Protein AF-A0A9E7H771-F1 (afdb_monomer_lite)

InterPro domains:
  IPR032157 Proteasome assembly chaperone 4 [PF16093] (50-123)
  IPR040415 SET domain-containing protein 9 [PTHR33524] (131-526)

pLDDT: mean 75.11, std 24.04, range [22.0, 98.69]

Secondary structure (DSSP, 8-state):
--STTHHHHTTTS----------------------S-EEEEEEEEETTEEEEEEEEE-SSEEEEEEEESB----EEEEEEEETTTTEEEEEEEESS-TTSHHHHHHHHHHHHH-SEEEEEE---TTS-HHHHHHHHHHSGGGS--HHHHHHHHHHHHHHHHHHHHHHGGG--HHHHHHHHHHHHHS-HHHHHHHHHHHHHHHHHHHHHHHHHHH---TT----PPP----------------------PPP-----PPP-----HHHHHHHHHHHHSEEEEEEE--SSSGGG-EEEEEEEEE-TT-EEEE--EEEE-GGGGGGSTTTT-TTTT-S-EEE-TTS-EEE-TTTTT--SSEEEE------------------HHHHHHHHH-S-----S-S---EEEETT-TT--GGGPBPPPTTPPPSEEEEEEEEETT-TTTGGG--EEE-S-S----EEEETTEEEEPP----SS-PPPEEEEEEEEESS-EES-B-BB-------SS--TT---S-HHHHHHHH-

Sequence (526 aa):
MASEELDRNFSELHVTRDSDCNGKSKILENQAVDGDVQITCFTEDLHDVTLHFQIIKLAKQIFVWIGCNTAKFGHLYAAAITRPNDQAAVTPILGGTSDNTGSGIARRLVLKTGLNIIVACNIPKDSPMLEAVKVLAKNPMFARDPRHLQFEADINRLFLYTSYNRLGKNAEENDADEIIEMANKASVKDQQKQVQENIHFQIKSMCKIMDEILRVDNKIIPDPPSSIPCSQNGPRRRSGLSFAIGKGTPSASEPVVPTTQPLTRLELSQCLMDRLGYAPGIKPSQIPHEEAGQGLFLNGEADVGAIIAFYPGMIYSPAYYRCIPGYPRVDASNSYLITRYDGNVINAQPWGPGGETRELWDGFYHPQCNPDTSEETGRGSDRMWRMLSKPLEASNRGAIGEVLERRNPLAFGHVANHPPKGIAPNVMVCPYDFPLTEKDMRVYIPNLIYGDEESMTMRRFGTFWFRLGSSMDPDGDSPVLKTLVLVATRALCNEEVFLNYRLSNQKRRPAWYTPVDEEEDKRRWS

Organism: NCBI:txid320322

Structure (mmCIF, N/CA/C/O backbone):
data_AF-A0A9E7H771-F1
#
_entry.id   AF-A0A9E7H771-F1
#
loop_
_atom_site.group_PDB
_atom_site.id
_atom_site.type_symbol
_atom_site.label_atom_id
_atom_site.label_alt_id
_atom_site.label_comp_id
_atom_site.label_asym_id
_atom_site.label_entity_id
_atom_site.label_seq_id
_atom_site.pdbx_PDB_ins_code
_atom_site.Cartn_x
_atom_site.Cartn_y
_atom_site.Cartn_z
_atom_site.occupancy
_atom_site.B_iso_or_equiv
_atom_site.auth_seq_id
_atom_site.auth_comp_id
_atom_site.auth_asym_id
_atom_site.auth_atom_id
_atom_site.pdbx_PDB_model_num
ATOM 1 N N . MET A 1 1 ? -39.682 43.625 18.720 1.00 40.41 1 MET A N 1
ATOM 2 C CA . MET A 1 1 ? -39.616 42.919 17.422 1.00 40.41 1 MET A CA 1
ATOM 3 C C . MET A 1 1 ? -38.342 42.071 17.313 1.00 40.41 1 MET A C 1
ATOM 5 O O . MET A 1 1 ? -37.594 42.222 16.365 1.00 40.41 1 MET A O 1
ATOM 9 N N . ALA A 1 2 ? -38.073 41.202 18.295 1.00 37.84 2 ALA A N 1
ATOM 10 C CA . ALA A 1 2 ? -36.932 40.271 18.258 1.00 37.84 2 ALA A CA 1
ATOM 11 C C . ALA A 1 2 ? -37.197 38.946 19.010 1.00 37.84 2 ALA A C 1
ATOM 13 O O . ALA A 1 2 ? -36.318 38.097 19.061 1.00 37.84 2 ALA A O 1
ATOM 14 N N . SER A 1 3 ? -38.393 38.749 19.589 1.00 31.50 3 SER A N 1
ATOM 15 C CA . SER A 1 3 ? -38.760 37.486 20.251 1.00 31.50 3 SER A CA 1
ATOM 16 C C . SER A 1 3 ? -39.841 36.690 19.514 1.00 31.50 3 SER A C 1
ATOM 18 O O . SER A 1 3 ? -40.043 35.533 19.845 1.00 31.50 3 SER A O 1
ATOM 20 N N . GLU A 1 4 ? -40.499 37.253 18.492 1.00 30.98 4 GLU A N 1
ATOM 21 C CA . GLU A 1 4 ? -41.550 36.548 17.731 1.00 30.98 4 GLU A CA 1
ATOM 22 C C . GLU A 1 4 ? -41.018 35.771 16.509 1.00 30.98 4 GLU A C 1
ATOM 24 O O . GLU A 1 4 ? -41.719 34.916 15.975 1.00 30.98 4 GLU A O 1
ATOM 29 N N . GLU A 1 5 ? -39.771 36.008 16.078 1.00 32.72 5 GLU A N 1
ATOM 30 C CA . GLU A 1 5 ? -39.123 35.232 15.001 1.00 32.72 5 GLU A CA 1
ATOM 31 C C . GLU A 1 5 ? -38.427 33.954 15.504 1.00 32.72 5 GLU A C 1
ATOM 33 O O . GLU A 1 5 ? -38.232 33.019 14.732 1.00 32.72 5 GLU A O 1
ATOM 38 N N . LEU A 1 6 ? -38.104 33.867 16.800 1.00 34.75 6 LEU A N 1
ATOM 39 C CA . LEU A 1 6 ? -37.468 32.685 17.402 1.00 34.75 6 LEU A CA 1
ATOM 40 C C . LEU A 1 6 ? -38.470 31.556 17.702 1.00 34.75 6 LEU A C 1
ATOM 42 O O . LEU A 1 6 ? -38.130 30.388 17.521 1.00 34.75 6 LEU A O 1
ATOM 46 N N . ASP A 1 7 ? -39.715 31.888 18.052 1.00 31.77 7 ASP A N 1
ATOM 47 C CA . ASP A 1 7 ? -40.770 30.891 18.309 1.00 31.77 7 ASP A CA 1
ATOM 48 C C . ASP A 1 7 ? -41.319 30.246 17.022 1.00 31.77 7 ASP A C 1
ATOM 50 O O . ASP A 1 7 ? -41.824 29.120 17.043 1.00 31.77 7 ASP A O 1
ATOM 54 N N . ARG A 1 8 ? -41.173 30.908 15.864 1.00 29.56 8 ARG A N 1
ATOM 55 C CA . ARG A 1 8 ? -41.612 30.346 14.575 1.00 29.56 8 ARG A CA 1
ATOM 56 C C . ARG A 1 8 ? -40.691 29.236 14.061 1.00 29.56 8 ARG A C 1
ATOM 58 O O . ARG A 1 8 ? -41.194 28.277 13.486 1.00 29.56 8 ARG A O 1
ATOM 65 N N . ASN A 1 9 ? -39.390 29.287 14.355 1.00 33.38 9 ASN A N 1
ATOM 66 C CA . ASN A 1 9 ? -38.430 28.272 13.891 1.00 33.38 9 ASN A CA 1
ATOM 67 C C . ASN A 1 9 ? -38.452 26.959 14.695 1.00 33.38 9 ASN A C 1
ATOM 69 O O . ASN A 1 9 ? -37.967 25.943 14.205 1.00 33.38 9 ASN A O 1
ATOM 73 N N . PHE A 1 10 ? -39.039 26.931 15.897 1.00 31.97 10 PHE A N 1
ATOM 74 C CA . PHE A 1 10 ? -39.233 25.680 16.648 1.00 31.97 10 PHE A CA 1
ATOM 75 C C . PHE A 1 10 ? -40.497 24.912 16.239 1.00 31.97 10 PHE A C 1
ATOM 77 O O . PHE A 1 10 ? -40.632 23.735 16.569 1.00 31.97 10 PHE A O 1
ATOM 84 N N . SER A 1 11 ? -41.403 25.555 15.499 1.00 29.73 11 SER A N 1
ATOM 85 C CA . SER A 1 11 ? -42.700 24.984 15.124 1.00 29.73 11 SER A CA 1
ATOM 86 C C . SER A 1 11 ? -42.656 24.121 13.849 1.00 29.73 11 SER A C 1
ATOM 88 O O . SER A 1 11 ? -43.600 23.380 13.597 1.00 29.73 11 SER A O 1
ATOM 90 N N . GLU A 1 12 ? -41.570 24.169 13.063 1.00 30.19 12 GLU A N 1
ATOM 91 C CA . GLU A 1 12 ? -41.384 23.348 11.845 1.00 30.19 12 GLU A CA 1
ATOM 92 C C . GLU A 1 12 ? -40.657 22.011 12.085 1.00 30.19 12 GLU A C 1
ATOM 94 O O . GLU A 1 12 ? -40.587 21.165 11.192 1.00 30.19 12 GLU A O 1
ATOM 99 N N . LEU A 1 13 ? -40.184 21.752 13.307 1.00 31.61 13 LEU A N 1
ATOM 100 C CA . LEU A 1 13 ? -39.775 20.411 13.723 1.00 31.61 13 LEU A CA 1
ATOM 101 C C . LEU A 1 13 ? -41.035 19.597 14.031 1.00 31.61 13 LEU A C 1
ATOM 103 O O . LEU A 1 13 ? -41.515 19.561 15.163 1.00 31.61 13 LEU A O 1
ATOM 107 N N . HIS A 1 14 ? -41.585 18.959 12.998 1.00 26.62 14 HIS A N 1
ATOM 108 C CA . HIS A 1 14 ? -42.680 18.000 13.110 1.00 26.62 14 HIS A CA 1
ATOM 109 C C . HIS A 1 14 ? -42.288 16.850 14.059 1.00 26.62 14 HIS A C 1
ATOM 111 O O . HIS A 1 14 ? -41.747 15.824 13.654 1.00 26.62 14 HIS A O 1
ATOM 117 N N . VAL A 1 15 ? -42.585 17.014 15.348 1.00 27.81 15 VAL A N 1
ATOM 118 C CA . VAL A 1 15 ? -42.672 15.917 16.309 1.00 27.81 15 VAL A CA 1
ATOM 119 C C . VAL A 1 15 ? -44.030 15.267 16.083 1.00 27.81 15 VAL A C 1
ATOM 121 O O . VAL A 1 15 ? -45.059 15.769 16.541 1.00 27.81 15 VAL A O 1
ATOM 124 N N . THR A 1 16 ? -44.060 14.162 15.343 1.00 25.92 16 THR A N 1
ATOM 125 C CA . THR A 1 16 ? -45.224 13.276 15.320 1.00 25.92 16 THR A CA 1
ATOM 126 C C . THR A 1 16 ? -45.425 12.715 16.729 1.00 25.92 16 THR A C 1
ATOM 128 O O . THR A 1 16 ? -44.678 11.863 17.204 1.00 25.92 16 THR A O 1
ATOM 131 N N . ARG A 1 17 ? -46.423 13.251 17.442 1.00 29.28 17 ARG A N 1
ATOM 132 C CA . ARG A 1 17 ? -46.949 12.660 18.675 1.00 29.28 17 ARG A CA 1
ATOM 133 C C . ARG A 1 17 ? -47.890 11.530 18.282 1.00 29.28 17 ARG A C 1
ATOM 135 O O . ARG A 1 17 ? -49.065 11.793 18.064 1.00 29.28 17 ARG A O 1
ATOM 142 N N . ASP A 1 18 ? -47.386 10.303 18.262 1.00 26.48 18 ASP A N 1
ATOM 143 C CA . ASP A 1 18 ? -48.251 9.129 18.356 1.00 26.48 18 ASP A CA 1
ATOM 144 C C . ASP A 1 18 ? -48.272 8.653 19.809 1.00 26.48 18 ASP A C 1
ATOM 146 O O . ASP A 1 18 ? -47.334 8.056 20.340 1.00 26.48 18 ASP A O 1
ATOM 150 N N . SER A 1 19 ? -49.369 8.996 20.475 1.00 30.81 19 SER A N 1
ATOM 151 C CA . SER A 1 19 ? -49.873 8.293 21.644 1.00 30.81 19 SER A CA 1
ATOM 152 C C . SER A 1 19 ? -50.437 6.951 21.183 1.00 30.81 19 SER A C 1
ATOM 154 O O . SER A 1 19 ? -51.452 6.939 20.498 1.00 30.81 19 SER A O 1
ATOM 156 N N . ASP A 1 20 ? -49.764 5.849 21.506 1.00 26.11 20 ASP A N 1
ATOM 157 C CA . ASP A 1 20 ? -50.384 4.692 22.164 1.00 26.11 20 ASP A CA 1
ATOM 158 C C . ASP A 1 20 ? -49.398 3.525 22.262 1.00 26.11 20 ASP A C 1
ATOM 160 O O . ASP A 1 20 ? -48.844 3.010 21.291 1.00 26.11 20 ASP A O 1
ATOM 164 N N . CYS A 1 21 ? -49.184 3.098 23.499 1.00 27.56 21 CYS A N 1
ATOM 165 C CA . CYS A 1 21 ? -48.438 1.916 23.867 1.00 27.56 21 CYS A CA 1
ATOM 166 C C . CYS A 1 21 ? -49.342 0.680 23.764 1.00 27.56 21 CYS A C 1
ATOM 168 O O . CYS A 1 21 ? -50.243 0.502 24.579 1.00 27.56 21 CYS A O 1
ATOM 170 N N . ASN A 1 22 ? -49.051 -0.234 22.831 1.00 24.78 22 ASN A N 1
ATOM 171 C CA . ASN A 1 22 ? -49.289 -1.654 23.083 1.00 24.78 22 ASN A CA 1
ATOM 172 C C . ASN A 1 22 ? -48.366 -2.572 22.264 1.00 24.78 22 ASN A C 1
ATOM 174 O O . ASN A 1 22 ? -48.049 -2.309 21.107 1.00 24.78 22 ASN A O 1
ATOM 178 N N . GLY A 1 23 ? -47.894 -3.635 22.914 1.00 34.38 23 GLY A N 1
ATOM 179 C CA . GLY A 1 23 ? -46.720 -4.415 22.530 1.00 34.38 23 GLY A CA 1
ATOM 180 C C . GLY A 1 23 ? -46.760 -5.115 21.167 1.00 34.38 23 GLY A C 1
ATOM 181 O O . GLY A 1 23 ? -47.722 -5.797 20.819 1.00 34.38 23 GLY A O 1
ATOM 182 N N . LYS A 1 24 ? -45.634 -5.010 20.450 1.00 24.59 24 LYS A N 1
ATOM 183 C CA . LYS A 1 24 ? -44.910 -6.071 19.719 1.00 24.59 24 LYS A CA 1
ATOM 184 C C . LYS A 1 24 ? -43.694 -5.434 19.043 1.00 24.59 24 LYS A C 1
ATOM 186 O O . LYS A 1 24 ? -43.829 -4.436 18.344 1.00 24.59 24 LYS A O 1
ATOM 191 N N . SER A 1 25 ? -42.515 -6.012 19.273 1.00 32.91 25 SER A N 1
ATOM 192 C CA . SER A 1 25 ? -41.239 -5.565 18.705 1.00 32.91 25 SER A CA 1
ATOM 193 C C . SER A 1 25 ? -41.337 -5.434 17.179 1.00 32.91 25 SER A C 1
ATOM 195 O O . SER A 1 25 ? -41.511 -6.426 16.471 1.00 32.91 25 SER A O 1
ATOM 197 N N . LYS A 1 26 ? -41.256 -4.197 16.681 1.00 22.00 26 LYS A N 1
ATOM 198 C CA . LYS A 1 26 ? -41.015 -3.870 15.276 1.00 22.00 26 LYS A CA 1
ATOM 199 C C . LYS A 1 26 ? -39.753 -3.021 15.233 1.00 22.00 26 LYS A C 1
ATOM 201 O O . LYS A 1 26 ? -39.764 -1.870 15.658 1.00 22.00 26 LYS A O 1
ATOM 206 N N . ILE A 1 27 ? -38.674 -3.604 14.718 1.00 28.58 27 ILE A N 1
ATOM 207 C CA . ILE A 1 27 ? -37.516 -2.850 14.240 1.00 28.58 27 ILE A CA 1
ATOM 208 C C . ILE A 1 27 ? -38.023 -2.035 13.048 1.00 28.58 27 ILE A C 1
ATOM 210 O O . ILE A 1 27 ? -38.301 -2.584 11.983 1.00 28.58 27 ILE A O 1
ATOM 214 N N . LEU A 1 28 ? -38.247 -0.742 13.265 1.00 25.84 28 LEU A N 1
ATOM 215 C CA . LEU A 1 28 ? -38.558 0.210 12.208 1.00 25.84 28 LEU A CA 1
ATOM 216 C C . LEU A 1 28 ? -37.228 0.683 11.614 1.00 25.84 28 LEU A C 1
ATOM 218 O O . LEU A 1 28 ? -36.616 1.633 12.097 1.00 25.84 28 LEU A O 1
ATOM 222 N N . GLU A 1 29 ? -36.773 -0.004 10.567 1.00 33.34 29 GLU A N 1
ATOM 223 C CA . GLU A 1 29 ? -35.849 0.585 9.598 1.00 33.34 29 GLU A CA 1
ATOM 224 C C . GLU A 1 29 ? -36.604 1.685 8.844 1.00 33.34 29 GLU A C 1
ATOM 226 O O . GLU A 1 29 ? -37.265 1.435 7.837 1.00 33.34 29 GLU A O 1
ATOM 231 N N . ASN A 1 30 ? -36.536 2.914 9.353 1.00 27.41 30 ASN A N 1
ATOM 232 C CA . ASN A 1 30 ? -36.961 4.087 8.605 1.00 27.41 30 ASN A CA 1
ATOM 233 C C . ASN A 1 30 ? -35.743 4.782 7.999 1.00 27.41 30 ASN A C 1
ATOM 235 O O . ASN A 1 30 ? -34.908 5.338 8.703 1.00 27.41 30 ASN A O 1
ATOM 239 N N . GLN A 1 31 ? -35.694 4.687 6.668 1.00 25.28 31 GLN A N 1
ATOM 240 C CA . GLN A 1 31 ? -35.335 5.721 5.695 1.00 25.28 31 GLN A CA 1
ATOM 241 C C . GLN A 1 31 ? -34.197 6.670 6.089 1.00 25.28 31 GLN A C 1
ATOM 243 O O . GLN A 1 31 ? -34.358 7.571 6.906 1.00 25.28 31 GLN A O 1
ATOM 248 N N . ALA A 1 32 ? -33.067 6.500 5.396 1.00 30.91 32 ALA A N 1
ATOM 249 C CA . ALA A 1 32 ? -31.957 7.438 5.371 1.00 30.91 32 ALA A CA 1
ATOM 250 C C . ALA A 1 32 ? -32.444 8.832 4.944 1.00 30.91 32 ALA A C 1
ATOM 252 O O . ALA A 1 32 ? -32.624 9.110 3.758 1.00 30.91 32 ALA A O 1
ATOM 253 N N . VAL A 1 33 ? -32.651 9.691 5.938 1.00 27.69 33 VAL A N 1
ATOM 254 C CA . VAL A 1 33 ? -32.721 11.137 5.777 1.00 27.69 33 VAL A CA 1
ATOM 255 C C . VAL A 1 33 ? -31.371 11.691 6.216 1.00 27.69 33 VAL A C 1
ATOM 257 O O . VAL A 1 33 ? -30.852 11.350 7.276 1.00 27.69 33 VAL A O 1
ATOM 260 N N . ASP A 1 34 ? -30.808 12.487 5.320 1.00 36.06 34 ASP A N 1
ATOM 261 C CA . ASP A 1 34 ? -29.625 13.326 5.453 1.00 36.06 34 ASP A CA 1
ATOM 262 C C . ASP A 1 34 ? -29.473 13.944 6.861 1.00 36.06 34 ASP A C 1
ATOM 264 O O . ASP A 1 34 ? -30.398 14.572 7.377 1.00 36.06 34 ASP A O 1
ATOM 268 N N . GLY A 1 35 ? -28.308 13.749 7.488 1.00 37.97 35 GLY A N 1
ATOM 269 C CA . GLY A 1 35 ? -27.995 14.292 8.811 1.00 37.97 35 GLY A CA 1
ATOM 270 C C . GLY A 1 35 ? -26.792 13.618 9.477 1.00 37.97 35 GLY A C 1
ATOM 271 O O . GLY A 1 35 ? -26.837 12.443 9.822 1.00 37.97 35 GLY A O 1
ATOM 272 N N . ASP A 1 36 ? -25.730 14.396 9.694 1.00 62.72 36 ASP A N 1
ATOM 273 C CA . ASP A 1 36 ? -24.417 14.116 10.321 1.00 62.72 36 ASP A CA 1
ATOM 274 C C . ASP A 1 36 ? -24.472 13.637 11.801 1.00 62.72 36 ASP A C 1
ATOM 276 O O . ASP A 1 36 ? -23.543 13.816 12.590 1.00 62.72 36 ASP A O 1
ATOM 280 N N . VAL A 1 37 ? -25.601 13.058 12.219 1.00 75.88 37 VAL A N 1
ATOM 281 C CA . VAL A 1 37 ? -25.937 12.731 13.605 1.00 75.88 37 VAL A CA 1
ATOM 282 C C . VAL A 1 37 ? -26.702 11.409 13.636 1.00 75.88 37 VAL A C 1
ATOM 284 O O . VAL A 1 37 ? -27.840 11.330 13.183 1.00 75.88 37 VAL A O 1
ATOM 287 N N . GLN A 1 38 ? -26.103 10.364 14.212 1.00 83.50 38 GLN A N 1
ATOM 288 C CA . GLN A 1 38 ? -26.808 9.100 14.453 1.00 83.50 38 GLN A CA 1
ATOM 289 C C . GLN A 1 38 ? -27.382 9.099 15.866 1.00 83.50 38 GLN A C 1
ATOM 291 O O . GLN A 1 38 ? -26.644 9.273 16.836 1.00 83.50 38 GLN A O 1
ATOM 296 N N . ILE A 1 39 ? -28.692 8.893 15.988 1.00 87.62 39 ILE A N 1
ATOM 297 C CA . ILE A 1 39 ? -29.387 8.842 17.276 1.00 87.62 39 ILE A CA 1
ATOM 298 C C . ILE A 1 39 ? -29.967 7.445 17.463 1.00 87.62 39 ILE A C 1
ATOM 300 O O . ILE A 1 39 ? -30.601 6.898 16.564 1.00 87.62 39 ILE A O 1
ATOM 304 N N . THR A 1 40 ? -29.768 6.850 18.634 1.00 89.75 40 THR A N 1
ATOM 305 C CA . THR A 1 40 ? -30.424 5.592 19.001 1.00 89.75 40 THR A CA 1
ATOM 306 C C . THR A 1 40 ? -30.913 5.668 20.433 1.00 89.75 40 THR A C 1
ATOM 308 O O . THR A 1 40 ? -30.144 5.985 21.341 1.00 89.75 40 THR A O 1
ATOM 311 N N . CYS A 1 41 ? -32.185 5.335 20.629 1.00 90.00 41 CYS A N 1
ATOM 312 C CA . CYS A 1 41 ? -32.806 5.217 21.939 1.0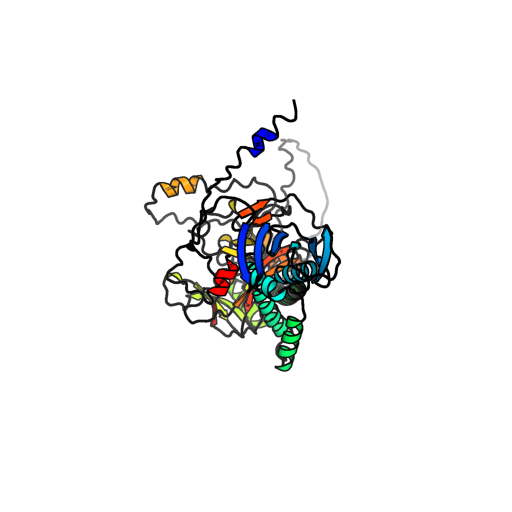0 90.00 41 CYS A CA 1
ATOM 313 C C . CYS A 1 41 ? -33.282 3.781 22.130 1.00 90.00 41 CYS A C 1
ATOM 315 O O . CYS A 1 41 ? -33.904 3.217 21.232 1.00 90.00 41 CYS A O 1
ATOM 317 N N . PHE A 1 42 ? -32.997 3.187 23.280 1.00 89.75 42 PHE A N 1
ATOM 318 C CA . PHE A 1 42 ? -33.478 1.850 23.615 1.00 89.75 42 PHE A CA 1
ATOM 319 C C . PHE A 1 42 ? -33.537 1.671 25.131 1.00 89.75 42 PHE A C 1
ATOM 321 O O . PHE A 1 42 ? -32.986 2.467 25.889 1.00 89.75 42 PHE A O 1
ATOM 328 N N . THR A 1 43 ? -34.256 0.647 25.574 1.00 87.31 43 THR A N 1
ATOM 329 C CA . THR A 1 43 ? -34.444 0.324 26.990 1.00 87.31 43 THR A CA 1
ATOM 330 C C . THR A 1 43 ? -34.095 -1.139 27.202 1.00 87.31 43 THR A C 1
ATOM 332 O O . THR A 1 43 ? -34.440 -1.961 26.357 1.00 87.31 43 THR A O 1
ATOM 335 N N . GLU A 1 44 ? -33.415 -1.444 28.302 1.00 85.31 44 GLU A N 1
ATOM 336 C CA . GLU A 1 44 ? -33.037 -2.801 28.690 1.00 85.31 44 GLU A CA 1
ATOM 337 C C . GLU A 1 44 ? -33.518 -3.067 30.121 1.00 85.31 44 GLU A C 1
ATOM 339 O O . GLU A 1 44 ? -33.202 -2.299 31.036 1.00 85.31 44 GLU A O 1
ATOM 344 N N . ASP A 1 45 ? -34.251 -4.160 30.315 1.00 83.31 45 ASP A N 1
ATOM 345 C CA . ASP A 1 45 ? -34.692 -4.608 31.634 1.00 83.31 45 ASP A CA 1
ATOM 346 C C . ASP A 1 45 ? -33.670 -5.590 32.224 1.00 83.31 45 ASP A C 1
ATOM 348 O O . ASP A 1 45 ? -33.396 -6.653 31.665 1.00 83.31 45 ASP A O 1
ATOM 352 N N . LEU A 1 46 ? -33.086 -5.226 33.366 1.00 74.88 46 LEU A N 1
ATOM 353 C CA . LEU A 1 46 ? -32.077 -5.997 34.090 1.00 74.88 46 LEU A CA 1
ATOM 354 C C . LEU A 1 46 ? -32.612 -6.351 35.478 1.00 74.88 46 LEU A C 1
ATOM 356 O O . LEU A 1 46 ? -32.423 -5.602 36.436 1.00 74.88 46 LEU A O 1
ATOM 360 N N . HIS A 1 47 ? -33.245 -7.520 35.591 1.00 72.00 47 HIS A N 1
ATOM 361 C CA . HIS A 1 47 ? -33.903 -7.983 36.820 1.00 72.00 47 HIS A CA 1
ATOM 362 C C . HIS A 1 47 ? -34.874 -6.921 37.376 1.00 72.00 47 HIS A C 1
ATOM 364 O O . HIS A 1 47 ? -35.910 -6.679 36.764 1.00 72.00 47 HIS A O 1
ATOM 370 N N . ASP A 1 48 ? -34.517 -6.268 38.488 1.00 75.25 48 ASP A N 1
ATOM 371 C CA . ASP A 1 48 ? -35.328 -5.260 39.191 1.00 75.25 48 ASP A CA 1
ATOM 372 C C . ASP A 1 48 ? -34.999 -3.807 38.784 1.00 75.25 48 ASP A C 1
ATOM 374 O O . ASP A 1 48 ? -35.451 -2.852 39.422 1.00 75.25 48 ASP A O 1
ATOM 378 N N . VAL A 1 49 ? -34.165 -3.615 37.755 1.00 79.88 49 VAL A N 1
ATOM 379 C CA . VAL A 1 49 ? -33.740 -2.297 37.272 1.00 79.88 49 VAL A CA 1
ATOM 380 C C . VAL A 1 49 ? -33.983 -2.171 35.773 1.00 79.88 49 VAL A C 1
ATOM 382 O O . VAL A 1 49 ? -33.436 -2.934 34.981 1.00 79.88 49 VAL A O 1
ATOM 385 N N . THR A 1 50 ? -34.723 -1.143 35.368 1.00 85.62 50 THR A N 1
ATOM 386 C CA . THR A 1 50 ? -34.898 -0.773 33.959 1.00 85.62 50 THR A CA 1
ATOM 387 C C . THR A 1 50 ? -33.929 0.349 33.602 1.00 85.62 50 THR A C 1
ATOM 389 O O . THR A 1 50 ? -33.936 1.421 34.219 1.00 85.62 50 THR A O 1
ATOM 392 N N . LEU A 1 51 ? -33.083 0.118 32.596 1.00 87.31 51 LEU A N 1
ATOM 393 C CA . LEU A 1 51 ? -32.141 1.110 32.086 1.00 87.31 51 LEU A CA 1
ATOM 394 C C . LEU A 1 51 ? -32.635 1.694 30.770 1.00 87.31 51 LEU A C 1
ATOM 396 O O . LEU A 1 51 ? -32.900 0.970 29.813 1.00 87.31 51 LEU A O 1
ATOM 400 N N . HIS A 1 52 ? -32.688 3.018 30.702 1.00 88.50 52 HIS A N 1
ATOM 401 C CA . HIS A 1 52 ? -33.014 3.746 29.483 1.00 88.50 52 HIS A CA 1
ATOM 402 C C . HIS A 1 52 ? -31.750 4.368 28.903 1.00 88.50 52 HIS A C 1
ATOM 404 O O . HIS A 1 52 ? -31.000 5.042 29.611 1.00 88.50 52 HIS A O 1
ATOM 410 N N . PHE A 1 53 ? -31.541 4.177 27.606 1.00 90.06 53 PHE A N 1
ATOM 411 C CA . PHE A 1 53 ? -30.384 4.676 26.884 1.00 90.06 53 PHE A CA 1
ATOM 412 C C . PHE A 1 53 ? -30.817 5.614 25.768 1.00 90.06 53 PHE A C 1
ATOM 414 O O . PHE A 1 53 ? -31.725 5.307 24.996 1.00 90.06 53 PHE A O 1
ATOM 421 N N . GLN A 1 54 ? -30.099 6.723 25.641 1.00 91.56 54 GLN A N 1
ATOM 422 C CA . GLN A 1 54 ? -30.115 7.564 24.454 1.00 91.56 54 GLN A CA 1
ATOM 423 C C . GLN A 1 54 ? -28.674 7.861 24.070 1.00 91.56 54 GLN A C 1
ATOM 425 O O . GLN A 1 54 ? -27.892 8.352 24.881 1.00 91.56 54 GLN A O 1
ATOM 430 N N . ILE A 1 55 ? -28.311 7.541 22.837 1.00 92.62 55 ILE A N 1
ATOM 431 C CA . ILE A 1 55 ? -26.968 7.752 22.319 1.00 92.62 55 ILE A CA 1
ATOM 432 C C . ILE A 1 55 ? -27.076 8.643 21.093 1.00 92.62 55 ILE A C 1
ATOM 434 O O . ILE A 1 55 ? -27.916 8.408 20.227 1.00 92.62 55 ILE A O 1
ATOM 438 N N . ILE A 1 56 ? -26.211 9.647 21.023 1.00 91.31 56 ILE A N 1
ATOM 439 C CA . ILE A 1 56 ? -26.068 10.547 19.885 1.00 91.31 56 ILE A CA 1
ATOM 440 C C . ILE A 1 56 ? -24.605 10.492 19.458 1.00 91.31 56 ILE A C 1
ATOM 442 O O . ILE A 1 56 ? -23.719 10.916 20.201 1.00 91.31 56 ILE A O 1
ATOM 446 N N . LYS A 1 57 ? -24.337 9.952 18.275 1.00 86.19 57 LYS A N 1
ATOM 447 C CA . LYS A 1 57 ? -22.998 9.877 17.693 1.00 86.19 57 LYS A CA 1
ATOM 448 C C . LYS A 1 57 ? -22.821 10.982 16.659 1.00 86.19 57 LYS A C 1
ATOM 450 O O . LYS A 1 57 ? -23.542 11.029 15.666 1.00 86.19 57 LYS A O 1
ATOM 455 N N . LEU A 1 58 ? -21.830 11.832 16.910 1.00 84.56 58 LEU A N 1
ATOM 456 C CA . LEU A 1 58 ? -21.291 12.839 15.997 1.00 84.56 58 LEU A CA 1
ATOM 457 C C . LEU A 1 58 ? -19.926 12.374 15.464 1.00 84.56 58 LEU A C 1
ATOM 459 O O . LEU A 1 58 ? -19.333 11.421 15.972 1.00 84.56 58 LEU A O 1
ATOM 463 N N . ALA A 1 59 ? -19.365 13.106 14.499 1.00 72.12 59 ALA A N 1
ATOM 464 C CA . ALA A 1 59 ? -18.098 12.750 13.852 1.00 72.12 59 ALA A CA 1
ATOM 465 C C . ALA A 1 59 ? -16.884 12.609 14.798 1.00 72.12 59 ALA A C 1
ATOM 467 O O . ALA A 1 59 ? -15.987 11.811 14.537 1.00 72.12 59 ALA A O 1
ATOM 468 N N . LYS A 1 60 ? -16.820 13.390 15.886 1.00 80.00 60 LYS A N 1
ATOM 469 C CA . LYS A 1 60 ? -15.690 13.385 16.845 1.00 80.00 60 LYS A CA 1
ATOM 470 C C . LYS A 1 60 ? -16.101 13.171 18.298 1.00 80.00 60 LYS A C 1
ATOM 472 O O . LYS A 1 60 ? -15.252 13.207 19.190 1.00 80.00 60 LYS A O 1
ATOM 477 N N . GLN A 1 61 ? -17.396 13.011 18.540 1.00 88.38 61 GLN A N 1
ATOM 478 C CA . GLN A 1 61 ? -17.945 12.997 19.883 1.00 88.38 61 GLN A CA 1
ATOM 479 C C . GLN A 1 61 ? -19.164 12.089 19.958 1.00 88.38 61 GLN A C 1
ATOM 481 O O . GLN A 1 61 ? -19.967 12.053 19.031 1.00 88.38 61 GLN A O 1
ATOM 486 N N . ILE A 1 62 ? -19.319 11.377 21.069 1.00 91.62 62 ILE A N 1
ATOM 487 C CA . ILE A 1 62 ? -20.527 10.606 21.359 1.00 91.62 62 ILE A CA 1
ATOM 488 C C . ILE A 1 62 ? -21.124 11.124 22.661 1.00 91.62 62 ILE A C 1
ATOM 490 O O . ILE A 1 62 ? -20.439 11.191 23.682 1.00 91.62 62 ILE A O 1
ATOM 494 N N . PHE A 1 63 ? -22.407 11.461 22.624 1.00 92.88 63 PHE A N 1
ATOM 495 C CA . PHE A 1 63 ? -23.206 11.737 23.806 1.00 92.88 63 PHE A CA 1
ATOM 496 C C . PHE A 1 63 ? -23.974 10.484 24.194 1.00 92.88 63 PHE A C 1
ATOM 498 O O . PHE A 1 63 ? -24.579 9.824 23.352 1.00 92.88 63 PHE A O 1
ATOM 505 N N . VAL A 1 64 ? -23.955 10.167 25.479 1.00 93.06 64 VAL A N 1
ATOM 506 C CA . VAL A 1 64 ? -24.650 9.024 26.056 1.00 93.06 64 VAL A CA 1
ATOM 507 C C . VAL A 1 64 ? -25.452 9.526 27.239 1.00 93.06 64 VAL A C 1
ATOM 509 O O . VAL A 1 64 ? -24.902 10.125 28.156 1.00 93.06 64 VAL A O 1
ATOM 512 N N . TRP A 1 65 ? -26.745 9.263 27.244 1.00 92.44 65 TRP A N 1
ATOM 513 C CA . TRP A 1 65 ? -27.597 9.439 28.405 1.00 92.44 65 TRP A CA 1
ATOM 514 C C . TRP A 1 65 ? -28.051 8.072 28.902 1.00 92.44 65 TRP A C 1
ATOM 516 O O . TRP A 1 65 ? -28.453 7.217 28.109 1.00 92.44 65 TRP A O 1
ATOM 526 N N . ILE A 1 66 ? -27.944 7.875 30.215 1.00 89.56 66 ILE A N 1
ATOM 527 C CA . ILE A 1 66 ? -28.310 6.644 30.903 1.00 89.56 66 ILE A CA 1
ATOM 528 C C . ILE A 1 66 ? -29.221 6.984 32.082 1.00 89.56 66 ILE A C 1
ATOM 530 O O . ILE A 1 66 ? -28.772 7.508 33.110 1.00 89.56 66 ILE A O 1
ATOM 534 N N . GLY A 1 67 ? -30.502 6.669 31.922 1.00 86.69 67 GLY A N 1
ATOM 535 C CA . GLY A 1 67 ? -31.510 6.716 32.974 1.00 86.69 67 GLY A CA 1
ATOM 536 C C . GLY A 1 67 ? -31.654 5.360 33.662 1.00 86.69 67 GLY A C 1
ATOM 537 O O . GLY A 1 67 ? -31.512 4.318 33.029 1.00 86.69 67 GLY A O 1
ATOM 538 N N . CYS A 1 68 ? -31.958 5.373 34.958 1.00 85.50 68 CYS A N 1
ATOM 539 C CA . CYS A 1 68 ? -32.216 4.178 35.762 1.00 85.50 68 CYS A CA 1
ATOM 540 C C . CYS A 1 68 ? -33.573 4.337 36.452 1.00 85.50 68 CYS A C 1
ATOM 542 O O . CYS A 1 68 ? -33.753 5.290 37.219 1.00 85.50 68 CYS A O 1
ATOM 544 N N . ASN A 1 69 ? -34.523 3.449 36.139 1.00 82.00 69 ASN A N 1
ATOM 545 C CA . ASN A 1 69 ? -35.921 3.379 36.603 1.00 82.00 69 ASN A CA 1
ATOM 546 C C . ASN A 1 69 ? -36.802 4.618 36.336 1.00 82.00 69 ASN A C 1
ATOM 548 O O . ASN A 1 69 ? -38.023 4.523 36.282 1.00 82.00 69 ASN A O 1
ATOM 552 N N . THR A 1 70 ? -36.207 5.800 36.191 1.00 73.62 70 THR A N 1
ATOM 553 C CA . THR A 1 70 ? -36.869 7.081 35.946 1.00 73.62 70 THR A CA 1
ATOM 554 C C . THR A 1 70 ? -36.017 7.922 34.997 1.00 73.62 70 THR A C 1
ATOM 556 O O . THR A 1 70 ? -34.785 7.852 35.023 1.00 73.62 70 THR A O 1
ATOM 559 N N . ALA A 1 71 ? -36.664 8.761 34.184 1.00 71.75 71 ALA A N 1
ATOM 560 C CA . ALA A 1 71 ? -36.009 9.676 33.246 1.00 71.75 71 ALA A CA 1
ATOM 561 C C . ALA A 1 71 ? -35.426 10.918 33.953 1.00 71.75 71 ALA A C 1
ATOM 563 O O . ALA A 1 71 ? -35.749 12.058 33.627 1.00 71.75 71 ALA A O 1
ATOM 564 N N . LYS A 1 72 ? -34.588 10.704 34.972 1.00 79.38 72 LYS A N 1
ATOM 565 C CA . LYS A 1 72 ? -33.885 11.784 35.670 1.00 79.38 72 LYS A CA 1
ATOM 566 C C . LYS A 1 72 ? -32.557 12.074 34.989 1.00 79.38 72 LYS A C 1
ATOM 568 O O . LYS A 1 72 ? -31.809 11.161 34.635 1.00 79.38 72 LYS A O 1
ATOM 573 N N . PHE A 1 73 ? -32.253 13.359 34.839 1.00 77.19 73 PHE A N 1
ATOM 574 C CA . PHE A 1 73 ? -30.935 13.788 34.401 1.00 77.19 73 PHE A CA 1
ATOM 575 C C . PHE A 1 73 ? -29.924 13.506 35.518 1.00 77.19 73 PHE A C 1
ATOM 577 O O . PHE A 1 73 ? -30.094 13.967 36.647 1.00 77.19 73 PHE A O 1
ATOM 584 N N . GLY A 1 74 ? -28.928 12.677 35.212 1.00 81.56 74 GLY A N 1
ATOM 585 C CA . GLY A 1 74 ? -27.896 12.271 36.159 1.00 81.56 74 GLY A CA 1
ATOM 586 C C . GLY A 1 74 ? -26.700 13.215 36.179 1.00 81.56 74 GLY A C 1
ATOM 587 O O . GLY A 1 74 ? -26.740 14.326 35.651 1.00 81.56 74 GLY A O 1
ATOM 588 N N . HIS A 1 75 ? -25.604 12.742 36.764 1.00 88.25 75 HIS A N 1
ATOM 589 C CA . HIS A 1 75 ? -24.337 13.460 36.709 1.00 88.25 75 HIS A CA 1
ATOM 590 C C . HIS A 1 75 ? -23.720 13.373 35.311 1.00 88.25 75 HIS A C 1
ATOM 592 O O . HIS A 1 75 ? -23.824 12.337 34.650 1.00 88.25 75 HIS A O 1
ATOM 598 N N . LEU A 1 76 ? -23.066 14.448 34.875 1.00 90.50 76 LEU A N 1
ATOM 599 C CA . LEU A 1 76 ? -22.480 14.567 33.542 1.00 90.50 76 LEU A CA 1
ATOM 600 C C . LEU A 1 76 ? -20.958 14.435 33.601 1.00 90.50 76 LEU A C 1
ATOM 602 O O . LEU A 1 76 ? -20.309 15.142 34.368 1.00 90.50 76 LEU A O 1
ATOM 606 N N . TYR A 1 77 ? -20.390 13.596 32.741 1.00 91.62 77 TYR A N 1
ATOM 607 C CA . TYR A 1 77 ? -18.955 13.344 32.618 1.00 91.62 77 TYR A CA 1
ATOM 608 C C . TYR A 1 77 ? -18.495 13.614 31.196 1.00 91.62 77 TYR A C 1
ATOM 610 O O . TYR A 1 77 ? -19.161 13.194 30.254 1.00 91.62 77 TYR A O 1
ATOM 618 N N . ALA A 1 78 ? -17.333 14.238 31.040 1.00 92.56 78 ALA A N 1
ATOM 619 C CA . ALA A 1 78 ? -16.588 14.241 29.788 1.00 92.56 78 ALA A CA 1
ATOM 620 C C . ALA A 1 78 ? -15.376 13.325 29.905 1.00 92.56 78 ALA A C 1
ATOM 622 O O . ALA A 1 78 ? -14.690 13.332 30.925 1.00 92.56 78 ALA A O 1
ATOM 623 N N . ALA A 1 79 ? -15.101 12.565 28.851 1.00 92.50 79 ALA A N 1
ATOM 624 C CA . ALA A 1 79 ? -13.930 11.720 28.739 1.00 92.50 79 ALA A CA 1
ATOM 625 C C . ALA A 1 79 ? -13.241 11.909 27.385 1.00 92.50 79 ALA A C 1
ATOM 627 O O . ALA A 1 79 ? -13.902 12.023 26.352 1.00 92.50 79 ALA A O 1
ATOM 628 N N . ALA A 1 80 ? -11.912 11.922 27.399 1.00 91.38 80 ALA A N 1
ATOM 629 C CA . ALA A 1 80 ? -11.070 12.062 26.216 1.00 91.38 80 ALA A CA 1
ATOM 630 C C . ALA A 1 80 ? -9.781 11.246 26.380 1.00 91.38 80 ALA A C 1
ATOM 632 O O . ALA A 1 80 ? -9.342 10.987 27.502 1.00 91.38 80 ALA A O 1
ATOM 633 N N . ILE A 1 81 ? -9.174 10.849 25.262 1.00 85.88 81 ILE A N 1
ATOM 634 C CA . ILE A 1 81 ? -7.846 10.228 25.252 1.00 85.88 81 ILE A CA 1
ATOM 635 C C . ILE A 1 81 ? -6.788 11.332 25.348 1.00 85.88 81 ILE A C 1
ATOM 637 O O . ILE A 1 81 ? -6.815 12.295 24.580 1.00 85.88 81 ILE A O 1
ATOM 641 N N . THR A 1 82 ? -5.861 11.206 26.293 1.00 81.38 82 THR A N 1
ATOM 642 C CA . THR A 1 82 ? -4.726 12.109 26.463 1.00 81.38 82 THR A CA 1
ATOM 643 C C . THR A 1 82 ? -3.518 11.582 25.710 1.00 81.38 82 THR A C 1
ATOM 645 O O . THR A 1 82 ? -3.160 10.411 25.803 1.00 81.38 82 THR A O 1
ATOM 648 N N . ARG A 1 83 ? -2.856 12.476 24.977 1.00 70.06 83 ARG A N 1
ATOM 649 C CA . ARG A 1 83 ? -1.563 12.206 24.342 1.00 70.06 83 ARG A CA 1
ATOM 650 C C . ARG A 1 83 ? -0.433 12.646 25.280 1.00 70.06 83 ARG A C 1
ATOM 652 O O . ARG A 1 83 ? -0.631 13.615 26.015 1.00 70.06 83 ARG A O 1
ATOM 659 N N . PRO A 1 84 ? 0.737 11.982 25.268 1.00 56.66 84 PRO A N 1
ATOM 660 C CA . PRO A 1 84 ? 1.157 10.920 24.342 1.00 56.66 84 PRO A CA 1
ATOM 661 C C . PRO A 1 84 ? 0.827 9.482 24.787 1.00 56.66 84 PRO A C 1
ATOM 663 O O . PRO A 1 84 ? 0.931 8.578 23.974 1.00 56.66 84 PRO A O 1
ATOM 666 N N . ASN A 1 85 ? 0.427 9.256 26.042 1.00 59.34 85 ASN A N 1
ATOM 667 C CA . ASN A 1 85 ? 0.288 7.905 26.615 1.00 59.34 85 ASN A CA 1
ATOM 668 C C . ASN A 1 85 ? -1.036 7.180 26.294 1.00 59.34 85 ASN A C 1
ATOM 670 O O . ASN A 1 85 ? -1.309 6.139 26.890 1.00 59.34 85 ASN A O 1
ATOM 674 N N . ASP A 1 86 ? -1.883 7.751 25.436 1.00 71.69 86 ASP A N 1
ATOM 675 C CA . ASP A 1 86 ? -3.225 7.264 25.087 1.00 71.69 86 ASP A CA 1
ATOM 676 C C . ASP A 1 86 ? -4.077 6.820 26.296 1.00 71.69 86 ASP A C 1
ATOM 678 O O . ASP A 1 86 ? -4.885 5.890 26.239 1.00 71.69 86 ASP A O 1
ATOM 682 N N . GLN A 1 87 ? -3.926 7.520 27.424 1.00 81.56 87 GLN A N 1
ATOM 683 C CA . GLN A 1 87 ? -4.708 7.260 28.629 1.00 81.56 87 GLN A CA 1
ATOM 684 C C . GLN A 1 87 ? -6.034 8.014 28.588 1.00 81.56 87 GLN A C 1
ATOM 686 O O . GLN A 1 87 ? -6.143 9.110 28.055 1.00 81.56 87 GLN A O 1
ATOM 691 N N . ALA A 1 88 ? -7.071 7.461 29.206 1.00 87.12 88 ALA A N 1
ATOM 692 C CA . ALA A 1 88 ? -8.334 8.174 29.339 1.00 87.12 88 ALA A CA 1
ATOM 693 C C . ALA A 1 88 ? -8.280 9.198 30.486 1.00 87.12 88 ALA A C 1
ATOM 695 O O . ALA A 1 88 ? -8.078 8.828 31.647 1.00 87.12 88 ALA A O 1
ATOM 696 N N . ALA A 1 89 ? -8.536 10.468 30.184 1.00 89.19 89 ALA A N 1
ATOM 697 C CA . ALA A 1 89 ? -8.886 11.484 31.171 1.00 89.19 89 ALA A CA 1
ATOM 698 C C . ALA A 1 89 ? -10.407 11.606 31.259 1.00 89.19 89 ALA A C 1
ATOM 700 O O . ALA A 1 89 ? -11.090 11.587 30.236 1.00 89.19 89 ALA A O 1
ATOM 701 N N . VAL A 1 90 ? -10.936 11.721 32.479 1.00 90.06 90 VAL A N 1
ATOM 702 C CA . VAL A 1 90 ? -12.373 11.866 32.733 1.00 90.06 90 VAL A CA 1
ATOM 703 C C . VAL A 1 90 ? -12.593 12.967 33.758 1.00 90.06 90 VAL A C 1
ATOM 705 O O . VAL A 1 90 ? -11.963 12.947 34.813 1.00 90.06 90 VAL A O 1
ATOM 708 N N . THR A 1 91 ? -13.518 13.878 33.468 1.00 90.50 91 THR A N 1
ATOM 709 C CA . THR A 1 91 ? -13.843 15.022 34.324 1.00 90.50 91 THR A CA 1
ATOM 710 C C . THR A 1 91 ? -15.361 15.132 34.497 1.00 90.50 91 THR A C 1
ATOM 712 O O . THR A 1 91 ? -16.084 15.088 33.496 1.00 90.50 91 THR A O 1
ATOM 715 N N . PRO A 1 92 ? -15.880 15.282 35.731 1.00 89.50 92 PRO A N 1
ATOM 716 C CA . PRO A 1 92 ? -17.282 15.626 35.948 1.00 89.50 92 PRO A CA 1
ATOM 717 C C . PRO A 1 92 ? -17.550 17.063 35.476 1.00 89.50 92 PRO A C 1
ATOM 719 O O . PRO A 1 92 ? -16.871 17.996 35.897 1.00 89.50 92 PRO A O 1
ATOM 722 N N . ILE A 1 93 ? -18.539 17.244 34.603 1.00 88.69 93 ILE A N 1
ATOM 723 C CA . ILE A 1 93 ? -19.008 18.559 34.142 1.00 88.69 93 ILE A CA 1
ATOM 724 C C . ILE A 1 93 ? -20.121 19.072 35.056 1.00 88.69 93 ILE A C 1
ATOM 726 O O . ILE A 1 93 ? -20.140 20.245 35.419 1.00 88.69 93 ILE A O 1
ATOM 730 N N . LEU A 1 94 ? -21.064 18.196 35.415 1.00 85.00 94 LEU A N 1
ATOM 731 C CA . LEU A 1 94 ? -22.236 18.569 36.200 1.00 85.00 94 LEU A CA 1
ATOM 732 C C . LEU A 1 94 ? -22.511 17.520 37.274 1.00 85.00 94 LEU A C 1
ATOM 734 O O . LEU A 1 94 ? -23.072 16.460 36.999 1.00 85.00 94 LEU A O 1
ATOM 738 N N . GLY A 1 95 ? -22.142 17.858 38.508 1.00 74.81 95 GLY A N 1
ATOM 739 C CA . GLY A 1 95 ? -22.341 17.009 39.678 1.00 74.81 95 GLY A CA 1
ATOM 740 C C . GLY A 1 95 ? -21.478 15.740 39.699 1.00 74.81 95 GLY A C 1
ATOM 741 O O . GLY A 1 95 ? -20.850 15.346 38.718 1.00 74.81 95 GLY A O 1
ATOM 742 N N . GLY A 1 96 ? -21.461 15.087 40.860 1.00 69.81 96 GLY A N 1
ATOM 743 C CA . GLY A 1 96 ? -20.713 13.855 41.098 1.00 69.81 96 GLY A CA 1
ATOM 744 C C . GLY A 1 96 ? -19.218 14.062 41.373 1.00 69.81 96 GLY A C 1
ATOM 745 O O . GLY A 1 96 ? -18.707 15.178 41.377 1.00 69.81 96 GLY A O 1
ATOM 746 N N . THR A 1 97 ? -18.524 12.960 41.648 1.00 66.44 97 THR A N 1
ATOM 747 C CA . THR A 1 97 ? -17.084 12.910 41.949 1.00 66.44 97 THR A CA 1
ATOM 748 C C . THR A 1 97 ? -16.358 12.101 40.870 1.00 66.44 97 THR A C 1
ATOM 750 O O . THR A 1 97 ? -17.002 11.436 40.058 1.00 66.44 97 THR A O 1
ATOM 753 N N . SER A 1 98 ? -15.024 12.144 40.829 1.00 60.69 98 SER A N 1
ATOM 754 C CA . SER A 1 98 ? -14.218 11.406 39.838 1.00 60.69 98 SER A CA 1
ATOM 755 C C . SER A 1 98 ? -14.361 9.881 39.918 1.00 60.69 98 SER A C 1
ATOM 757 O O . SER A 1 98 ? -14.047 9.199 38.944 1.00 60.69 98 SER A O 1
ATOM 759 N N . ASP A 1 99 ? -14.875 9.351 41.031 1.00 61.41 99 ASP A N 1
ATOM 760 C CA . ASP A 1 99 ? -14.796 7.929 41.394 1.00 61.41 99 ASP A CA 1
ATOM 761 C C . ASP A 1 99 ? -16.180 7.263 41.460 1.00 61.41 99 ASP A C 1
ATOM 763 O O . ASP A 1 99 ? -16.467 6.457 42.346 1.00 61.41 99 ASP A O 1
ATOM 767 N N . ASN A 1 100 ? -17.092 7.632 40.560 1.00 73.50 100 ASN A N 1
ATOM 768 C CA . ASN A 1 100 ? -18.429 7.048 40.518 1.00 73.50 100 ASN A CA 1
ATOM 769 C C . ASN A 1 100 ? -18.729 6.319 39.203 1.00 73.50 100 ASN A C 1
ATOM 771 O O . ASN A 1 100 ? -17.976 6.361 38.235 1.00 73.50 100 ASN A O 1
ATOM 775 N N . THR A 1 101 ? -19.855 5.609 39.181 1.00 78.25 101 THR A N 1
ATOM 776 C CA . THR A 1 101 ? -20.270 4.728 38.085 1.00 78.25 101 THR A CA 1
ATOM 777 C C . THR A 1 101 ? -20.234 5.405 36.708 1.00 78.25 101 THR A C 1
ATOM 779 O O . THR A 1 101 ? -19.800 4.801 35.727 1.00 78.25 101 THR A O 1
ATOM 782 N N . GLY A 1 102 ? -20.636 6.679 36.628 1.00 82.25 102 GLY A N 1
ATOM 783 C CA . GLY A 1 102 ? -20.635 7.450 35.384 1.00 82.25 102 GLY A CA 1
ATOM 784 C C . GLY A 1 102 ? -19.232 7.722 34.838 1.00 82.25 102 GLY A C 1
ATOM 785 O O . GLY A 1 102 ? -19.008 7.555 33.636 1.00 82.25 102 GLY A O 1
ATOM 786 N N . SER A 1 103 ? -18.265 8.048 35.703 1.00 85.56 103 SER A N 1
ATOM 787 C CA . SER A 1 103 ? -16.878 8.270 35.278 1.00 85.56 103 SER A CA 1
ATOM 788 C C . SER A 1 103 ? -16.224 6.981 34.763 1.00 85.56 103 SER A C 1
ATOM 790 O O . SER A 1 103 ? -15.518 7.001 33.751 1.00 85.56 103 SER A O 1
ATOM 792 N N . GLY A 1 104 ? -16.518 5.841 35.399 1.00 86.38 104 GLY A N 1
ATOM 793 C CA . GLY A 1 104 ? -16.061 4.518 34.969 1.00 86.38 104 GLY A CA 1
ATOM 794 C C . GLY A 1 104 ? -16.610 4.110 33.598 1.00 86.38 104 GLY A C 1
ATOM 795 O O . GLY A 1 104 ? -15.860 3.602 32.760 1.00 86.38 104 GLY A O 1
ATOM 796 N N . ILE A 1 105 ? -17.895 4.377 33.338 1.00 87.50 105 ILE A N 1
ATOM 797 C CA . ILE A 1 105 ? -18.519 4.150 32.025 1.00 87.50 105 ILE A CA 1
ATOM 798 C C . ILE A 1 105 ? -17.857 5.039 30.967 1.00 87.50 105 ILE A C 1
ATOM 800 O O . ILE A 1 105 ? -17.402 4.528 29.943 1.00 87.50 105 ILE A O 1
ATOM 804 N N . ALA A 1 106 ? -17.735 6.345 31.230 1.00 89.88 106 ALA A N 1
ATOM 805 C CA . ALA A 1 106 ? -17.125 7.293 30.300 1.00 89.88 106 ALA A CA 1
ATOM 806 C C . ALA A 1 106 ? -15.680 6.896 29.944 1.00 89.88 106 ALA A C 1
ATOM 808 O O . ALA A 1 106 ? -15.322 6.862 28.766 1.00 89.88 106 ALA A O 1
ATOM 809 N N . ARG A 1 107 ? -14.884 6.484 30.946 1.00 89.56 107 ARG A N 1
ATOM 810 C CA . ARG A 1 107 ? -13.511 5.978 30.772 1.00 89.56 107 ARG A CA 1
ATOM 811 C C . ARG A 1 107 ? -13.447 4.763 29.844 1.00 89.56 107 ARG A C 1
ATOM 813 O O . ARG A 1 107 ? -12.593 4.698 28.966 1.00 89.56 107 ARG A O 1
ATOM 820 N N . ARG A 1 108 ? -14.334 3.782 30.028 1.00 87.25 108 ARG A N 1
ATOM 821 C CA . ARG A 1 108 ? -14.337 2.556 29.209 1.00 87.25 108 ARG A CA 1
ATOM 822 C C . ARG A 1 108 ? -14.796 2.827 27.778 1.00 87.25 108 ARG A C 1
ATOM 824 O O . ARG A 1 108 ? -14.225 2.267 26.847 1.00 87.25 108 ARG A O 1
ATOM 831 N N . LEU A 1 109 ? -15.795 3.689 27.596 1.00 88.00 109 LEU A N 1
ATOM 832 C CA . LEU A 1 109 ? -16.302 4.043 26.269 1.00 88.00 109 LEU A CA 1
ATOM 833 C C . LEU A 1 109 ? -15.286 4.858 25.460 1.00 88.00 109 LEU A C 1
ATOM 835 O O . LEU A 1 109 ? -15.137 4.598 24.266 1.00 88.00 109 LEU A O 1
ATOM 839 N N . VAL A 1 110 ? -14.553 5.788 26.086 1.00 89.50 110 VAL A N 1
ATOM 840 C CA . VAL A 1 110 ? -13.522 6.563 25.374 1.00 89.50 110 VAL A CA 1
ATOM 841 C C . VAL A 1 110 ? -12.354 5.674 24.948 1.00 89.50 110 VAL A C 1
ATOM 843 O O . VAL A 1 110 ? -11.932 5.753 23.801 1.00 89.50 110 VAL A O 1
ATOM 846 N N . LEU A 1 111 ? -11.904 4.747 25.805 1.00 85.44 111 LEU A N 1
ATOM 847 C CA . LEU A 1 111 ? -10.857 3.778 25.448 1.00 85.44 111 LEU A CA 1
ATOM 848 C C . LEU A 1 111 ? -11.304 2.836 24.328 1.00 85.44 111 LEU A C 1
ATOM 850 O O . LEU A 1 111 ? -10.514 2.479 23.462 1.00 85.44 111 LEU A O 1
ATOM 854 N N . LYS A 1 112 ? -12.583 2.446 24.323 1.00 82.81 112 LYS A N 1
ATOM 855 C CA . LYS A 1 112 ? -13.132 1.570 23.286 1.00 82.81 112 LYS A CA 1
ATOM 856 C C . LYS A 1 112 ? -13.261 2.267 21.932 1.00 82.81 112 LYS A C 1
ATOM 858 O O . LYS A 1 112 ? -12.997 1.648 20.907 1.00 82.81 112 LYS A O 1
ATOM 863 N N . THR A 1 113 ? -13.727 3.512 21.920 1.00 82.12 113 THR A N 1
ATOM 864 C CA . THR A 1 113 ? -14.074 4.222 20.678 1.00 82.12 113 THR A CA 1
ATOM 865 C C . THR A 1 113 ? -12.942 5.084 20.134 1.00 82.12 113 THR A C 1
ATOM 867 O O . THR A 1 113 ? -12.893 5.314 18.930 1.00 82.12 113 THR A O 1
ATOM 870 N N . GLY A 1 114 ? -12.055 5.581 21.000 1.00 80.94 114 GLY A N 1
ATOM 871 C CA . GLY A 1 114 ? -11.078 6.620 20.670 1.00 80.94 114 GLY A CA 1
ATOM 872 C C . GLY A 1 114 ? -11.694 8.007 20.433 1.00 80.94 114 GLY A C 1
ATOM 873 O O . GLY A 1 114 ? -10.985 8.920 20.019 1.00 80.94 114 GLY A O 1
ATOM 874 N N . LEU A 1 115 ? -13.000 8.182 20.671 1.00 85.62 115 LEU A N 1
ATOM 875 C CA . LEU A 1 115 ? -13.719 9.443 20.476 1.00 85.62 115 LEU A CA 1
ATOM 876 C C . LEU A 1 115 ? -13.966 10.141 21.810 1.00 85.62 115 LEU A C 1
ATOM 878 O O . LEU A 1 115 ? -14.050 9.495 22.853 1.00 85.62 115 LEU A O 1
ATOM 882 N N . ASN A 1 116 ? -14.146 11.462 21.774 1.00 90.44 116 ASN A N 1
ATOM 883 C CA . ASN A 1 116 ? -14.542 12.207 22.964 1.00 90.44 116 ASN A CA 1
ATOM 884 C C . ASN A 1 116 ? -15.939 11.745 23.397 1.00 90.44 116 ASN A C 1
ATOM 886 O O . ASN A 1 116 ? -16.870 11.733 22.594 1.00 90.44 116 ASN A O 1
ATOM 890 N N . ILE A 1 117 ? -16.106 11.376 24.660 1.00 92.69 117 ILE A N 1
ATOM 891 C CA . ILE A 1 117 ? -17.386 10.897 25.180 1.00 92.69 117 ILE A CA 1
ATOM 892 C C . ILE A 1 117 ? -17.940 11.916 26.165 1.00 92.69 117 ILE A C 1
ATOM 894 O O . ILE A 1 117 ? -17.223 12.384 27.046 1.00 92.69 117 ILE A O 1
ATOM 898 N N . ILE A 1 118 ? -19.231 12.216 26.056 1.00 93.44 118 ILE A N 1
ATOM 899 C CA . ILE A 1 118 ? -19.998 12.875 27.110 1.00 93.44 118 ILE A CA 1
ATOM 900 C C . ILE A 1 118 ? -21.049 11.890 27.615 1.00 93.44 118 ILE A C 1
ATOM 902 O O . ILE A 1 118 ? -21.875 11.423 26.838 1.00 93.44 118 ILE A O 1
ATOM 906 N N . VAL A 1 119 ? -21.022 11.557 28.907 1.00 92.12 119 VAL A N 1
ATOM 907 C CA . VAL A 1 119 ? -21.980 10.631 29.532 1.00 92.12 119 VAL A CA 1
ATOM 908 C C . VAL A 1 119 ? -22.766 11.341 30.623 1.00 92.12 119 VAL A C 1
ATOM 910 O O . VAL A 1 119 ? -22.182 11.779 31.609 1.00 92.12 119 VAL A O 1
ATOM 913 N N . ALA A 1 120 ? -24.086 11.399 30.489 1.00 91.12 120 ALA A N 1
ATOM 914 C CA . ALA A 1 120 ? -25.010 11.696 31.577 1.00 91.12 120 ALA A CA 1
ATOM 915 C C . ALA A 1 120 ? -25.484 10.372 32.189 1.00 91.12 120 ALA A C 1
ATOM 917 O O . ALA A 1 120 ? -26.090 9.560 31.495 1.00 91.12 120 ALA A O 1
ATOM 918 N N . CYS A 1 121 ? -25.203 10.129 33.468 1.00 87.12 121 CYS A N 1
ATOM 919 C CA . CYS A 1 121 ? -25.487 8.846 34.109 1.00 87.12 121 CYS A CA 1
ATOM 920 C C . CYS A 1 121 ? -26.178 9.028 35.462 1.00 87.12 121 CYS A C 1
ATOM 922 O O . CYS A 1 121 ? -25.659 9.713 36.345 1.00 87.12 121 CYS A O 1
ATOM 924 N N . ASN A 1 122 ? -27.337 8.386 35.626 1.00 83.31 122 ASN A N 1
ATOM 925 C CA . ASN A 1 122 ? -28.107 8.347 36.872 1.00 83.31 122 ASN A CA 1
ATOM 926 C C . ASN A 1 122 ? -28.158 6.928 37.481 1.00 83.31 122 ASN A C 1
ATOM 928 O O . ASN A 1 122 ? -29.195 6.490 37.974 1.00 83.31 122 ASN A O 1
ATOM 932 N N . ILE A 1 123 ? -27.060 6.172 37.394 1.00 77.75 123 ILE A N 1
ATOM 933 C CA . ILE A 1 123 ? -26.967 4.795 37.903 1.00 77.75 123 ILE A CA 1
ATOM 934 C C . ILE A 1 123 ? -26.470 4.804 39.370 1.00 77.75 123 ILE A C 1
ATOM 936 O O . ILE A 1 123 ? -25.387 5.340 39.627 1.00 77.75 123 ILE A O 1
ATOM 940 N N . PRO A 1 124 ? -27.209 4.214 40.337 1.00 72.19 124 PRO A N 1
ATOM 941 C CA . PRO A 1 124 ? -26.768 4.072 41.732 1.00 72.19 124 PRO A CA 1
ATOM 942 C C . PRO A 1 124 ? -25.477 3.251 41.882 1.00 72.19 124 PRO A C 1
ATOM 944 O O . PRO A 1 124 ? -25.188 2.382 41.060 1.00 72.19 124 PRO A O 1
ATOM 947 N N . LYS A 1 125 ? -24.717 3.473 42.965 1.00 65.19 125 LYS A N 1
ATOM 948 C CA . LYS A 1 125 ? -23.431 2.787 43.214 1.00 65.19 125 LYS A CA 1
ATOM 949 C C . LYS A 1 125 ? -23.547 1.256 43.324 1.00 65.19 125 LYS A C 1
ATOM 951 O O . LYS A 1 125 ? -22.626 0.573 42.894 1.00 65.19 125 LYS A O 1
ATOM 956 N N . ASP A 1 126 ? -24.679 0.744 43.811 1.00 60.78 126 ASP A N 1
ATOM 957 C CA . ASP A 1 126 ? -24.911 -0.693 44.064 1.00 60.78 126 ASP A CA 1
ATOM 958 C C . ASP A 1 126 ? -25.632 -1.422 42.914 1.00 60.78 126 ASP A C 1
ATOM 960 O O . ASP A 1 126 ? -26.053 -2.567 43.048 1.00 60.78 126 ASP A O 1
ATOM 964 N N . SER A 1 127 ? -25.819 -0.745 41.782 1.00 62.16 127 SER A N 1
ATOM 965 C CA . SER A 1 127 ? -26.556 -1.258 40.621 1.00 62.16 127 SER A CA 1
ATOM 966 C C . SER A 1 127 ? -25.597 -1.732 39.513 1.00 62.16 127 SER A C 1
ATOM 968 O O . SER A 1 127 ? -24.386 -1.496 39.608 1.00 62.16 127 SER A O 1
ATOM 970 N N . PRO A 1 128 ? -26.070 -2.423 38.457 1.00 65.00 128 PRO A N 1
ATOM 971 C CA . PRO A 1 128 ? -25.187 -3.208 37.607 1.00 65.00 128 PRO A CA 1
ATOM 972 C C . PRO A 1 128 ? -24.447 -2.367 36.556 1.00 65.00 128 PRO A C 1
ATOM 974 O O . PRO A 1 128 ? -24.709 -2.422 35.352 1.00 65.00 128 PRO A O 1
ATOM 977 N N . MET A 1 129 ? -23.439 -1.616 37.005 1.00 69.44 129 MET A N 1
ATOM 978 C CA . MET A 1 129 ? -22.506 -0.883 36.143 1.00 69.44 129 MET A CA 1
ATOM 979 C C . MET A 1 129 ? -21.955 -1.774 35.026 1.00 69.44 129 MET A C 1
ATOM 981 O O . MET A 1 129 ? -21.833 -1.346 33.878 1.00 69.44 129 MET A O 1
ATOM 985 N N . LEU A 1 130 ? -21.587 -3.012 35.363 1.00 69.00 130 LEU A N 1
ATOM 986 C CA . LEU A 1 130 ? -20.959 -3.918 34.414 1.00 69.00 130 LEU A CA 1
ATOM 987 C C . LEU A 1 130 ? -21.929 -4.343 33.306 1.00 69.00 130 LEU A C 1
ATOM 989 O O . LEU A 1 130 ? -21.504 -4.428 32.153 1.00 69.00 130 LEU A O 1
ATOM 993 N N . GLU A 1 131 ? -23.208 -4.571 33.615 1.00 74.25 131 GLU A N 1
ATOM 994 C CA . GLU A 1 131 ? -24.211 -4.870 32.591 1.00 74.25 131 GLU A CA 1
ATOM 995 C C . GLU A 1 131 ? -24.509 -3.654 31.715 1.00 74.25 131 GLU A C 1
ATOM 997 O O . GLU A 1 131 ? -24.477 -3.791 30.494 1.00 74.25 131 GLU A O 1
ATOM 1002 N N . ALA A 1 132 ? -24.667 -2.457 32.291 1.00 74.00 132 ALA A N 1
ATOM 1003 C CA . ALA A 1 132 ? -24.865 -1.232 31.511 1.00 74.00 132 ALA A CA 1
ATOM 1004 C C . ALA A 1 132 ? -23.712 -0.994 30.516 1.00 74.00 132 ALA A C 1
ATOM 1006 O O . ALA A 1 132 ? -23.937 -0.699 29.341 1.00 74.00 132 ALA A O 1
ATOM 1007 N N . VAL A 1 133 ? -22.462 -1.198 30.957 1.00 75.12 133 VAL A N 1
ATOM 1008 C CA . VAL A 1 133 ? -21.282 -1.127 30.080 1.00 75.12 133 VAL A CA 1
ATOM 1009 C C . VAL A 1 133 ? -21.313 -2.215 29.012 1.00 75.12 133 VAL A C 1
ATOM 1011 O O . VAL A 1 133 ? -20.988 -1.924 27.867 1.00 75.12 133 VAL A O 1
ATOM 1014 N N . LYS A 1 134 ? -21.680 -3.458 29.346 1.00 79.06 134 LYS A N 1
ATOM 1015 C CA . LYS A 1 134 ? -21.759 -4.560 28.370 1.00 79.06 134 LYS A CA 1
ATOM 1016 C C . LYS A 1 134 ? -22.803 -4.277 27.289 1.00 79.06 134 LYS A C 1
ATOM 1018 O O . LYS A 1 134 ? -22.520 -4.515 26.118 1.00 79.06 134 LYS A O 1
ATOM 1023 N N . VAL A 1 135 ? -23.971 -3.765 27.670 1.00 82.00 135 VAL A N 1
ATOM 1024 C CA . VAL A 1 135 ? -25.059 -3.406 26.751 1.00 82.00 135 VAL A CA 1
ATOM 1025 C C . VAL A 1 135 ? -24.617 -2.270 25.827 1.00 82.00 135 VAL A C 1
ATOM 1027 O O . VAL A 1 135 ? -24.648 -2.425 24.607 1.00 82.00 135 VAL A O 1
ATOM 1030 N N . LEU A 1 136 ? -24.083 -1.178 26.388 1.00 81.62 136 LEU A N 1
ATOM 1031 C CA . LEU A 1 136 ? -23.544 -0.067 25.597 1.00 81.62 136 LEU A CA 1
ATOM 1032 C C . LEU A 1 136 ? -22.403 -0.520 24.685 1.00 81.62 136 LEU A C 1
ATOM 1034 O O . LEU A 1 136 ? -22.387 -0.196 23.506 1.00 81.62 136 LEU A O 1
ATOM 1038 N N . ALA A 1 137 ? -21.474 -1.331 25.188 1.00 73.44 137 ALA A N 1
ATOM 1039 C CA . ALA A 1 137 ? -20.347 -1.815 24.404 1.00 73.44 137 ALA A CA 1
ATOM 1040 C C . ALA A 1 137 ? -20.774 -2.712 23.231 1.00 73.44 137 ALA A C 1
ATOM 1042 O O . ALA A 1 137 ? -20.032 -2.786 22.255 1.00 73.44 137 ALA A O 1
ATOM 1043 N N . LYS A 1 138 ? -21.914 -3.403 23.300 1.00 81.56 138 LYS A N 1
ATOM 1044 C CA . LYS A 1 138 ? -22.435 -4.196 22.175 1.00 81.56 138 LYS A CA 1
ATOM 1045 C C . LYS A 1 138 ? -23.118 -3.340 21.108 1.00 81.56 138 LYS A C 1
ATOM 1047 O O . LYS A 1 138 ? -23.289 -3.814 19.989 1.00 81.56 138 LYS A O 1
ATOM 1052 N N . ASN A 1 139 ? -23.497 -2.102 21.427 1.00 82.00 139 ASN A N 1
ATOM 1053 C CA . ASN A 1 139 ? -24.173 -1.233 20.475 1.00 82.00 139 ASN A CA 1
ATOM 1054 C C . ASN A 1 139 ? -23.196 -0.799 19.353 1.00 82.00 139 ASN A C 1
ATOM 1056 O O . ASN A 1 139 ? -22.096 -0.315 19.653 1.00 82.00 139 ASN A O 1
ATOM 1060 N N . PRO A 1 140 ? -23.580 -0.939 18.068 1.00 78.31 140 PRO A N 1
ATOM 1061 C CA . PRO A 1 140 ? -22.710 -0.650 16.925 1.00 78.31 140 PRO A CA 1
ATOM 1062 C C . PRO A 1 140 ? -22.232 0.807 16.867 1.00 78.31 140 PRO A C 1
ATOM 1064 O O . PRO A 1 140 ? -21.189 1.085 16.279 1.00 78.31 140 PRO A O 1
ATOM 1067 N N . MET A 1 141 ? -22.913 1.747 17.530 1.00 77.50 141 MET A N 1
ATOM 1068 C CA . MET A 1 141 ? -22.470 3.143 17.581 1.00 77.50 141 MET A CA 1
ATOM 1069 C C . MET A 1 141 ? -21.126 3.324 18.301 1.00 77.50 141 MET A C 1
ATOM 1071 O O . MET A 1 141 ? -20.385 4.252 17.968 1.00 77.50 141 MET A O 1
ATOM 1075 N N . PHE A 1 142 ? -20.757 2.408 19.202 1.00 77.00 142 PHE A N 1
ATOM 1076 C CA . PHE A 1 142 ? -19.453 2.392 19.876 1.00 77.00 142 PHE A CA 1
ATOM 1077 C C . PHE A 1 142 ? -18.434 1.448 19.221 1.00 77.00 142 PHE A C 1
ATOM 1079 O O . PHE A 1 142 ? -17.371 1.197 19.797 1.00 77.00 142 PHE A O 1
ATOM 1086 N N . ALA A 1 143 ? -18.736 0.890 18.045 1.00 73.75 143 ALA A N 1
ATOM 1087 C CA . ALA A 1 143 ? -17.728 0.197 17.255 1.00 73.75 143 ALA A CA 1
ATOM 1088 C C . ALA A 1 143 ? -16.673 1.206 16.770 1.00 73.75 143 ALA A C 1
ATOM 1090 O O . ALA A 1 143 ? -17.006 2.331 16.378 1.00 73.75 143 ALA A O 1
ATOM 1091 N N . ARG A 1 144 ? -15.397 0.800 16.811 1.00 74.12 144 ARG A N 1
ATOM 1092 C CA . ARG A 1 144 ? -14.311 1.552 16.167 1.00 74.12 144 ARG A CA 1
ATOM 1093 C C . ARG A 1 144 ? -14.580 1.605 14.665 1.00 74.12 144 ARG A C 1
ATOM 1095 O O . ARG A 1 144 ? -15.200 0.689 14.127 1.00 74.12 144 ARG A O 1
ATOM 1102 N N . ASP A 1 145 ? -14.113 2.667 14.014 1.00 78.12 145 ASP A N 1
ATOM 1103 C CA . ASP A 1 145 ? -14.209 2.805 12.561 1.00 78.12 145 ASP A CA 1
ATOM 1104 C C . ASP A 1 145 ? -13.634 1.542 11.879 1.00 78.12 145 ASP A C 1
ATOM 1106 O O . ASP A 1 145 ? -12.438 1.268 12.038 1.00 78.12 145 ASP A O 1
ATOM 1110 N N . PRO A 1 146 ? -14.453 0.748 11.157 1.00 82.88 146 PRO A N 1
ATOM 1111 C CA . PRO A 1 146 ? -13.997 -0.486 10.524 1.00 82.88 146 PRO A CA 1
ATOM 1112 C C . PRO A 1 146 ? -12.825 -0.250 9.571 1.00 82.88 146 PRO A C 1
ATOM 1114 O O . PRO A 1 146 ? -11.898 -1.061 9.520 1.00 82.88 146 PRO A O 1
ATOM 1117 N N . ARG A 1 147 ? -12.814 0.894 8.878 1.00 83.75 147 ARG A N 1
ATOM 1118 C CA . ARG A 1 147 ? -11.748 1.248 7.940 1.00 83.75 147 ARG A CA 1
ATOM 1119 C C . ARG A 1 147 ? -10.443 1.548 8.659 1.00 83.75 147 ARG A C 1
ATOM 1121 O O . ARG A 1 147 ? -9.380 1.169 8.170 1.00 83.75 147 ARG A O 1
ATOM 1128 N N . HIS A 1 148 ? -10.526 2.175 9.830 1.00 85.12 148 HIS A N 1
ATOM 1129 C CA . HIS A 1 148 ? -9.379 2.379 10.708 1.00 85.12 148 HIS A CA 1
ATOM 1130 C C . HIS A 1 148 ? -8.855 1.054 11.271 1.00 85.12 148 HIS A C 1
ATOM 1132 O O . HIS A 1 148 ? -7.652 0.836 11.282 1.00 85.12 148 HIS A O 1
ATOM 1138 N N . LEU A 1 149 ? -9.733 0.130 11.672 1.00 87.56 149 LEU A N 1
ATOM 1139 C CA . LEU A 1 149 ? -9.311 -1.205 12.116 1.00 87.56 149 LEU A CA 1
ATOM 1140 C C . LEU A 1 149 ? -8.567 -1.970 11.016 1.00 87.56 149 LEU A C 1
ATOM 1142 O O . LEU A 1 149 ? -7.566 -2.626 11.296 1.00 87.56 149 LEU A O 1
ATOM 1146 N N . GLN A 1 150 ? -9.034 -1.880 9.767 1.00 92.38 150 GLN A N 1
ATOM 1147 C CA . GLN A 1 150 ? -8.335 -2.512 8.649 1.00 92.38 150 GLN A CA 1
ATOM 1148 C C . GLN A 1 150 ? -6.986 -1.843 8.366 1.00 92.38 150 GLN A C 1
ATOM 1150 O O . GLN A 1 150 ? -6.015 -2.537 8.078 1.00 92.38 150 GLN A O 1
ATOM 1155 N N . PHE A 1 151 ? -6.907 -0.515 8.491 1.00 92.69 151 PHE A N 1
ATOM 1156 C CA . PHE A 1 151 ? -5.642 0.214 8.397 1.00 92.69 151 PHE A CA 1
ATOM 1157 C C . PHE A 1 151 ? -4.629 -0.269 9.440 1.00 92.69 151 PHE A C 1
ATOM 1159 O O . PHE A 1 151 ? -3.497 -0.574 9.083 1.00 92.69 151 PHE A O 1
ATOM 1166 N N . GLU A 1 152 ? -5.041 -0.390 10.704 1.00 92.88 152 GLU A N 1
ATOM 1167 C CA . GLU A 1 152 ? -4.180 -0.887 11.785 1.00 92.88 152 GLU A CA 1
ATOM 1168 C C . GLU A 1 152 ? -3.675 -2.304 11.505 1.00 92.88 152 GLU A C 1
ATOM 1170 O O . GLU A 1 152 ? -2.485 -2.571 11.651 1.00 92.88 152 GLU A O 1
ATOM 1175 N N . ALA A 1 153 ? -4.560 -3.198 11.053 1.00 94.50 153 ALA A N 1
ATOM 1176 C CA . ALA A 1 153 ? -4.194 -4.570 10.716 1.00 94.50 153 ALA A CA 1
ATOM 1177 C C . ALA A 1 153 ? -3.198 -4.641 9.544 1.00 94.50 153 ALA A C 1
ATOM 1179 O O . ALA A 1 153 ? -2.250 -5.425 9.582 1.00 94.50 153 ALA A O 1
ATOM 1180 N N . ASP A 1 154 ? -3.389 -3.820 8.508 1.00 96.62 154 ASP A N 1
ATOM 1181 C CA . ASP A 1 154 ? -2.479 -3.770 7.363 1.00 96.62 154 ASP A CA 1
ATOM 1182 C C . ASP A 1 154 ? -1.111 -3.184 7.746 1.00 96.62 154 ASP A C 1
ATOM 1184 O O . ASP A 1 154 ? -0.084 -3.734 7.355 1.00 96.62 154 ASP A O 1
ATOM 1188 N N . ILE A 1 155 ? -1.082 -2.098 8.531 1.00 97.38 155 ILE A N 1
ATOM 1189 C CA . ILE A 1 155 ? 0.166 -1.493 9.025 1.00 97.38 155 ILE A CA 1
ATOM 1190 C C . ILE A 1 155 ? 0.927 -2.467 9.916 1.00 97.38 155 ILE A C 1
ATOM 1192 O O . ILE A 1 155 ? 2.141 -2.577 9.777 1.00 97.38 155 ILE A O 1
ATOM 1196 N N . ASN A 1 156 ? 0.231 -3.211 10.774 1.00 97.81 156 ASN A N 1
ATOM 1197 C CA . ASN A 1 156 ? 0.860 -4.231 11.598 1.00 97.81 156 ASN A CA 1
ATOM 1198 C C . ASN A 1 156 ? 1.527 -5.319 10.745 1.00 97.81 156 ASN A C 1
ATOM 1200 O O . ASN A 1 156 ? 2.697 -5.626 10.950 1.00 97.81 156 ASN A O 1
ATOM 1204 N N . ARG A 1 157 ? 0.838 -5.838 9.720 1.00 97.81 157 ARG A N 1
ATOM 1205 C CA . ARG A 1 157 ? 1.429 -6.810 8.784 1.00 97.81 157 ARG A CA 1
ATOM 1206 C C . ARG A 1 157 ? 2.646 -6.246 8.052 1.00 97.81 157 ARG A C 1
ATOM 1208 O O . ARG A 1 157 ? 3.679 -6.905 7.991 1.00 97.81 157 ARG A O 1
ATOM 1215 N N . LEU A 1 158 ? 2.551 -5.015 7.547 1.00 98.38 158 LEU A N 1
ATOM 1216 C CA . LEU A 1 158 ? 3.673 -4.326 6.902 1.00 98.38 158 LEU A CA 1
ATOM 1217 C C . LEU A 1 158 ? 4.854 -4.140 7.857 1.00 98.38 158 LEU A C 1
ATOM 1219 O O . LEU A 1 158 ? 5.999 -4.327 7.449 1.00 98.38 158 LEU A O 1
ATOM 1223 N N . PHE A 1 159 ? 4.590 -3.799 9.118 1.00 98.25 159 PHE A N 1
ATOM 1224 C CA . PHE A 1 159 ? 5.616 -3.670 10.147 1.00 98.25 159 PHE A CA 1
ATOM 1225 C C . PHE A 1 159 ? 6.359 -4.990 10.338 1.00 98.25 159 PHE A C 1
ATOM 1227 O O . PHE A 1 159 ? 7.587 -4.987 10.289 1.00 98.25 159 PHE A O 1
ATOM 1234 N N . LEU A 1 160 ? 5.637 -6.107 10.467 1.00 97.50 160 LEU A N 1
ATOM 1235 C CA . LEU A 1 160 ? 6.242 -7.433 10.604 1.00 97.50 160 LEU A CA 1
ATOM 1236 C C . LEU A 1 160 ? 7.105 -7.780 9.380 1.00 97.50 160 LEU A C 1
ATOM 1238 O O . LEU A 1 160 ? 8.290 -8.066 9.529 1.00 97.50 160 LEU A O 1
ATOM 1242 N N . TYR A 1 161 ? 6.550 -7.686 8.165 1.00 97.62 161 TYR A N 1
ATOM 1243 C CA . TYR A 1 161 ? 7.267 -8.066 6.941 1.00 97.62 161 TYR A CA 1
ATOM 1244 C C . TYR A 1 161 ? 8.502 -7.199 6.686 1.00 97.62 161 TYR A C 1
ATOM 1246 O O . TYR A 1 161 ? 9.587 -7.715 6.426 1.00 97.62 161 TYR A O 1
ATOM 1254 N N . THR A 1 162 ? 8.355 -5.875 6.760 1.00 97.88 162 THR A N 1
ATOM 1255 C CA . THR A 1 162 ? 9.450 -4.950 6.428 1.00 97.88 162 THR A CA 1
ATOM 1256 C C . THR A 1 162 ? 10.529 -4.909 7.505 1.00 97.88 162 THR A C 1
ATOM 1258 O O . THR A 1 162 ? 11.698 -4.719 7.172 1.00 97.88 162 THR A O 1
ATOM 1261 N N . SER A 1 163 ? 10.171 -5.115 8.778 1.00 96.88 163 SER A N 1
ATOM 1262 C CA . SER A 1 163 ? 11.158 -5.219 9.859 1.00 96.88 163 SER A CA 1
ATOM 1263 C C . SER A 1 163 ? 11.924 -6.532 9.774 1.00 96.88 163 SER A C 1
ATOM 1265 O O . SER A 1 163 ? 13.138 -6.522 9.935 1.00 96.88 163 SER A O 1
ATOM 1267 N N . TYR A 1 164 ? 11.258 -7.635 9.421 1.00 95.38 164 TYR A N 1
ATOM 1268 C CA . TYR A 1 164 ? 11.941 -8.907 9.188 1.00 95.38 164 TYR A CA 1
ATOM 1269 C C . TYR A 1 164 ? 12.918 -8.807 8.009 1.00 95.38 164 TYR A C 1
ATOM 1271 O O . TYR A 1 164 ? 14.075 -9.199 8.124 1.00 95.38 164 TYR A O 1
ATOM 1279 N N . ASN A 1 165 ? 12.511 -8.161 6.909 1.00 95.38 165 ASN A N 1
ATOM 1280 C CA . ASN A 1 165 ? 13.403 -7.896 5.775 1.00 95.38 165 ASN A CA 1
ATOM 1281 C C . ASN A 1 165 ? 14.668 -7.117 6.175 1.00 95.38 165 ASN A C 1
ATOM 1283 O O . ASN A 1 165 ? 15.744 -7.343 5.623 1.00 95.38 165 ASN A O 1
ATOM 1287 N N . ARG A 1 166 ? 14.549 -6.208 7.154 1.00 93.88 166 ARG A N 1
ATOM 1288 C CA . ARG A 1 166 ? 15.653 -5.373 7.645 1.00 93.88 166 ARG A CA 1
ATOM 1289 C C . ARG A 1 166 ? 16.799 -6.190 8.245 1.00 93.88 166 ARG A C 1
ATOM 1291 O O . ARG A 1 166 ? 17.940 -5.737 8.173 1.00 93.88 166 ARG A O 1
ATOM 1298 N N . LEU A 1 167 ? 16.497 -7.355 8.817 1.00 91.12 167 LEU A N 1
ATOM 1299 C CA . LEU A 1 167 ? 17.477 -8.269 9.408 1.00 91.12 167 LEU A CA 1
ATOM 1300 C C . LEU A 1 167 ? 18.354 -8.949 8.342 1.00 91.12 167 LEU A C 1
ATOM 1302 O O . LEU A 1 167 ? 19.506 -9.299 8.600 1.00 91.12 167 LEU A O 1
ATOM 1306 N N . GLY A 1 168 ? 17.835 -9.083 7.118 1.00 87.56 168 GLY A N 1
ATOM 1307 C CA . GLY A 1 168 ? 18.518 -9.732 6.003 1.00 87.56 168 GLY A CA 1
ATOM 1308 C C . GLY A 1 168 ? 18.591 -11.257 6.140 1.00 87.56 168 GLY A C 1
ATOM 1309 O O . GLY A 1 168 ? 17.872 -11.877 6.915 1.00 87.56 168 GLY A O 1
ATOM 1310 N N . LYS A 1 169 ? 19.485 -11.882 5.363 1.00 80.19 169 LYS A N 1
ATOM 1311 C CA . LYS A 1 169 ? 19.556 -13.350 5.199 1.00 80.19 169 LYS A CA 1
ATOM 1312 C C . LYS A 1 169 ? 20.032 -14.133 6.430 1.00 80.19 169 LYS A C 1
ATOM 1314 O O . LYS A 1 169 ? 19.999 -15.357 6.403 1.00 80.19 169 LYS A O 1
ATOM 1319 N N . ASN A 1 170 ? 20.484 -13.445 7.476 1.00 81.56 170 ASN A N 1
ATOM 1320 C CA . ASN A 1 170 ? 20.972 -14.063 8.711 1.00 81.56 170 ASN A CA 1
ATOM 1321 C C . ASN A 1 170 ? 19.911 -14.073 9.824 1.00 81.56 170 ASN A C 1
ATOM 1323 O O . ASN A 1 170 ? 20.265 -14.338 10.966 1.00 81.56 170 ASN A O 1
ATOM 1327 N N . ALA A 1 171 ? 18.656 -13.740 9.509 1.00 84.88 171 ALA A N 1
ATOM 1328 C CA . ALA A 1 171 ? 17.576 -13.720 10.486 1.00 84.88 171 ALA A CA 1
ATOM 1329 C C . ALA A 1 171 ? 17.273 -15.132 11.011 1.00 84.88 171 ALA A C 1
ATOM 1331 O O . ALA A 1 171 ? 17.033 -16.059 10.232 1.00 84.88 171 ALA A O 1
ATOM 1332 N N . GLU A 1 172 ? 17.249 -15.276 12.330 1.00 86.88 172 GLU A N 1
ATOM 1333 C CA . GLU A 1 172 ? 16.858 -16.492 13.036 1.00 86.88 172 GLU A CA 1
ATOM 1334 C C . GLU A 1 172 ? 15.375 -16.437 13.447 1.00 86.88 172 GLU A C 1
ATOM 1336 O O . GLU A 1 172 ? 14.726 -15.391 13.406 1.00 86.88 172 GLU A O 1
ATOM 1341 N N . GLU A 1 173 ? 14.809 -17.577 13.853 1.00 84.50 173 GLU A N 1
ATOM 1342 C CA . GLU A 1 173 ? 13.408 -17.655 14.304 1.00 84.50 173 GLU A CA 1
ATOM 1343 C C . GLU A 1 173 ? 13.153 -16.765 15.534 1.00 84.50 173 GLU A C 1
ATOM 1345 O O . GLU A 1 173 ? 12.137 -16.075 15.595 1.00 84.50 173 GLU A O 1
ATOM 1350 N N . ASN A 1 174 ? 14.128 -16.679 16.447 1.00 90.12 174 ASN A N 1
ATOM 1351 C CA . ASN A 1 174 ? 14.061 -15.808 17.624 1.00 90.12 174 ASN A CA 1
ATOM 1352 C C . ASN A 1 174 ? 13.922 -14.321 17.252 1.00 90.12 174 ASN A C 1
ATOM 1354 O O . ASN A 1 174 ? 13.239 -13.578 17.955 1.00 90.12 174 ASN A O 1
ATOM 1358 N N . ASP A 1 175 ? 14.513 -13.880 16.136 1.00 91.44 175 ASP A N 1
ATOM 1359 C CA . ASP A 1 175 ? 14.404 -12.483 15.709 1.00 91.44 175 ASP A CA 1
ATOM 1360 C C . ASP A 1 175 ? 12.969 -12.139 15.272 1.00 91.44 175 ASP A C 1
ATOM 1362 O O . ASP A 1 175 ? 12.500 -11.009 15.438 1.00 91.44 175 ASP A O 1
ATOM 1366 N N . ALA A 1 176 ? 12.238 -13.116 14.720 1.00 90.31 176 ALA A N 1
ATOM 1367 C CA . ALA A 1 176 ? 10.834 -12.934 14.368 1.00 90.31 176 ALA A CA 1
ATOM 1368 C C . ALA A 1 176 ? 9.967 -12.753 15.623 1.00 90.31 176 ALA A C 1
ATOM 1370 O O . ALA A 1 176 ? 9.096 -11.878 15.639 1.00 90.31 176 ALA A O 1
ATOM 1371 N N . ASP A 1 177 ? 10.238 -13.516 16.685 1.00 92.06 177 ASP A N 1
ATOM 1372 C CA . ASP A 1 177 ? 9.546 -13.386 17.971 1.00 92.06 177 ASP A CA 1
ATOM 1373 C C . ASP A 1 177 ? 9.787 -12.011 18.612 1.00 92.06 177 ASP A C 1
ATOM 1375 O O . ASP A 1 177 ? 8.840 -11.375 19.090 1.00 92.06 177 ASP A O 1
ATOM 1379 N N . GLU A 1 178 ? 11.017 -11.492 18.547 1.00 93.69 178 GLU A N 1
ATOM 1380 C CA . GLU A 1 178 ? 11.335 -10.138 19.017 1.00 93.69 178 GLU A CA 1
ATOM 1381 C C . GLU A 1 178 ? 10.560 -9.062 18.240 1.00 93.69 178 GLU A C 1
ATOM 1383 O O . GLU A 1 178 ? 10.006 -8.129 18.834 1.00 93.69 178 GLU A O 1
ATOM 1388 N N . ILE A 1 179 ? 10.448 -9.196 16.913 1.00 94.06 179 ILE A N 1
ATOM 1389 C CA . ILE A 1 179 ? 9.658 -8.275 16.081 1.00 94.06 179 ILE A CA 1
ATOM 1390 C C . ILE A 1 179 ? 8.173 -8.328 16.453 1.00 94.06 179 ILE A C 1
ATOM 1392 O O . ILE A 1 179 ? 7.522 -7.280 16.531 1.00 94.06 179 ILE A O 1
ATOM 1396 N N . ILE A 1 180 ? 7.630 -9.518 16.714 1.00 93.31 180 ILE A N 1
ATOM 1397 C CA . ILE A 1 180 ? 6.241 -9.683 17.160 1.00 93.31 180 ILE A CA 1
ATOM 1398 C C . ILE A 1 180 ? 6.038 -9.007 18.524 1.00 93.31 180 ILE A C 1
ATOM 1400 O O . ILE A 1 180 ? 5.046 -8.299 18.724 1.00 93.31 180 ILE A O 1
ATOM 1404 N N . GLU A 1 181 ? 6.980 -9.162 19.456 1.00 94.00 181 GLU A N 1
ATOM 1405 C CA . GLU A 1 181 ? 6.917 -8.502 20.761 1.00 94.00 181 GLU A CA 1
ATOM 1406 C C . GLU A 1 181 ? 6.970 -6.971 20.632 1.00 94.00 181 GLU A C 1
ATOM 1408 O O . GLU A 1 181 ? 6.188 -6.265 21.281 1.00 94.00 181 GLU A O 1
ATOM 1413 N N . MET A 1 182 ? 7.832 -6.444 19.756 1.00 92.44 182 MET A N 1
ATOM 1414 C CA . MET A 1 182 ? 7.882 -5.014 19.441 1.00 92.44 182 MET A CA 1
ATOM 1415 C C . MET A 1 182 ? 6.560 -4.519 18.850 1.00 92.44 182 MET A C 1
ATOM 1417 O O . MET A 1 182 ? 6.037 -3.497 19.299 1.00 92.44 182 MET A O 1
ATOM 1421 N N . ALA A 1 183 ? 5.980 -5.256 17.900 1.00 91.56 183 ALA A N 1
ATOM 1422 C CA . ALA A 1 183 ? 4.708 -4.904 17.273 1.00 91.56 183 ALA A CA 1
ATOM 1423 C C . ALA A 1 183 ? 3.558 -4.839 18.293 1.00 91.56 183 ALA A C 1
ATOM 1425 O O . ALA A 1 183 ? 2.715 -3.947 18.217 1.00 91.56 183 ALA A O 1
ATOM 1426 N N . ASN A 1 184 ? 3.544 -5.740 19.279 1.00 90.06 184 ASN A N 1
ATOM 1427 C CA . ASN A 1 184 ? 2.527 -5.763 20.335 1.00 90.06 184 ASN A CA 1
ATOM 1428 C C . ASN A 1 184 ? 2.625 -4.575 21.307 1.00 90.06 184 ASN A C 1
ATOM 1430 O O . ASN A 1 184 ? 1.627 -4.206 21.927 1.00 90.06 184 ASN A O 1
ATOM 1434 N N . LYS A 1 185 ? 3.815 -3.984 21.463 1.00 91.19 185 LYS A N 1
ATOM 1435 C CA . LYS A 1 185 ? 4.059 -2.838 22.357 1.00 91.19 185 LYS A CA 1
ATOM 1436 C C . LYS A 1 185 ? 3.962 -1.491 21.640 1.00 91.19 185 LYS A C 1
ATOM 1438 O O . LYS A 1 185 ? 3.623 -0.492 22.273 1.00 91.19 185 LYS A O 1
ATOM 1443 N N . ALA A 1 186 ? 4.294 -1.448 20.352 1.00 89.94 186 ALA A N 1
ATOM 1444 C CA . ALA A 1 186 ? 4.364 -0.221 19.573 1.00 89.94 186 ALA A CA 1
ATOM 1445 C C . ALA A 1 186 ? 2.973 0.332 19.235 1.00 89.94 186 ALA A C 1
ATOM 1447 O O . ALA A 1 186 ? 2.068 -0.410 18.843 1.00 89.94 186 ALA A O 1
ATOM 1448 N N . SER A 1 187 ? 2.822 1.657 19.304 1.00 90.31 187 SER A N 1
ATOM 1449 C CA . SER A 1 187 ? 1.617 2.321 18.806 1.00 90.31 187 SER A CA 1
ATOM 1450 C C . SER A 1 187 ? 1.510 2.183 17.282 1.00 90.31 187 SER A C 1
ATOM 1452 O O . SER A 1 187 ? 2.511 2.022 16.583 1.00 90.31 187 SER A O 1
ATOM 1454 N N . VAL A 1 188 ? 0.300 2.317 16.731 1.00 89.38 188 VAL A N 1
ATOM 1455 C CA . VAL A 1 188 ? 0.075 2.283 15.269 1.00 89.38 188 VAL A CA 1
ATOM 1456 C C . VAL A 1 188 ? 0.900 3.358 14.554 1.00 89.38 188 VAL A C 1
ATOM 1458 O O . VAL A 1 188 ? 1.405 3.125 13.458 1.00 89.38 188 VAL A O 1
ATOM 1461 N N . LYS A 1 189 ? 1.072 4.529 15.182 1.00 90.00 189 LYS A N 1
ATOM 1462 C CA . LYS A 1 189 ? 1.871 5.630 14.633 1.00 90.00 189 LYS A CA 1
ATOM 1463 C C . LYS A 1 189 ? 3.353 5.257 14.556 1.00 90.00 189 LYS A C 1
ATOM 1465 O O . LYS A 1 189 ? 3.991 5.535 13.543 1.00 90.00 189 LYS A O 1
ATOM 1470 N N . ASP A 1 190 ? 3.880 4.613 15.595 1.00 93.75 190 ASP A N 1
ATOM 1471 C CA . ASP A 1 190 ? 5.278 4.169 15.625 1.00 93.75 190 ASP A CA 1
ATOM 1472 C C . ASP A 1 190 ? 5.514 3.036 14.622 1.00 93.75 190 ASP A C 1
ATOM 1474 O O . ASP A 1 190 ? 6.490 3.077 13.875 1.00 93.75 190 ASP A O 1
ATOM 1478 N N . GLN A 1 191 ? 4.576 2.086 14.520 1.00 95.75 191 GLN A N 1
ATOM 1479 C CA . GLN A 1 191 ? 4.615 1.037 13.497 1.00 95.75 191 GLN A CA 1
ATOM 1480 C C . GLN A 1 191 ? 4.620 1.643 12.088 1.00 95.75 191 GLN A C 1
ATOM 1482 O O . GLN A 1 191 ? 5.466 1.293 11.268 1.00 95.75 191 GLN A O 1
ATOM 1487 N N . GLN A 1 192 ? 3.726 2.598 11.811 1.00 95.44 192 GLN A N 1
ATOM 1488 C CA . GLN A 1 192 ? 3.676 3.290 10.523 1.00 95.44 192 GLN A CA 1
ATOM 1489 C C . GLN A 1 192 ? 4.994 4.008 10.216 1.00 95.44 192 GLN A C 1
ATOM 1491 O O . GLN A 1 192 ? 5.487 3.909 9.093 1.00 95.44 192 GLN A O 1
ATOM 1496 N N . LYS A 1 193 ? 5.574 4.711 11.197 1.00 95.38 193 LYS A N 1
ATOM 1497 C CA . LYS A 1 193 ? 6.859 5.399 11.039 1.00 95.38 193 LYS A CA 1
ATOM 1498 C C . LYS A 1 193 ? 7.978 4.414 10.695 1.00 95.38 193 LYS A C 1
ATOM 1500 O O . LYS A 1 193 ? 8.690 4.637 9.720 1.00 95.38 193 LYS A O 1
ATOM 1505 N N . GLN A 1 194 ? 8.079 3.301 11.423 1.00 96.94 194 GLN A N 1
ATOM 1506 C CA . GLN A 1 194 ? 9.087 2.274 11.152 1.00 96.94 194 GLN A CA 1
ATOM 1507 C C . GLN A 1 194 ? 8.917 1.655 9.756 1.00 96.94 194 GLN A C 1
ATOM 1509 O O . GLN A 1 194 ? 9.901 1.449 9.049 1.00 96.94 194 GLN A O 1
ATOM 1514 N N . VAL A 1 195 ? 7.674 1.413 9.320 1.00 98.31 195 VAL A N 1
ATOM 1515 C CA . VAL A 1 195 ? 7.384 0.950 7.954 1.00 98.31 195 VAL A CA 1
ATOM 1516 C C . VAL A 1 195 ? 7.888 1.958 6.918 1.00 98.31 195 VAL A C 1
ATOM 1518 O O . VAL A 1 195 ? 8.558 1.552 5.970 1.00 98.31 195 VAL A O 1
ATOM 1521 N N . GLN A 1 196 ? 7.629 3.262 7.099 1.00 97.81 196 GLN A N 1
ATOM 1522 C CA . GLN A 1 196 ? 8.148 4.290 6.185 1.00 97.81 196 GLN A CA 1
ATOM 1523 C C . GLN A 1 196 ? 9.677 4.252 6.108 1.00 97.81 196 GLN A C 1
ATOM 1525 O O . GLN A 1 196 ? 10.223 4.264 5.009 1.00 97.81 196 GLN A O 1
ATOM 1530 N N . GLU A 1 197 ? 10.366 4.158 7.247 1.00 97.56 197 GLU A N 1
ATOM 1531 C CA . GLU A 1 197 ? 11.832 4.107 7.310 1.00 97.56 197 GLU A CA 1
ATOM 1532 C C . GLU A 1 197 ? 12.406 2.859 6.620 1.00 97.56 197 GLU A C 1
ATOM 1534 O O . GLU A 1 197 ? 13.365 2.960 5.849 1.00 97.56 197 GLU A O 1
ATOM 1539 N N . ASN A 1 198 ? 11.799 1.689 6.838 1.00 97.88 198 ASN A N 1
ATOM 1540 C CA . ASN A 1 198 ? 12.230 0.429 6.227 1.00 97.88 198 ASN A CA 1
ATOM 1541 C C . ASN A 1 198 ? 12.065 0.455 4.700 1.00 97.88 198 ASN A C 1
ATOM 1543 O O . ASN A 1 198 ? 12.981 0.080 3.963 1.00 97.88 198 ASN A O 1
ATOM 1547 N N . ILE A 1 199 ? 10.914 0.933 4.220 1.00 98.25 199 ILE A N 1
ATOM 1548 C CA . ILE A 1 199 ? 10.624 1.073 2.788 1.00 98.25 199 ILE A CA 1
ATOM 1549 C C . ILE A 1 199 ? 11.551 2.106 2.154 1.00 98.25 199 ILE A C 1
ATOM 1551 O O . ILE A 1 199 ? 12.163 1.846 1.119 1.00 98.25 199 ILE A O 1
ATOM 1555 N N . HIS A 1 200 ? 11.717 3.256 2.803 1.00 97.75 200 HIS A N 1
ATOM 1556 C CA . HIS A 1 200 ? 12.608 4.309 2.345 1.00 97.75 200 HIS A CA 1
ATOM 1557 C C . HIS A 1 200 ? 14.052 3.809 2.193 1.00 97.75 200 HIS A C 1
ATOM 1559 O O . HIS A 1 200 ? 14.699 4.090 1.184 1.00 97.75 200 HIS A O 1
ATOM 1565 N N . PHE A 1 201 ? 14.550 3.012 3.146 1.00 97.44 201 PHE A N 1
ATOM 1566 C CA . PHE A 1 201 ? 15.882 2.415 3.057 1.00 97.44 201 PHE A CA 1
ATOM 1567 C C . PHE A 1 201 ? 16.049 1.522 1.817 1.00 97.44 201 PHE A C 1
ATOM 1569 O O . PHE A 1 201 ? 17.056 1.636 1.114 1.00 97.44 201 PHE A O 1
ATOM 1576 N N . GLN A 1 202 ? 15.073 0.652 1.533 1.00 98.00 202 GLN A N 1
ATOM 1577 C CA . GLN A 1 202 ? 15.114 -0.212 0.349 1.00 98.00 202 GLN A CA 1
ATOM 1578 C C . GLN A 1 202 ? 15.103 0.618 -0.941 1.00 98.00 202 GLN A C 1
ATOM 1580 O O . GLN A 1 202 ? 15.961 0.419 -1.801 1.00 98.00 202 GLN A O 1
ATOM 1585 N N . ILE A 1 203 ? 14.203 1.602 -1.047 1.00 98.00 203 ILE A N 1
ATOM 1586 C CA . ILE A 1 203 ? 14.104 2.475 -2.227 1.00 98.00 203 ILE A CA 1
ATOM 1587 C C . ILE A 1 203 ? 15.409 3.240 -2.443 1.00 98.00 203 ILE A C 1
ATOM 1589 O O . ILE A 1 203 ? 15.903 3.299 -3.564 1.00 98.00 203 ILE A O 1
ATOM 1593 N N . LYS A 1 204 ? 16.025 3.765 -1.381 1.00 97.44 204 LYS A N 1
ATOM 1594 C CA . LYS A 1 204 ? 17.321 4.447 -1.462 1.00 97.44 204 LYS A CA 1
ATOM 1595 C C . LYS A 1 204 ? 18.420 3.542 -2.013 1.00 97.44 204 LYS A C 1
ATOM 1597 O O . LYS A 1 204 ? 19.213 3.976 -2.848 1.00 97.44 204 LYS A O 1
ATOM 1602 N N . SER A 1 205 ? 18.447 2.279 -1.588 1.00 96.88 205 SER A N 1
ATOM 1603 C CA . SER A 1 205 ? 19.365 1.282 -2.142 1.00 96.88 205 SER A CA 1
ATOM 1604 C C . SER A 1 205 ? 19.095 1.017 -3.626 1.00 96.88 205 SER A C 1
ATOM 1606 O O . SER A 1 205 ? 20.029 1.010 -4.423 1.00 96.88 205 SER A O 1
ATOM 1608 N N . MET A 1 206 ? 17.829 0.852 -4.019 1.00 97.06 206 MET A N 1
ATOM 1609 C CA . MET A 1 206 ? 17.436 0.646 -5.418 1.00 97.06 206 MET A CA 1
ATOM 1610 C C . MET A 1 206 ? 17.801 1.848 -6.300 1.00 97.06 206 MET A C 1
ATOM 1612 O O . MET A 1 206 ? 18.388 1.661 -7.362 1.00 97.06 206 MET A O 1
ATOM 1616 N N . CYS A 1 207 ? 17.531 3.078 -5.853 1.00 96.75 207 CYS A N 1
ATOM 1617 C CA . CYS A 1 207 ? 17.905 4.302 -6.566 1.00 96.75 207 CYS A CA 1
ATOM 1618 C C . CYS A 1 207 ? 19.420 4.393 -6.768 1.00 96.75 207 CYS A C 1
ATOM 1620 O O . CYS A 1 207 ? 19.870 4.674 -7.873 1.00 96.75 207 CYS A O 1
ATOM 1622 N N . LYS A 1 208 ? 20.213 4.062 -5.740 1.00 96.62 208 LYS A N 1
ATOM 1623 C CA . LYS A 1 208 ? 21.676 4.023 -5.856 1.00 96.62 208 LYS A CA 1
ATOM 1624 C C . LYS A 1 208 ? 22.141 3.014 -6.912 1.00 96.62 208 LYS A C 1
ATOM 1626 O O . LYS A 1 208 ? 23.022 3.328 -7.706 1.00 96.62 208 LYS A O 1
ATOM 1631 N N . ILE A 1 209 ? 21.542 1.822 -6.947 1.00 96.56 209 ILE A N 1
ATOM 1632 C CA . ILE A 1 209 ? 21.839 0.812 -7.975 1.00 96.56 209 ILE A CA 1
ATOM 1633 C C . ILE A 1 209 ? 21.489 1.349 -9.371 1.00 96.56 209 ILE A C 1
ATOM 1635 O O . ILE A 1 209 ? 22.286 1.214 -10.296 1.00 96.56 209 ILE A O 1
ATOM 1639 N N . MET A 1 210 ? 20.328 1.991 -9.520 1.00 95.44 210 MET A N 1
ATOM 1640 C CA . MET A 1 210 ? 19.899 2.592 -10.786 1.00 95.44 210 MET A CA 1
ATOM 1641 C C . MET A 1 210 ? 20.844 3.709 -11.246 1.00 95.44 210 MET A C 1
ATOM 1643 O O . MET A 1 210 ? 21.198 3.748 -12.422 1.0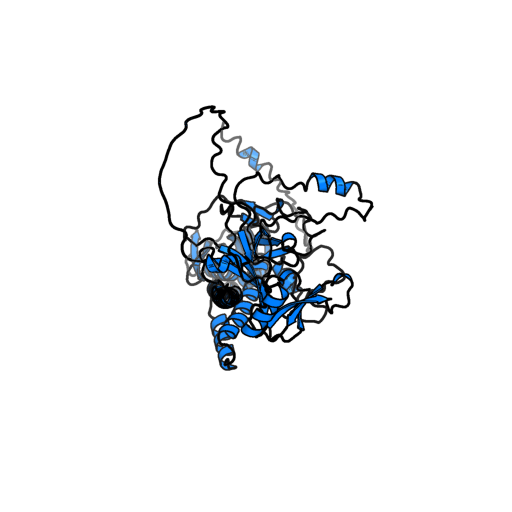0 95.44 210 MET A O 1
ATOM 1647 N N . ASP A 1 211 ? 21.313 4.565 -10.335 1.00 94.50 211 ASP A N 1
ATOM 1648 C CA . ASP A 1 211 ? 22.307 5.602 -10.633 1.00 94.50 211 ASP A CA 1
ATOM 1649 C C . ASP A 1 211 ? 23.645 5.013 -11.084 1.00 94.50 211 ASP A C 1
ATOM 1651 O O . ASP A 1 211 ? 24.257 5.513 -12.028 1.00 94.50 211 ASP A O 1
ATOM 1655 N N . GLU A 1 212 ? 24.099 3.938 -10.436 1.00 94.25 212 GLU A N 1
ATOM 1656 C CA . GLU A 1 212 ? 25.322 3.232 -10.822 1.00 94.25 212 GLU A CA 1
ATOM 1657 C C . GLU A 1 212 ? 25.208 2.596 -12.212 1.00 94.25 212 GLU A C 1
ATOM 1659 O O . GLU A 1 212 ? 26.181 2.625 -12.965 1.00 94.25 212 GLU A O 1
ATOM 1664 N N . ILE A 1 213 ? 24.040 2.043 -12.559 1.00 94.00 213 ILE A N 1
ATOM 1665 C CA . ILE A 1 213 ? 23.783 1.451 -13.878 1.00 94.00 213 ILE A CA 1
ATOM 1666 C C . ILE A 1 213 ? 23.671 2.534 -14.955 1.00 94.00 213 ILE A C 1
ATOM 1668 O O . ILE A 1 213 ? 24.192 2.359 -16.043 1.00 94.00 213 ILE A O 1
ATOM 1672 N N . LEU A 1 214 ? 22.990 3.650 -14.685 1.00 92.44 214 LEU A N 1
ATOM 1673 C CA . LEU A 1 214 ? 22.679 4.666 -15.700 1.00 92.44 214 LEU A CA 1
ATOM 1674 C C . LEU A 1 214 ? 23.778 5.722 -15.886 1.00 92.44 214 LEU A C 1
ATOM 1676 O O . LEU A 1 214 ? 23.636 6.616 -16.733 1.00 92.44 214 LEU A O 1
ATOM 1680 N N . ARG A 1 215 ? 24.865 5.638 -15.111 1.00 88.19 215 ARG A N 1
ATOM 1681 C CA . ARG A 1 215 ? 25.989 6.574 -15.161 1.00 88.19 215 ARG A CA 1
ATOM 1682 C C . ARG A 1 215 ? 26.699 6.504 -16.514 1.00 88.19 215 ARG A C 1
ATOM 1684 O O . ARG A 1 215 ? 27.122 5.444 -16.958 1.00 88.19 215 ARG A O 1
ATOM 1691 N N . VAL A 1 216 ? 26.897 7.655 -17.153 1.00 79.38 216 VAL A N 1
ATOM 1692 C CA . VAL A 1 216 ? 27.697 7.740 -18.382 1.00 79.38 216 VAL A CA 1
ATOM 1693 C C . VAL A 1 216 ? 29.180 7.675 -18.011 1.00 79.38 216 VAL A C 1
ATOM 1695 O O . VAL A 1 216 ? 29.703 8.572 -17.346 1.00 79.38 216 VAL A O 1
ATOM 1698 N N . ASP A 1 217 ? 29.879 6.621 -18.432 1.00 62.38 217 ASP A N 1
ATOM 1699 C CA . ASP A 1 217 ? 31.332 6.553 -18.295 1.00 62.38 217 ASP A CA 1
ATOM 1700 C C . ASP A 1 217 ? 31.996 7.496 -19.310 1.00 62.38 217 ASP A C 1
ATOM 1702 O O . ASP A 1 217 ? 32.166 7.176 -20.486 1.00 62.38 217 ASP A O 1
ATOM 1706 N N . ASN A 1 218 ? 32.454 8.658 -18.840 1.00 53.12 218 ASN A N 1
ATOM 1707 C CA . ASN A 1 218 ? 33.193 9.652 -19.637 1.00 53.12 218 ASN A CA 1
ATOM 1708 C C . ASN A 1 218 ? 34.589 9.180 -20.112 1.00 53.12 218 ASN A C 1
ATOM 1710 O O . ASN A 1 218 ? 35.414 9.998 -20.511 1.00 53.12 218 ASN A O 1
ATOM 1714 N N . LYS A 1 219 ? 34.894 7.876 -20.079 1.00 48.44 219 LYS A N 1
ATOM 1715 C CA . LYS A 1 219 ? 36.175 7.324 -20.557 1.00 48.44 219 LYS A CA 1
ATOM 1716 C C . LYS A 1 219 ? 36.240 7.142 -22.080 1.00 48.44 219 LYS A C 1
ATOM 1718 O O . LYS A 1 219 ? 37.293 6.772 -22.586 1.00 48.44 219 LYS A O 1
ATOM 1723 N N . ILE A 1 220 ? 35.153 7.412 -22.809 1.00 44.69 220 ILE A N 1
ATOM 1724 C CA . ILE A 1 220 ? 35.082 7.304 -24.278 1.00 44.69 220 ILE A CA 1
ATOM 1725 C C . ILE A 1 220 ? 34.745 8.677 -24.887 1.00 44.69 220 ILE A C 1
ATOM 1727 O O . ILE A 1 220 ? 33.828 8.824 -25.688 1.00 44.69 220 ILE A O 1
ATOM 1731 N N . ILE A 1 221 ? 35.474 9.716 -24.486 1.00 42.12 221 ILE A N 1
ATOM 1732 C CA . ILE A 1 221 ? 35.581 10.945 -25.279 1.00 42.12 221 ILE A CA 1
ATOM 1733 C C . ILE A 1 221 ? 37.048 11.010 -25.714 1.00 42.12 221 ILE A C 1
ATOM 1735 O O . ILE A 1 221 ? 37.903 11.213 -24.853 1.00 42.12 221 ILE A O 1
ATOM 1739 N N . PRO A 1 222 ? 37.384 10.779 -26.999 1.00 39.88 222 PRO A N 1
ATOM 1740 C CA . PRO A 1 222 ? 38.704 11.134 -27.502 1.00 39.88 222 PRO A CA 1
ATOM 1741 C C . PRO A 1 222 ? 38.884 12.637 -27.291 1.00 39.88 222 PRO A C 1
ATOM 1743 O O . PRO A 1 222 ? 37.972 13.400 -27.619 1.00 39.88 222 PRO A O 1
ATOM 1746 N N . ASP A 1 223 ? 40.021 13.045 -26.728 1.00 35.91 223 ASP A N 1
ATOM 1747 C CA . ASP A 1 223 ? 40.343 14.452 -26.490 1.00 35.91 223 ASP A CA 1
ATOM 1748 C C . ASP A 1 223 ? 39.978 15.313 -27.714 1.00 35.91 223 ASP A C 1
ATOM 1750 O O . ASP A 1 223 ? 40.309 14.944 -28.849 1.00 35.91 223 ASP A O 1
ATOM 1754 N N . PRO A 1 224 ? 39.300 16.462 -27.534 1.00 43.69 224 PRO A N 1
ATOM 1755 C CA . PRO A 1 224 ? 39.083 17.377 -28.643 1.00 43.69 224 PRO A CA 1
ATOM 1756 C C . PRO A 1 224 ? 40.453 17.825 -29.178 1.00 43.69 224 PRO A C 1
ATOM 1758 O O . PRO A 1 224 ? 41.339 18.138 -28.376 1.00 43.69 224 PRO A O 1
ATOM 1761 N N . PRO A 1 225 ? 40.663 17.878 -30.508 1.00 36.41 225 PRO A N 1
ATOM 1762 C CA . PRO A 1 225 ? 41.946 18.275 -31.058 1.00 36.41 225 PRO A CA 1
ATOM 1763 C C . PRO A 1 225 ? 42.286 19.688 -30.584 1.00 36.41 225 PRO A C 1
ATOM 1765 O O . PRO A 1 225 ? 41.588 20.665 -30.861 1.00 36.41 225 PRO A O 1
ATOM 1768 N N . SER A 1 226 ? 43.375 19.767 -29.831 1.00 35.22 226 SER A N 1
ATOM 1769 C CA . SER A 1 226 ? 43.973 20.995 -29.350 1.00 35.22 226 SER A CA 1
ATOM 1770 C C . SER A 1 226 ? 44.315 21.943 -30.501 1.00 35.22 226 SER A C 1
ATOM 1772 O O . SER A 1 226 ? 44.946 21.551 -31.481 1.00 35.22 226 SER A O 1
ATOM 1774 N N . SER A 1 227 ? 44.005 23.221 -30.277 1.00 34.59 227 SER A N 1
ATOM 1775 C CA . SER A 1 227 ? 44.602 24.417 -30.885 1.00 34.59 227 SER A CA 1
ATOM 1776 C C . SER A 1 227 ? 44.368 24.687 -32.379 1.00 34.59 227 SER A C 1
ATOM 1778 O O . SER A 1 227 ? 45.040 24.142 -33.247 1.00 34.59 227 SER A O 1
ATOM 1780 N N . ILE A 1 228 ? 43.545 25.707 -32.653 1.00 30.62 228 ILE A N 1
ATOM 1781 C CA . ILE A 1 228 ? 43.782 26.642 -33.764 1.00 30.62 228 ILE A CA 1
ATOM 1782 C C . ILE A 1 228 ? 43.959 28.047 -33.149 1.00 30.62 228 ILE A C 1
ATOM 1784 O O . ILE A 1 228 ? 43.138 28.431 -32.313 1.00 30.62 228 ILE A O 1
ATOM 1788 N N . PRO A 1 229 ? 45.020 28.812 -33.479 1.00 31.70 229 PRO A N 1
ATOM 1789 C CA . PRO A 1 229 ? 45.337 30.059 -32.787 1.00 31.70 229 PRO A CA 1
ATOM 1790 C C . PRO A 1 229 ? 44.429 31.217 -33.211 1.00 31.70 229 PRO A C 1
ATOM 1792 O O . PRO A 1 229 ? 44.139 31.406 -34.392 1.00 31.70 229 PRO A O 1
ATOM 1795 N N . CYS A 1 230 ? 44.074 32.061 -32.241 1.00 29.73 230 CYS A N 1
ATOM 1796 C CA . CYS A 1 230 ? 43.585 33.416 -32.476 1.00 29.73 230 CYS A CA 1
ATOM 1797 C C . CYS A 1 230 ? 44.593 34.227 -33.306 1.00 29.73 230 CYS A C 1
ATOM 1799 O O . CYS A 1 230 ? 45.719 34.450 -32.862 1.00 29.73 230 CYS A O 1
ATOM 1801 N N . SER A 1 231 ? 44.152 34.783 -34.436 1.00 29.88 231 SER A N 1
ATOM 1802 C CA . SER A 1 231 ? 44.789 35.948 -35.056 1.00 29.88 231 SER A CA 1
ATOM 1803 C C . SER A 1 231 ? 43.782 37.092 -35.166 1.00 29.88 231 SER A C 1
ATOM 1805 O O . SER A 1 231 ? 42.810 37.016 -35.918 1.00 29.88 231 SER A O 1
ATOM 1807 N N . GLN A 1 232 ? 44.027 38.162 -34.412 1.00 35.16 232 GLN A N 1
ATOM 1808 C CA . GLN A 1 232 ? 43.438 39.476 -34.655 1.00 35.16 232 GLN A CA 1
ATOM 1809 C C . GLN A 1 232 ? 44.154 40.149 -35.837 1.00 35.16 232 GLN A C 1
ATOM 1811 O O . GLN A 1 232 ? 45.379 40.071 -35.892 1.00 35.16 232 GLN A O 1
ATOM 1816 N N . ASN A 1 233 ? 43.410 40.814 -36.742 1.00 28.06 233 ASN A N 1
ATOM 1817 C CA . ASN A 1 233 ? 43.683 42.178 -37.257 1.00 28.06 233 ASN A CA 1
ATOM 1818 C C . ASN A 1 233 ? 42.791 42.590 -38.466 1.00 28.06 233 ASN A C 1
ATOM 1820 O O . ASN A 1 233 ? 43.095 42.249 -39.600 1.00 28.06 233 ASN A O 1
ATOM 1824 N N . GLY A 1 234 ? 41.758 43.415 -38.191 1.00 26.20 234 GLY A N 1
ATOM 1825 C CA . GLY A 1 234 ? 41.194 44.534 -39.003 1.00 26.20 234 GLY A CA 1
ATOM 1826 C C . GLY A 1 234 ? 40.497 44.304 -40.374 1.00 26.20 234 GLY A C 1
ATOM 1827 O O . GLY A 1 234 ? 40.681 43.263 -40.988 1.00 26.20 234 GLY A O 1
ATOM 1828 N N . PRO A 1 235 ? 39.755 45.298 -40.941 1.00 33.91 235 PRO A N 1
ATOM 1829 C CA . PRO A 1 235 ? 39.096 46.469 -40.350 1.00 33.91 235 PRO A CA 1
ATOM 1830 C C . PRO A 1 235 ? 37.556 46.503 -40.554 1.00 33.91 235 PRO A C 1
ATOM 1832 O O . PRO A 1 235 ? 36.964 45.828 -41.392 1.00 33.91 235 PRO A O 1
ATOM 1835 N N . ARG A 1 236 ? 36.911 47.377 -39.773 1.00 41.09 236 ARG A N 1
ATOM 1836 C CA . ARG A 1 236 ? 35.474 47.694 -39.766 1.00 41.09 236 ARG A CA 1
ATOM 1837 C C . ARG A 1 236 ? 34.953 48.162 -41.136 1.00 41.09 236 ARG A C 1
ATOM 1839 O O . ARG A 1 236 ? 35.488 49.118 -41.694 1.00 41.09 236 ARG A O 1
ATOM 1846 N N . ARG A 1 237 ? 33.804 47.633 -41.579 1.00 30.48 237 ARG A N 1
ATOM 1847 C CA . ARG A 1 237 ? 32.871 48.352 -42.466 1.00 30.48 237 ARG A CA 1
ATOM 1848 C C . ARG A 1 237 ? 31.454 48.327 -41.898 1.00 30.48 237 ARG A C 1
ATOM 1850 O O . ARG A 1 237 ? 30.838 47.284 -41.731 1.00 30.48 237 ARG A O 1
ATOM 1857 N N . ARG A 1 238 ? 30.985 49.533 -41.574 1.00 33.19 238 ARG A N 1
ATOM 1858 C CA . ARG A 1 238 ? 29.605 49.901 -41.254 1.00 33.19 238 ARG A CA 1
ATOM 1859 C C . ARG A 1 238 ? 28.785 49.833 -42.543 1.00 33.19 238 ARG A C 1
ATOM 1861 O O . ARG A 1 238 ? 29.083 50.587 -43.464 1.00 33.19 238 ARG A O 1
ATOM 1868 N N . SER A 1 239 ? 27.714 49.054 -42.549 1.00 33.38 239 SER A N 1
ATOM 1869 C CA . SER A 1 239 ? 26.558 49.316 -43.407 1.00 33.38 239 SER A CA 1
ATOM 1870 C C . SER A 1 239 ? 25.318 49.109 -42.557 1.00 33.38 239 SER A C 1
ATOM 1872 O O . SER A 1 239 ? 24.997 47.997 -42.149 1.00 33.38 239 SER A O 1
ATOM 1874 N N . GLY A 1 240 ? 24.709 50.235 -42.189 1.00 41.72 240 GLY A N 1
ATOM 1875 C CA . GLY A 1 240 ? 23.447 50.267 -41.479 1.00 41.72 240 GLY A CA 1
ATOM 1876 C C . GLY A 1 240 ? 22.315 49.903 -42.421 1.00 41.72 240 GLY A C 1
ATOM 1877 O O . GLY A 1 240 ? 22.298 50.368 -43.552 1.00 41.72 240 GLY A O 1
ATOM 1878 N N . LEU A 1 241 ? 21.400 49.085 -41.915 1.00 37.66 241 LEU A N 1
ATOM 1879 C CA . LEU A 1 241 ? 19.967 49.117 -42.182 1.00 37.66 241 LEU A CA 1
ATOM 1880 C C . LEU A 1 241 ? 19.326 48.258 -41.090 1.00 37.66 241 LEU A C 1
ATOM 1882 O O . LEU A 1 241 ? 19.248 47.037 -41.156 1.00 37.66 241 LEU A O 1
ATOM 1886 N N . SER A 1 242 ? 18.976 48.943 -40.011 1.00 32.06 242 SER A N 1
ATOM 1887 C CA . SER A 1 242 ? 18.198 48.447 -38.890 1.00 32.06 242 SER A CA 1
ATOM 1888 C C . SER A 1 242 ? 16.745 48.272 -39.325 1.00 32.06 242 SER A C 1
ATOM 1890 O O . SER A 1 242 ? 16.037 49.263 -39.491 1.00 32.06 242 SER A O 1
ATOM 1892 N N . PHE A 1 243 ? 16.300 47.023 -39.459 1.00 32.31 243 PHE A N 1
ATOM 1893 C CA . PHE A 1 243 ? 14.891 46.671 -39.313 1.00 32.31 243 PHE A CA 1
ATOM 1894 C C . PHE A 1 243 ? 14.685 46.111 -37.909 1.00 32.31 243 PHE A C 1
ATOM 1896 O O . PHE A 1 243 ? 15.281 45.110 -37.517 1.00 32.31 243 PHE A O 1
ATOM 1903 N N . ALA A 1 244 ? 13.877 46.827 -37.135 1.00 39.25 244 ALA A N 1
ATOM 1904 C CA . ALA A 1 244 ? 13.439 46.429 -35.814 1.00 39.25 244 ALA A CA 1
ATOM 1905 C C . ALA A 1 244 ? 12.510 45.210 -35.921 1.00 39.25 244 ALA A C 1
ATOM 1907 O O . ALA A 1 244 ? 11.428 45.307 -36.493 1.00 39.25 244 ALA A O 1
ATOM 1908 N N . ILE A 1 245 ? 12.917 44.089 -35.326 1.00 35.41 245 ILE A N 1
ATOM 1909 C CA . ILE A 1 245 ? 12.020 43.010 -34.904 1.00 35.41 245 ILE A CA 1
ATOM 1910 C C . ILE A 1 245 ? 12.274 42.802 -33.411 1.00 35.41 245 ILE A C 1
ATOM 1912 O O . ILE A 1 245 ? 13.416 42.790 -32.953 1.00 35.41 245 ILE A O 1
ATOM 1916 N N . GLY A 1 246 ? 11.175 42.798 -32.662 1.00 28.88 246 GLY A N 1
ATOM 1917 C CA . GLY A 1 246 ? 11.113 43.022 -31.226 1.00 28.88 246 GLY A CA 1
ATOM 1918 C C . GLY A 1 246 ? 11.986 42.104 -30.377 1.00 28.88 246 GLY A C 1
ATOM 1919 O O . GLY A 1 246 ? 12.262 40.958 -30.718 1.00 28.88 246 GLY A O 1
ATOM 1920 N N . LYS A 1 247 ? 12.353 42.642 -29.210 1.00 33.09 247 LYS A N 1
ATOM 1921 C CA . LYS A 1 247 ? 12.787 41.896 -28.027 1.00 33.09 247 LYS A CA 1
ATOM 1922 C C . LYS A 1 247 ? 11.836 40.718 -27.781 1.00 33.09 247 LYS A C 1
ATOM 1924 O O . LYS A 1 247 ? 10.800 40.886 -27.146 1.00 33.09 247 LYS A O 1
ATOM 1929 N N . GLY A 1 248 ? 12.218 39.534 -28.243 1.00 27.56 248 GLY A N 1
ATOM 1930 C CA . GLY A 1 248 ? 11.845 38.296 -27.583 1.00 27.56 248 GLY A CA 1
ATOM 1931 C C . GLY A 1 248 ? 12.675 38.204 -26.310 1.00 27.56 248 GLY A C 1
ATOM 1932 O O . GLY A 1 248 ? 13.899 38.109 -26.361 1.00 27.56 248 GLY A O 1
ATOM 1933 N N . THR A 1 249 ? 12.019 38.306 -25.161 1.00 30.81 249 THR A N 1
ATOM 1934 C CA . THR A 1 249 ? 12.522 37.735 -23.908 1.00 30.81 249 THR A CA 1
ATOM 1935 C C . THR A 1 249 ? 12.995 36.298 -24.169 1.00 30.81 249 THR A C 1
ATOM 1937 O O . THR A 1 249 ? 12.316 35.607 -24.932 1.00 30.81 249 THR A O 1
ATOM 1940 N N . PRO A 1 250 ? 14.109 35.825 -23.575 1.00 32.84 250 PRO A N 1
ATOM 1941 C CA . PRO A 1 250 ? 14.480 34.424 -23.706 1.00 32.84 250 PRO A CA 1
ATOM 1942 C C . PRO A 1 250 ? 13.301 33.587 -23.212 1.00 32.84 250 PRO A C 1
ATOM 1944 O O . PRO A 1 250 ? 12.807 33.806 -22.103 1.00 32.84 250 PRO A O 1
ATOM 1947 N N . SER A 1 251 ? 12.802 32.705 -24.079 1.00 36.72 251 SER A N 1
ATOM 1948 C CA . SER A 1 251 ? 11.819 31.697 -23.705 1.00 36.72 251 SER A CA 1
ATOM 1949 C C . SER A 1 251 ? 12.338 30.972 -22.471 1.00 36.72 251 SER A C 1
ATOM 1951 O O . SER A 1 251 ? 13.536 30.688 -22.385 1.00 36.72 251 SER A O 1
ATOM 1953 N N . ALA A 1 252 ? 11.444 30.734 -21.510 1.00 38.41 252 ALA A N 1
ATOM 1954 C CA . ALA A 1 252 ? 11.730 29.968 -20.308 1.00 38.41 252 ALA A CA 1
ATOM 1955 C C . ALA A 1 252 ? 12.587 28.749 -20.671 1.00 38.41 252 ALA A C 1
ATOM 1957 O O . ALA A 1 252 ? 12.257 28.023 -21.608 1.00 38.41 252 ALA A O 1
ATOM 1958 N N . SER A 1 253 ? 13.718 28.600 -19.984 1.00 40.91 253 SER A N 1
ATOM 1959 C CA . SER A 1 253 ? 14.638 27.481 -20.151 1.00 40.91 253 SER A CA 1
ATOM 1960 C C . SER A 1 253 ? 13.850 26.176 -20.112 1.00 40.91 253 SER A C 1
ATOM 19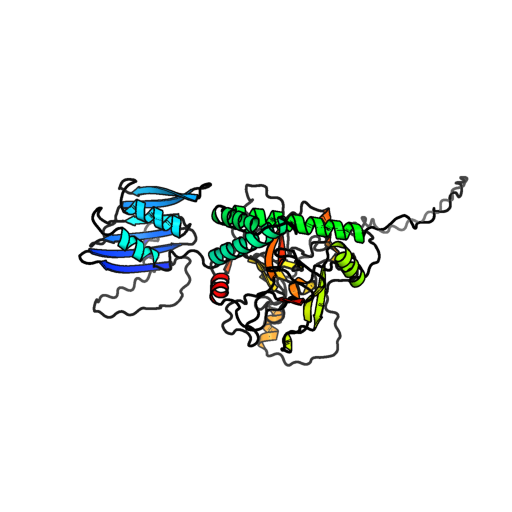62 O O . SER A 1 253 ? 13.296 25.840 -19.063 1.00 40.91 253 SER A O 1
ATOM 1964 N N . GLU A 1 254 ? 13.780 25.463 -21.234 1.00 46.66 254 GLU A N 1
ATOM 1965 C CA . GLU A 1 254 ? 13.307 24.083 -21.224 1.00 46.66 254 GLU A CA 1
ATOM 1966 C C . GLU A 1 254 ? 14.153 23.295 -20.211 1.00 46.66 254 GLU A C 1
ATOM 1968 O O . GLU A 1 254 ? 15.374 23.497 -20.144 1.00 46.66 254 GLU A O 1
ATOM 1973 N N . PRO A 1 255 ? 13.532 22.454 -19.368 1.00 57.47 255 PRO A N 1
ATOM 1974 C CA . PRO A 1 255 ? 14.270 21.684 -18.381 1.00 57.47 255 PRO A CA 1
ATOM 1975 C C . PRO A 1 255 ? 15.265 20.771 -19.103 1.00 57.47 255 PRO A C 1
ATOM 1977 O O . PRO A 1 255 ? 14.890 19.932 -19.919 1.00 57.47 255 PRO A O 1
ATOM 1980 N N . VAL A 1 256 ? 16.553 20.954 -18.809 1.00 71.62 256 VAL A N 1
ATOM 1981 C CA . VAL A 1 256 ? 17.626 20.138 -19.381 1.00 71.62 256 VAL A CA 1
ATOM 1982 C C . VAL A 1 256 ? 17.500 18.727 -18.813 1.00 71.62 256 VAL A C 1
ATOM 1984 O O . VAL A 1 256 ? 17.783 18.500 -17.638 1.00 71.62 256 VAL A O 1
ATOM 1987 N N . VAL A 1 257 ? 17.069 17.778 -19.644 1.00 78.44 257 VAL A N 1
ATOM 1988 C CA . VAL A 1 257 ? 17.006 16.358 -19.283 1.00 78.44 257 VAL A CA 1
ATOM 1989 C C . VAL A 1 257 ? 18.436 15.800 -19.236 1.00 78.44 257 VAL A C 1
ATOM 1991 O O . VAL A 1 257 ? 19.126 15.838 -20.257 1.00 78.44 257 VAL A O 1
ATOM 1994 N N . PRO A 1 258 ? 18.917 15.283 -18.088 1.00 80.38 258 PRO A N 1
ATOM 1995 C CA . PRO A 1 258 ? 20.273 14.755 -17.993 1.00 80.38 258 PRO A CA 1
ATOM 1996 C C . PRO A 1 258 ? 20.468 13.517 -18.874 1.00 80.38 258 PRO A C 1
ATOM 1998 O O . PRO A 1 258 ? 19.678 12.571 -18.815 1.00 80.38 258 PRO A O 1
ATOM 2001 N N . THR A 1 259 ? 21.556 13.495 -19.646 1.00 81.56 259 THR A N 1
ATOM 2002 C CA . THR A 1 259 ? 21.939 12.335 -20.457 1.00 81.56 259 THR A CA 1
ATOM 2003 C C . THR A 1 259 ? 22.306 11.155 -19.559 1.00 81.56 259 THR A C 1
ATOM 2005 O O . THR A 1 259 ? 23.069 11.296 -18.605 1.00 81.56 259 THR A O 1
ATOM 2008 N N . THR A 1 260 ? 21.783 9.977 -19.888 1.00 88.50 260 THR A N 1
ATOM 2009 C CA . THR A 1 260 ? 22.077 8.706 -19.209 1.00 88.50 260 THR A CA 1
ATOM 2010 C C . THR A 1 260 ? 22.652 7.705 -20.198 1.00 88.50 260 THR A C 1
ATOM 2012 O O . THR A 1 260 ? 22.617 7.938 -21.409 1.00 88.50 260 THR A O 1
ATOM 2015 N N . GLN A 1 261 ? 23.176 6.584 -19.699 1.00 86.38 261 GLN A N 1
ATOM 2016 C CA . GLN A 1 261 ? 23.572 5.479 -20.565 1.00 86.38 261 GLN A CA 1
ATOM 2017 C C . GLN A 1 261 ? 22.390 5.064 -21.475 1.00 86.38 261 GLN A C 1
ATOM 2019 O O . GLN A 1 261 ? 21.253 4.960 -20.990 1.00 86.38 261 GLN A O 1
ATOM 2024 N N . PRO A 1 262 ? 22.621 4.837 -22.786 1.00 87.69 262 PRO A N 1
ATOM 2025 C CA . PRO A 1 262 ? 21.570 4.517 -23.753 1.00 87.69 262 PRO A CA 1
ATOM 2026 C C . PRO A 1 262 ? 21.150 3.043 -23.652 1.00 87.69 262 PRO A C 1
ATOM 2028 O O . PRO A 1 262 ? 21.255 2.289 -24.612 1.00 87.69 262 PRO A O 1
ATOM 2031 N N . LEU A 1 263 ? 20.719 2.628 -22.462 1.00 90.88 263 LEU A N 1
ATOM 2032 C CA . LEU A 1 263 ? 20.151 1.310 -22.209 1.00 90.88 263 LEU A CA 1
ATOM 2033 C C . LEU A 1 263 ? 18.666 1.313 -22.559 1.00 90.88 263 LEU A C 1
ATOM 2035 O O . LEU A 1 263 ? 17.938 2.241 -22.189 1.00 90.88 263 LEU A O 1
ATOM 2039 N N . THR A 1 264 ? 18.222 0.248 -23.212 1.00 92.88 264 THR A N 1
ATOM 2040 C CA . THR A 1 264 ? 16.803 -0.090 -23.332 1.00 92.88 264 THR A CA 1
ATOM 2041 C C . THR A 1 264 ? 16.230 -0.471 -21.969 1.00 92.88 264 THR A C 1
ATOM 2043 O O . THR A 1 264 ? 16.954 -0.832 -21.034 1.00 92.88 264 THR A O 1
ATOM 2046 N N . ARG A 1 265 ? 14.902 -0.446 -21.842 1.00 93.00 265 ARG A N 1
ATOM 2047 C CA . ARG A 1 265 ? 14.222 -0.888 -20.617 1.00 93.00 265 ARG A CA 1
ATOM 2048 C C . ARG A 1 265 ? 14.552 -2.336 -20.233 1.00 93.00 265 ARG A C 1
ATOM 2050 O O . ARG A 1 265 ? 14.686 -2.640 -19.049 1.00 93.00 265 ARG A O 1
ATOM 2057 N N . LEU A 1 266 ? 14.703 -3.223 -21.220 1.00 93.25 266 LEU A N 1
ATOM 2058 C CA . LEU A 1 266 ? 15.033 -4.632 -20.987 1.00 93.25 266 LEU A CA 1
ATOM 2059 C C . LEU A 1 266 ? 16.465 -4.799 -20.464 1.00 93.25 266 LEU A C 1
ATOM 2061 O O . LEU A 1 266 ? 16.677 -5.524 -19.496 1.00 93.25 266 LEU A O 1
ATOM 2065 N N . GLU A 1 267 ? 17.432 -4.099 -21.061 1.00 94.94 267 GLU A N 1
ATOM 2066 C CA . GLU A 1 267 ? 18.826 -4.111 -20.599 1.00 94.94 267 GLU A CA 1
ATOM 2067 C C . GLU A 1 267 ? 18.943 -3.540 -19.184 1.00 94.94 267 GLU A C 1
ATOM 2069 O O . GLU A 1 267 ? 19.593 -4.139 -18.332 1.00 94.94 267 GLU A O 1
ATOM 2074 N N . LEU A 1 268 ? 18.247 -2.434 -18.898 1.00 95.00 268 LEU A N 1
ATOM 2075 C CA . LEU A 1 268 ? 18.201 -1.846 -17.560 1.00 95.00 268 LEU A CA 1
ATOM 2076 C C . LEU A 1 268 ? 17.596 -2.813 -16.533 1.00 95.00 268 LEU A C 1
ATOM 2078 O O . LEU A 1 268 ? 18.127 -2.953 -15.432 1.00 95.00 268 LEU A O 1
ATOM 2082 N N . SER A 1 269 ? 16.520 -3.513 -16.901 1.00 95.50 269 SER A N 1
ATOM 2083 C CA . SER A 1 269 ? 15.916 -4.551 -16.062 1.00 95.50 269 SER A CA 1
ATOM 2084 C C . SER A 1 269 ? 16.883 -5.702 -15.783 1.00 95.50 269 SER A C 1
ATOM 2086 O O . SER A 1 269 ? 16.925 -6.184 -14.654 1.00 95.50 269 SER A O 1
ATOM 2088 N N . GLN A 1 270 ? 17.661 -6.136 -16.779 1.00 96.25 270 GLN A N 1
ATOM 2089 C CA . GLN A 1 270 ? 18.658 -7.192 -16.598 1.00 96.25 270 GLN A CA 1
ATOM 2090 C C . GLN A 1 270 ? 19.799 -6.726 -15.686 1.00 96.25 270 GLN A C 1
ATOM 2092 O O . GLN A 1 270 ? 20.136 -7.416 -14.729 1.00 96.25 270 GLN A O 1
ATOM 2097 N N . CYS A 1 271 ? 20.335 -5.521 -15.905 1.00 95.75 271 CYS A N 1
ATOM 2098 C CA . CYS A 1 271 ? 21.370 -4.954 -15.040 1.00 95.75 271 CYS A CA 1
ATOM 2099 C C . CYS A 1 271 ? 20.893 -4.777 -13.590 1.00 95.75 271 CYS A C 1
ATOM 2101 O O . CYS A 1 271 ? 21.679 -4.968 -12.659 1.00 95.75 271 CYS A O 1
ATOM 2103 N N . LEU A 1 272 ? 19.620 -4.413 -13.386 1.00 94.69 272 LEU A N 1
ATOM 2104 C CA . LEU A 1 272 ? 19.033 -4.352 -12.050 1.00 94.69 272 LEU A CA 1
ATOM 2105 C C . LEU A 1 272 ? 18.936 -5.751 -11.437 1.00 94.69 272 LEU A C 1
ATOM 2107 O O . LEU A 1 272 ? 19.340 -5.923 -10.291 1.00 94.69 272 LEU A O 1
ATOM 2111 N N . MET A 1 273 ? 18.457 -6.740 -12.196 1.00 95.00 273 MET A N 1
ATOM 2112 C CA . MET A 1 273 ? 18.362 -8.130 -11.747 1.00 95.00 273 MET A CA 1
ATOM 2113 C C . MET A 1 273 ? 19.722 -8.677 -11.299 1.00 95.00 273 MET A C 1
ATOM 2115 O O . MET A 1 273 ? 19.807 -9.268 -10.227 1.00 95.00 273 MET A O 1
ATOM 2119 N N . ASP A 1 274 ? 20.790 -8.417 -12.055 1.00 95.81 274 ASP A N 1
ATOM 2120 C CA . ASP A 1 274 ? 22.141 -8.896 -11.739 1.00 95.81 274 ASP A CA 1
ATOM 2121 C C . ASP A 1 274 ? 22.690 -8.320 -10.416 1.00 95.81 274 ASP A C 1
ATOM 2123 O O . ASP A 1 274 ? 23.519 -8.950 -9.759 1.00 95.81 274 ASP A O 1
ATOM 2127 N N . ARG A 1 275 ? 22.238 -7.123 -10.008 1.00 95.62 275 ARG A N 1
ATOM 2128 C CA . ARG A 1 275 ? 22.696 -6.437 -8.783 1.00 95.62 275 ARG A CA 1
ATOM 2129 C C . ARG A 1 275 ? 21.763 -6.617 -7.588 1.00 95.62 275 ARG A C 1
ATOM 2131 O O . ARG A 1 275 ? 22.240 -6.703 -6.460 1.00 95.62 275 ARG A O 1
ATOM 2138 N N . LEU A 1 276 ? 20.453 -6.624 -7.822 1.00 94.19 276 LEU A N 1
ATOM 2139 C CA . LEU A 1 276 ? 19.416 -6.718 -6.791 1.00 94.19 276 LEU A CA 1
ATOM 2140 C C . LEU A 1 276 ? 19.015 -8.174 -6.500 1.00 94.19 276 LEU A C 1
ATOM 2142 O O . LEU A 1 276 ? 18.521 -8.464 -5.416 1.00 94.19 276 LEU A O 1
ATOM 2146 N N . GLY A 1 277 ? 19.234 -9.086 -7.452 1.00 95.62 277 GLY A N 1
ATOM 2147 C CA . GLY A 1 277 ? 18.833 -10.495 -7.383 1.00 95.62 277 GLY A CA 1
ATOM 2148 C C . GLY A 1 277 ? 17.451 -10.782 -7.978 1.00 95.62 277 GLY A C 1
ATOM 2149 O O . GLY A 1 277 ? 17.110 -11.943 -8.200 1.00 95.62 277 GLY A O 1
ATOM 2150 N N . TYR A 1 278 ? 16.671 -9.742 -8.280 1.00 97.12 278 TYR A N 1
ATOM 2151 C CA . TYR A 1 278 ? 15.380 -9.861 -8.947 1.00 97.12 278 TYR A CA 1
ATOM 2152 C C . TYR A 1 278 ? 15.031 -8.615 -9.761 1.00 97.12 278 TYR A C 1
ATOM 2154 O O . TYR A 1 278 ? 15.540 -7.520 -9.514 1.00 97.12 278 TYR A O 1
ATOM 2162 N N . ALA A 1 279 ? 14.115 -8.779 -10.712 1.00 96.75 279 ALA A N 1
ATOM 2163 C CA . ALA A 1 279 ? 13.444 -7.675 -11.384 1.00 96.75 279 ALA A CA 1
ATOM 2164 C C . ALA A 1 279 ? 12.023 -8.085 -11.805 1.00 96.75 279 ALA A C 1
ATOM 2166 O O . ALA A 1 279 ? 11.823 -9.200 -12.308 1.00 96.75 279 ALA A O 1
ATOM 2167 N N . PRO A 1 280 ? 11.022 -7.209 -11.626 1.00 96.06 280 PRO A N 1
ATOM 2168 C CA . PRO A 1 280 ? 9.689 -7.459 -12.141 1.00 96.06 280 PRO A CA 1
ATOM 2169 C C . PRO A 1 280 ? 9.656 -7.339 -13.673 1.00 96.06 280 PRO A C 1
ATOM 2171 O O . PRO A 1 280 ? 10.364 -6.540 -14.281 1.00 96.06 280 PRO A O 1
ATOM 2174 N N . GLY A 1 281 ? 8.797 -8.129 -14.305 1.00 94.44 281 GLY A N 1
ATOM 2175 C CA . GLY A 1 281 ? 8.581 -8.133 -15.746 1.00 94.44 281 GLY A CA 1
ATOM 2176 C C . GLY A 1 281 ? 7.119 -8.374 -16.096 1.00 94.44 281 GLY A C 1
ATOM 2177 O O . GLY A 1 281 ? 6.345 -8.881 -15.290 1.00 94.44 281 GLY A O 1
ATOM 2178 N N . ILE A 1 282 ? 6.745 -8.010 -17.319 1.00 95.00 282 ILE A N 1
ATOM 2179 C CA . ILE A 1 282 ? 5.385 -8.184 -17.836 1.00 95.00 282 ILE A CA 1
ATOM 2180 C C . ILE A 1 282 ? 5.373 -9.405 -18.754 1.00 95.00 282 ILE A C 1
ATOM 2182 O O . ILE A 1 282 ? 6.199 -9.495 -19.666 1.00 95.00 282 ILE A O 1
ATOM 2186 N N . LYS A 1 283 ? 4.455 -10.343 -18.513 1.00 95.00 283 LYS A N 1
ATOM 2187 C CA . LYS A 1 283 ? 4.209 -11.516 -19.369 1.00 95.00 283 LYS A CA 1
ATOM 2188 C C . LYS A 1 283 ? 2.698 -11.788 -19.429 1.00 95.00 283 LYS A C 1
ATOM 2190 O O . LYS A 1 283 ? 1.977 -11.303 -18.557 1.00 95.00 283 LYS A O 1
ATOM 2195 N N . PRO A 1 284 ? 2.195 -12.573 -20.400 1.00 96.56 284 PRO A N 1
ATOM 2196 C CA . PRO A 1 284 ? 0.815 -13.052 -20.362 1.00 96.56 284 PRO A CA 1
ATOM 2197 C C . PRO A 1 284 ? 0.504 -13.727 -19.019 1.00 96.56 284 PRO A C 1
ATOM 2199 O O . PRO A 1 284 ? 1.304 -14.534 -18.541 1.00 96.56 284 PRO A O 1
ATOM 2202 N N . SER A 1 285 ? -0.625 -13.364 -18.406 1.00 96.19 285 SER A N 1
ATOM 2203 C CA . SER A 1 285 ? -1.027 -13.901 -17.101 1.00 96.19 285 SER A CA 1
ATOM 2204 C C . SER A 1 285 ? -1.304 -15.405 -17.185 1.00 96.19 285 SER A C 1
ATOM 2206 O O . SER A 1 285 ? -1.772 -15.905 -18.209 1.00 96.19 285 SER A O 1
ATOM 2208 N N . GLN A 1 286 ? -1.031 -16.134 -16.101 1.00 93.88 286 GLN A N 1
ATOM 2209 C CA . GLN A 1 286 ? -1.360 -17.559 -15.985 1.00 93.88 286 GLN A CA 1
ATOM 2210 C C . GLN A 1 286 ? -2.800 -17.794 -15.508 1.00 93.88 286 GLN A C 1
ATOM 2212 O O . GLN A 1 286 ? -3.246 -18.941 -15.428 1.00 93.88 286 GLN A O 1
ATOM 2217 N N . ILE A 1 287 ? -3.542 -16.731 -15.189 1.00 93.12 287 ILE A N 1
ATOM 2218 C CA . ILE A 1 287 ? -4.940 -16.828 -14.775 1.00 93.12 287 ILE A CA 1
ATOM 2219 C C . ILE A 1 287 ? -5.787 -17.313 -15.964 1.00 93.12 287 ILE A C 1
ATOM 2221 O O . ILE A 1 287 ? -5.764 -16.688 -17.026 1.00 93.12 287 ILE A O 1
ATOM 2225 N N . PRO A 1 288 ? -6.586 -18.386 -15.807 1.00 88.25 288 PRO A N 1
ATOM 2226 C CA . PRO A 1 288 ? -7.423 -18.924 -16.877 1.00 88.25 288 PRO A CA 1
ATOM 2227 C C . PRO A 1 288 ? -8.689 -18.069 -17.079 1.00 88.25 288 PRO A C 1
ATOM 2229 O O . PRO A 1 288 ? -9.802 -18.507 -16.787 1.00 88.25 288 PRO A O 1
ATOM 2232 N N . HIS A 1 289 ? -8.524 -16.828 -17.543 1.00 86.94 289 HIS A N 1
ATOM 2233 C CA . HIS A 1 289 ? -9.612 -15.899 -17.851 1.00 86.94 289 HIS A CA 1
ATOM 2234 C C . HIS A 1 289 ? -9.206 -14.931 -18.972 1.00 86.94 289 HIS A C 1
ATOM 2236 O O . HIS A 1 289 ? -8.104 -14.391 -18.953 1.00 86.94 289 HIS A O 1
ATOM 2242 N N . GLU A 1 290 ? -10.103 -14.665 -19.926 1.00 82.31 290 GLU A N 1
ATOM 2243 C CA . GLU A 1 290 ? -9.802 -13.829 -21.103 1.00 82.31 290 GLU A CA 1
ATOM 2244 C C . GLU A 1 290 ? -9.438 -12.383 -20.726 1.00 82.31 290 GLU A C 1
ATOM 2246 O O . GLU A 1 290 ? -8.527 -11.796 -21.303 1.00 82.31 290 GLU A O 1
ATOM 2251 N N . GLU A 1 291 ? -10.087 -11.830 -19.696 1.00 83.50 291 GLU A N 1
ATOM 2252 C CA . GLU A 1 291 ? -9.796 -10.474 -19.199 1.00 83.50 291 GLU A CA 1
ATOM 2253 C C . GLU A 1 291 ? -8.512 -10.377 -18.350 1.00 83.50 291 GLU A C 1
ATOM 2255 O O . GLU A 1 291 ? -8.127 -9.272 -17.979 1.00 83.50 291 GLU A O 1
ATOM 2260 N N . ALA A 1 292 ? -7.833 -11.488 -18.025 1.00 86.25 292 ALA A N 1
ATOM 2261 C CA . ALA A 1 292 ? -6.613 -11.438 -17.208 1.00 86.25 292 ALA A CA 1
ATOM 2262 C C . ALA A 1 292 ? -5.430 -10.780 -17.939 1.00 86.25 292 ALA A C 1
ATOM 2264 O O . ALA A 1 292 ? -4.544 -10.214 -17.302 1.00 86.25 292 ALA A O 1
ATOM 2265 N N . GLY A 1 293 ? -5.417 -10.844 -19.276 1.00 92.25 293 GLY A N 1
ATOM 2266 C CA . GLY A 1 293 ? -4.458 -10.137 -20.120 1.00 92.25 293 GLY A CA 1
ATOM 2267 C C . GLY A 1 293 ? -2.994 -10.367 -19.726 1.00 92.25 293 GLY A C 1
ATOM 2268 O O . GLY A 1 293 ? -2.468 -11.478 -19.813 1.00 92.25 293 GLY A O 1
ATOM 2269 N N . GLN A 1 294 ? -2.314 -9.285 -19.346 1.00 94.25 294 GLN A N 1
ATOM 2270 C CA . GLN A 1 294 ? -0.931 -9.317 -18.869 1.00 94.25 294 GLN A CA 1
ATOM 2271 C C . GLN A 1 294 ? -0.893 -9.426 -17.343 1.00 94.25 294 GLN A C 1
ATOM 2273 O O . GLN A 1 294 ? -1.714 -8.824 -16.661 1.00 94.25 294 GLN A O 1
ATOM 2278 N N . GLY A 1 295 ? 0.095 -10.151 -16.826 1.00 95.50 295 GLY A N 1
ATOM 2279 C CA . GLY A 1 295 ? 0.407 -10.247 -15.406 1.00 95.50 295 GLY A CA 1
ATOM 2280 C C . GLY A 1 295 ? 1.801 -9.707 -15.096 1.00 95.50 295 GLY A C 1
ATOM 2281 O O . GLY A 1 295 ? 2.694 -9.670 -15.953 1.00 95.50 295 GLY A O 1
ATOM 2282 N N . LEU A 1 296 ? 1.988 -9.284 -13.848 1.00 97.50 296 LEU A N 1
ATOM 2283 C CA . LEU A 1 296 ? 3.293 -8.939 -13.297 1.00 97.50 296 LEU A CA 1
ATOM 2284 C C . LEU A 1 296 ? 3.991 -10.217 -12.827 1.00 97.50 296 LEU A C 1
ATOM 2286 O O . LEU A 1 296 ? 3.427 -10.964 -12.042 1.00 97.50 296 LEU A O 1
ATOM 2290 N N . PHE A 1 297 ? 5.224 -10.451 -13.256 1.00 97.81 297 PHE A N 1
ATOM 2291 C CA . PHE A 1 297 ? 6.037 -11.590 -12.835 1.00 97.81 297 PHE A CA 1
ATOM 2292 C C . PHE A 1 297 ? 7.296 -11.101 -12.152 1.00 97.81 297 PHE A C 1
ATOM 2294 O O . PHE A 1 297 ? 7.927 -10.160 -12.626 1.00 97.81 297 PHE A O 1
ATOM 2301 N N . LEU A 1 298 ? 7.704 -11.775 -11.087 1.00 97.62 298 LEU A N 1
ATOM 2302 C CA . LEU A 1 298 ? 9.034 -11.602 -10.532 1.00 97.62 298 LEU A CA 1
ATOM 2303 C C . LEU A 1 298 ? 9.990 -12.565 -11.240 1.00 97.62 298 LEU A C 1
ATOM 2305 O O . LEU A 1 298 ? 9.730 -13.763 -11.258 1.00 97.62 298 LEU A O 1
ATOM 2309 N N . ASN A 1 299 ? 11.092 -12.067 -11.803 1.00 96.69 299 ASN A N 1
ATOM 2310 C CA . ASN A 1 299 ? 12.213 -12.913 -12.222 1.00 96.69 299 ASN A CA 1
ATOM 2311 C C . ASN A 1 299 ? 13.325 -12.794 -11.178 1.00 96.69 299 ASN A C 1
ATOM 2313 O O . ASN A 1 299 ? 13.669 -11.676 -10.799 1.00 96.69 299 ASN A O 1
ATOM 2317 N N . GLY A 1 300 ? 13.893 -13.917 -10.743 1.00 96.31 300 GLY A N 1
ATOM 2318 C CA . GLY A 1 300 ? 14.838 -13.972 -9.626 1.00 96.31 300 GLY A CA 1
ATOM 2319 C C . GLY A 1 300 ? 14.160 -14.265 -8.288 1.00 96.31 300 GLY A C 1
ATOM 2320 O O . GLY A 1 300 ? 13.050 -14.804 -8.256 1.00 96.31 300 GLY A O 1
ATOM 2321 N N . GLU A 1 301 ? 14.845 -13.925 -7.198 1.00 96.69 301 GLU A N 1
ATOM 2322 C CA . GLU A 1 301 ? 14.435 -14.241 -5.825 1.00 96.69 301 GLU A CA 1
ATOM 2323 C C . GLU A 1 301 ? 14.287 -12.965 -4.997 1.00 96.69 301 GLU A C 1
ATOM 2325 O O . GLU A 1 301 ? 15.219 -12.166 -4.914 1.00 96.69 301 GLU A O 1
ATOM 2330 N N . ALA A 1 302 ? 13.124 -12.781 -4.370 1.00 96.69 302 ALA A N 1
ATOM 2331 C CA . ALA A 1 302 ? 12.870 -11.678 -3.449 1.00 96.69 302 ALA A CA 1
ATOM 2332 C C . ALA A 1 302 ? 12.426 -12.211 -2.086 1.00 96.69 302 ALA A C 1
ATOM 2334 O O . ALA A 1 302 ? 11.511 -13.033 -1.994 1.00 96.69 302 ALA A O 1
ATOM 2335 N N . ASP A 1 303 ? 13.061 -11.712 -1.029 1.00 95.94 303 ASP A N 1
ATOM 2336 C CA . ASP A 1 303 ? 12.757 -12.095 0.347 1.00 95.94 303 ASP A CA 1
ATOM 2337 C C . ASP A 1 303 ? 11.437 -11.472 0.842 1.00 95.94 303 ASP A C 1
ATOM 2339 O O . ASP A 1 303 ? 10.922 -10.493 0.292 1.00 95.94 303 ASP A O 1
ATOM 2343 N N . VAL A 1 304 ? 10.897 -12.024 1.932 1.00 96.38 304 VAL A N 1
ATOM 2344 C CA . VAL A 1 304 ? 9.731 -11.467 2.641 1.00 96.38 304 VAL A CA 1
ATOM 2345 C C . VAL A 1 304 ? 9.992 -9.992 2.960 1.00 96.38 304 VAL A C 1
ATOM 2347 O O . VAL A 1 304 ? 11.080 -9.643 3.415 1.00 96.38 304 VAL A O 1
ATOM 2350 N N . GLY A 1 305 ? 9.009 -9.119 2.733 1.00 97.69 305 GLY A N 1
ATOM 2351 C CA . GLY A 1 305 ? 9.118 -7.685 3.004 1.00 97.69 305 GLY A CA 1
ATOM 2352 C C . GLY A 1 305 ? 9.923 -6.879 1.978 1.00 97.69 305 GLY A C 1
ATOM 2353 O O . GLY A 1 305 ? 10.086 -5.671 2.169 1.00 97.69 305 GLY A O 1
ATOM 2354 N N . ALA A 1 306 ? 10.397 -7.503 0.895 1.00 98.19 306 ALA A N 1
ATOM 2355 C CA . ALA A 1 306 ? 11.054 -6.808 -0.207 1.00 98.19 306 ALA A CA 1
ATOM 2356 C C . ALA A 1 306 ? 10.061 -5.986 -1.048 1.00 98.19 306 ALA A C 1
ATOM 2358 O O . ALA A 1 306 ? 8.907 -6.383 -1.247 1.00 98.19 306 ALA A O 1
ATOM 2359 N N . ILE A 1 307 ? 10.518 -4.849 -1.579 1.00 98.44 307 ILE A N 1
ATOM 2360 C CA . ILE A 1 307 ? 9.752 -4.032 -2.529 1.00 98.44 307 ILE A CA 1
ATOM 2361 C C . ILE A 1 307 ? 9.805 -4.657 -3.920 1.00 98.44 307 ILE A C 1
ATOM 2363 O O . ILE A 1 307 ? 10.848 -4.701 -4.561 1.00 98.44 307 ILE A O 1
ATOM 2367 N N . ILE A 1 308 ? 8.646 -5.065 -4.425 1.00 98.38 308 ILE A N 1
ATOM 2368 C CA . ILE A 1 308 ? 8.527 -5.694 -5.742 1.00 98.38 308 ILE A CA 1
ATOM 2369 C C . ILE A 1 308 ? 8.321 -4.658 -6.844 1.00 98.38 308 ILE A C 1
ATOM 2371 O O . ILE A 1 308 ? 8.933 -4.753 -7.905 1.00 98.38 308 ILE A O 1
ATOM 2375 N N . ALA A 1 309 ? 7.456 -3.669 -6.611 1.00 98.19 309 ALA A N 1
ATOM 2376 C CA . ALA A 1 309 ? 7.139 -2.651 -7.607 1.00 98.19 309 ALA A CA 1
ATOM 2377 C C . ALA A 1 309 ? 6.536 -1.387 -6.982 1.00 98.19 309 ALA A C 1
ATOM 2379 O O . ALA A 1 309 ? 5.862 -1.444 -5.957 1.00 98.19 309 ALA A O 1
ATOM 2380 N N . PHE A 1 310 ? 6.696 -0.251 -7.653 1.00 98.44 310 PHE A N 1
ATOM 2381 C CA . PHE A 1 310 ? 5.888 0.946 -7.445 1.00 98.44 310 PHE A CA 1
ATOM 2382 C C . PHE A 1 310 ? 4.551 0.821 -8.173 1.00 98.44 310 PHE A C 1
ATOM 2384 O O . PHE A 1 310 ? 4.488 0.269 -9.274 1.00 98.44 310 PHE A O 1
ATOM 2391 N N . TYR A 1 311 ? 3.495 1.405 -7.605 1.00 98.00 311 TYR A N 1
ATOM 2392 C CA . TYR A 1 311 ? 2.269 1.704 -8.340 1.00 98.00 311 TYR A CA 1
ATOM 2393 C C . TYR A 1 311 ? 2.400 3.103 -8.970 1.00 98.00 311 TYR A C 1
ATOM 2395 O O . TYR A 1 311 ? 2.307 4.112 -8.259 1.00 98.00 311 TYR A O 1
ATOM 2403 N N . PRO A 1 312 ? 2.668 3.196 -10.282 1.00 97.12 312 PRO A N 1
ATOM 2404 C CA . PRO A 1 312 ? 3.014 4.461 -10.911 1.00 97.12 312 PRO A CA 1
ATOM 2405 C C . PRO A 1 312 ? 1.776 5.306 -11.224 1.00 97.12 312 PRO A C 1
ATOM 2407 O O . PRO A 1 312 ? 0.642 4.852 -11.091 1.00 97.12 312 PRO A O 1
ATOM 2410 N N . GLY A 1 313 ? 1.998 6.527 -11.701 1.00 94.62 313 GLY A N 1
ATOM 2411 C CA . GLY A 1 313 ? 0.961 7.350 -12.309 1.00 94.62 313 GLY A CA 1
ATOM 2412 C C . GLY A 1 313 ? 0.589 8.609 -11.533 1.00 94.62 313 GLY A C 1
ATOM 2413 O O . GLY A 1 313 ? 1.289 9.046 -10.617 1.00 94.62 313 GLY A O 1
ATOM 2414 N N . MET A 1 314 ? -0.537 9.196 -11.932 1.00 93.00 314 MET A N 1
ATOM 2415 C CA . MET A 1 314 ? -1.027 10.479 -11.427 1.00 93.00 314 MET A CA 1
ATOM 2416 C C . MET A 1 314 ? -1.733 10.320 -10.082 1.00 93.00 314 MET A C 1
ATOM 2418 O O . MET A 1 314 ? -2.651 9.511 -9.958 1.00 93.00 314 MET A O 1
ATOM 2422 N N . ILE A 1 315 ? -1.345 11.122 -9.096 1.00 93.19 315 ILE A N 1
ATOM 2423 C CA . ILE A 1 315 ? -1.931 11.178 -7.759 1.00 93.19 315 ILE A CA 1
ATOM 2424 C C . ILE A 1 315 ? -2.959 12.306 -7.718 1.00 93.19 315 ILE A C 1
ATOM 2426 O O . ILE A 1 315 ? -2.639 13.474 -7.926 1.00 93.19 315 ILE A O 1
ATOM 2430 N N . TYR A 1 316 ? -4.190 11.955 -7.372 1.00 90.00 316 TYR A N 1
ATOM 2431 C CA . TYR A 1 316 ? -5.290 12.879 -7.153 1.00 90.00 316 TYR A CA 1
ATOM 2432 C C . TYR A 1 316 ? -5.628 12.908 -5.670 1.00 90.00 316 TYR A C 1
ATOM 2434 O O . TYR A 1 316 ? -6.072 11.909 -5.090 1.00 90.00 316 TYR A O 1
ATOM 2442 N N . SER A 1 317 ? -5.460 14.077 -5.060 1.00 87.06 317 SER A N 1
ATOM 2443 C CA . SER A 1 317 ? -6.023 14.323 -3.739 1.00 87.06 317 SER A CA 1
ATOM 2444 C C . SER A 1 317 ? -7.555 14.378 -3.823 1.00 87.06 317 SER A C 1
ATOM 2446 O O . SER A 1 317 ? -8.114 14.613 -4.903 1.00 87.06 317 SER A O 1
ATOM 2448 N N . PRO A 1 318 ? -8.275 14.204 -2.702 1.00 84.75 318 PRO A N 1
ATOM 2449 C CA . PRO A 1 318 ? -9.733 14.270 -2.710 1.00 84.75 318 PRO A CA 1
ATOM 2450 C C . PRO A 1 318 ? -10.324 15.568 -3.276 1.00 84.75 318 PRO A C 1
ATOM 2452 O O . PRO A 1 318 ? -11.452 15.564 -3.768 1.00 84.75 318 PRO A O 1
ATOM 2455 N N . ALA A 1 319 ? -9.566 16.671 -3.254 1.00 78.00 319 ALA A N 1
ATOM 2456 C CA . ALA A 1 319 ? -9.978 17.946 -3.840 1.00 78.00 319 ALA A CA 1
ATOM 2457 C C . ALA A 1 319 ? -10.112 17.871 -5.372 1.00 78.00 319 ALA A C 1
ATOM 2459 O O . ALA A 1 319 ? -10.926 18.584 -5.958 1.00 78.00 319 ALA A O 1
ATOM 2460 N N . TYR A 1 320 ? -9.364 16.968 -6.011 1.00 82.50 320 TYR A N 1
ATOM 2461 C CA . TYR A 1 320 ? -9.249 16.857 -7.463 1.00 82.50 320 TYR A CA 1
ATOM 2462 C C . TYR A 1 320 ? -9.932 15.613 -8.049 1.00 82.50 320 TYR A C 1
ATOM 2464 O O . TYR A 1 320 ? -9.737 15.304 -9.219 1.00 82.50 320 TYR A O 1
ATOM 2472 N N . TYR A 1 321 ? -10.790 14.909 -7.300 1.00 83.56 321 TYR A N 1
ATOM 2473 C CA . TYR A 1 321 ? -11.510 13.733 -7.822 1.00 83.56 321 TYR A CA 1
ATOM 2474 C C . TYR A 1 321 ? -12.313 14.013 -9.097 1.00 83.56 321 TYR A C 1
ATOM 2476 O O . TYR A 1 321 ? -12.375 13.170 -9.986 1.00 83.56 321 TYR A O 1
ATOM 2484 N N . ARG A 1 322 ? -12.895 15.213 -9.211 1.00 80.31 322 ARG A N 1
ATOM 2485 C CA . ARG A 1 322 ? -13.648 15.639 -10.404 1.00 80.31 322 ARG A CA 1
ATOM 2486 C C . ARG A 1 322 ? -12.773 15.779 -11.652 1.00 80.31 322 ARG A C 1
ATOM 2488 O O . ARG A 1 322 ? -13.306 15.844 -12.753 1.00 80.31 322 ARG A O 1
ATOM 2495 N N . CYS A 1 323 ? -11.457 15.846 -11.474 1.00 82.25 323 CYS A N 1
ATOM 2496 C CA . CYS A 1 323 ? -10.477 15.933 -12.548 1.00 82.25 323 CYS A CA 1
ATOM 2497 C C . CYS A 1 323 ? -9.961 14.558 -12.988 1.00 82.25 323 CYS A C 1
ATOM 2499 O O . CYS A 1 323 ? -9.213 14.481 -13.961 1.00 82.25 323 CYS A O 1
ATOM 2501 N N . ILE A 1 324 ? -10.346 13.475 -12.301 1.00 84.44 324 ILE A N 1
ATOM 2502 C CA . ILE A 1 324 ? -10.013 12.121 -12.742 1.00 84.44 324 ILE A CA 1
ATOM 2503 C C . ILE A 1 324 ? -10.786 11.842 -14.043 1.00 84.44 324 ILE A C 1
ATOM 2505 O O . ILE A 1 324 ? -12.010 12.018 -14.074 1.00 84.44 324 ILE A O 1
ATOM 2509 N N . PRO A 1 325 ? -10.111 11.396 -15.118 1.00 82.38 325 PRO A N 1
ATOM 2510 C CA . PRO A 1 325 ? -10.777 11.039 -16.364 1.00 82.38 325 PRO A CA 1
ATOM 2511 C C . PRO A 1 325 ? -11.917 10.035 -16.139 1.00 82.38 325 PRO A C 1
ATOM 2513 O O . PRO A 1 325 ? -11.756 9.045 -15.430 1.00 82.38 325 PRO A O 1
ATOM 2516 N N . GLY A 1 326 ? -13.082 10.306 -16.732 1.00 77.88 326 GLY A N 1
ATOM 2517 C CA . GLY A 1 326 ? -14.274 9.462 -16.585 1.00 77.88 326 GLY A CA 1
ATOM 2518 C C . GLY A 1 326 ? -15.149 9.766 -15.362 1.00 77.88 326 GLY A C 1
ATOM 2519 O O . GLY A 1 326 ? -16.174 9.112 -15.182 1.00 77.88 326 GLY A O 1
ATOM 2520 N N . TYR A 1 327 ? -14.815 10.765 -14.533 1.00 77.06 327 TYR A N 1
ATOM 2521 C CA . TYR A 1 327 ? -15.644 11.139 -13.380 1.00 77.06 327 TYR A CA 1
ATOM 2522 C C . TYR A 1 327 ? -17.103 11.452 -13.784 1.00 77.06 327 TYR A C 1
ATOM 2524 O O . TYR A 1 327 ? -17.327 12.147 -14.778 1.00 77.06 327 TYR A O 1
ATOM 2532 N N . PRO A 1 328 ? -18.116 10.983 -13.022 1.00 76.38 328 PRO A N 1
ATOM 2533 C CA . PRO A 1 328 ? -18.018 10.237 -11.758 1.00 76.38 328 PRO A CA 1
ATOM 2534 C C . PRO A 1 328 ? -17.800 8.721 -11.897 1.00 76.38 328 PRO A C 1
ATOM 2536 O O . PRO A 1 328 ? -17.524 8.069 -10.895 1.00 76.38 328 PRO A O 1
ATOM 2539 N N . ARG A 1 329 ? -17.908 8.146 -13.100 1.00 76.25 329 ARG A N 1
ATOM 2540 C CA . ARG A 1 329 ? -17.735 6.702 -13.361 1.00 76.25 329 ARG A CA 1
ATOM 2541 C C . ARG A 1 329 ? -16.318 6.395 -13.832 1.00 76.25 329 ARG A C 1
ATOM 2543 O O . ARG A 1 329 ? -16.104 5.906 -14.938 1.00 76.25 329 ARG A O 1
ATOM 2550 N N . VAL A 1 330 ? -15.357 6.743 -12.986 1.00 77.75 330 VAL A N 1
ATOM 2551 C CA . VAL A 1 330 ? -13.925 6.636 -13.295 1.00 77.75 330 VAL A CA 1
ATOM 2552 C C . VAL A 1 330 ? -13.485 5.194 -13.563 1.00 77.75 330 VAL A C 1
ATOM 2554 O O . VAL A 1 330 ? -12.546 4.982 -14.311 1.00 77.75 330 VAL A O 1
ATOM 2557 N N . ASP A 1 331 ? -14.178 4.208 -12.999 1.00 72.38 331 ASP A N 1
ATOM 2558 C CA . ASP A 1 331 ? -13.880 2.777 -13.097 1.00 72.38 331 ASP A CA 1
ATOM 2559 C C . ASP A 1 331 ? -14.387 2.117 -14.387 1.00 72.38 331 ASP A C 1
ATOM 2561 O O . ASP A 1 331 ? -13.871 1.078 -14.788 1.00 72.38 331 ASP A O 1
ATOM 2565 N N . ALA A 1 332 ? -15.370 2.718 -15.067 1.00 73.06 332 ALA A N 1
ATOM 2566 C CA . ALA A 1 332 ? -16.025 2.110 -16.226 1.00 73.06 332 ALA A CA 1
ATOM 2567 C C . ALA A 1 332 ? -15.077 1.875 -17.416 1.00 73.06 332 ALA A C 1
ATOM 2569 O O . ALA A 1 332 ? -15.315 0.979 -18.221 1.00 73.06 332 ALA A O 1
ATOM 2570 N N . SER A 1 333 ? -14.020 2.679 -17.534 1.00 70.69 333 SER A N 1
ATOM 2571 C CA . SER A 1 333 ? -13.023 2.585 -18.607 1.00 70.69 333 SER A CA 1
ATOM 2572 C C . SER A 1 333 ? -11.581 2.622 -18.093 1.00 70.69 333 SER A C 1
ATOM 2574 O O . SER A 1 333 ? -10.659 2.838 -18.881 1.00 70.69 333 SER A O 1
ATOM 2576 N N . ASN A 1 334 ? -11.376 2.484 -16.779 1.00 82.62 334 ASN A N 1
ATOM 2577 C CA . ASN A 1 334 ? -10.054 2.546 -16.168 1.00 82.62 334 ASN A CA 1
ATOM 2578 C C . ASN A 1 334 ? -9.930 1.561 -15.000 1.00 82.62 334 ASN A C 1
ATOM 2580 O O . ASN A 1 334 ? -10.378 1.817 -13.882 1.00 82.62 334 ASN A O 1
ATOM 2584 N N . SER A 1 335 ? -9.256 0.448 -15.271 1.00 85.19 335 SER A N 1
ATOM 2585 C CA . SER A 1 335 ? -8.958 -0.603 -14.294 1.00 85.19 335 SER A CA 1
ATOM 2586 C C . SER A 1 335 ? -7.697 -0.324 -13.464 1.00 85.19 335 SER A C 1
ATOM 2588 O O . SER A 1 335 ? -7.364 -1.104 -12.578 1.00 85.19 335 SER A O 1
ATOM 2590 N N . TYR A 1 336 ? -6.997 0.784 -13.724 1.00 90.69 336 TYR A N 1
ATOM 2591 C CA . TYR A 1 336 ? -5.691 1.121 -13.150 1.00 90.69 336 TYR A CA 1
ATOM 2592 C C . TYR A 1 336 ? -5.777 2.211 -12.071 1.00 90.69 336 TYR A C 1
ATOM 2594 O O . TYR A 1 336 ? -4.869 3.036 -11.917 1.00 90.69 336 TYR A O 1
ATOM 2602 N N . LEU A 1 337 ? -6.899 2.238 -11.347 1.00 92.44 337 LEU A N 1
ATOM 2603 C CA . LEU A 1 337 ? -7.134 3.133 -10.220 1.00 92.44 337 LEU A CA 1
ATOM 2604 C C . LEU A 1 337 ? -6.945 2.389 -8.903 1.00 92.44 337 LEU A C 1
ATOM 2606 O O . LEU A 1 337 ? -7.536 1.335 -8.676 1.00 92.44 337 LEU A O 1
ATOM 2610 N N . ILE A 1 338 ? -6.194 2.992 -7.988 1.00 93.56 338 ILE A N 1
ATOM 2611 C CA . ILE A 1 338 ? -6.018 2.478 -6.630 1.00 93.56 338 ILE A CA 1
ATOM 2612 C C . ILE A 1 338 ? -6.153 3.606 -5.611 1.00 93.56 338 ILE A C 1
ATOM 2614 O O . ILE A 1 338 ? -5.744 4.739 -5.853 1.00 93.56 338 ILE A O 1
ATOM 2618 N N . THR A 1 339 ? -6.761 3.318 -4.459 1.00 91.94 339 THR A N 1
ATOM 2619 C CA . THR A 1 339 ? -7.022 4.325 -3.418 1.00 91.94 339 THR A CA 1
ATOM 2620 C C . THR A 1 339 ? -6.260 4.011 -2.138 1.00 91.94 339 THR A C 1
ATOM 2622 O O . THR A 1 339 ? -6.307 2.889 -1.631 1.00 91.94 339 THR A O 1
ATOM 2625 N N . ARG A 1 340 ? -5.622 5.029 -1.558 1.00 93.00 340 ARG A N 1
ATOM 2626 C CA . ARG A 1 340 ? -4.937 4.980 -0.258 1.00 93.00 340 ARG A CA 1
ATOM 2627 C C . ARG A 1 340 ? -5.911 5.062 0.926 1.00 93.00 340 ARG A C 1
ATOM 2629 O O . ARG A 1 340 ? -7.117 5.265 0.769 1.00 93.00 340 ARG A O 1
ATOM 2636 N N . TYR A 1 341 ? -5.433 4.856 2.154 1.00 88.38 341 TYR A N 1
ATOM 2637 C CA . TYR A 1 341 ? -6.262 5.036 3.361 1.00 88.38 341 TYR A CA 1
ATOM 2638 C C . TYR A 1 341 ? -6.628 6.503 3.610 1.00 88.38 341 TYR A C 1
ATOM 2640 O O . TYR A 1 341 ? -7.783 6.804 3.917 1.00 88.38 341 TYR A O 1
ATOM 2648 N N . ASP A 1 342 ? -5.696 7.412 3.339 1.00 84.75 342 ASP A N 1
ATOM 2649 C CA . ASP A 1 342 ? -5.892 8.863 3.432 1.00 84.75 342 ASP A CA 1
ATOM 2650 C C . ASP A 1 342 ? -6.767 9.460 2.313 1.00 84.75 342 ASP A C 1
ATOM 2652 O O . ASP A 1 342 ? -7.074 10.647 2.342 1.00 84.75 342 ASP A O 1
ATOM 2656 N N . GLY A 1 343 ? -7.204 8.639 1.350 1.00 86.25 343 GLY A N 1
ATOM 2657 C CA . GLY A 1 343 ? -8.111 9.041 0.278 1.00 86.25 343 GLY A CA 1
ATOM 2658 C C . GLY A 1 343 ? -7.442 9.537 -0.996 1.00 86.25 343 GLY A C 1
ATOM 2659 O O . GLY A 1 343 ? -8.150 9.879 -1.935 1.00 86.25 343 GLY A O 1
ATOM 2660 N N . ASN A 1 344 ? -6.115 9.559 -1.091 1.00 90.88 344 ASN A N 1
ATOM 2661 C CA . ASN A 1 344 ? -5.480 9.840 -2.378 1.00 90.88 344 ASN A CA 1
ATOM 2662 C C . ASN A 1 344 ? -5.736 8.687 -3.354 1.00 90.88 344 ASN A C 1
ATOM 2664 O O . ASN A 1 344 ? -5.702 7.516 -2.961 1.00 90.88 344 ASN A O 1
ATOM 2668 N N . VAL A 1 345 ? -6.004 9.026 -4.613 1.00 92.75 345 VAL A N 1
ATOM 2669 C CA . VAL A 1 345 ? -6.228 8.068 -5.702 1.00 92.75 345 VAL A CA 1
ATOM 2670 C C . VAL A 1 345 ? -5.051 8.144 -6.660 1.00 92.75 345 VAL A C 1
ATOM 2672 O O . VAL A 1 345 ? -4.682 9.237 -7.074 1.00 92.75 345 VAL A O 1
ATOM 2675 N N . ILE A 1 346 ? -4.474 7.001 -7.021 1.00 95.06 346 ILE A N 1
ATOM 2676 C CA . ILE A 1 346 ? -3.419 6.912 -8.032 1.00 95.06 346 ILE A CA 1
ATOM 2677 C C . ILE A 1 346 ? -4.017 6.313 -9.303 1.00 95.06 346 ILE A C 1
ATOM 2679 O O . ILE A 1 346 ? -4.647 5.258 -9.247 1.00 95.06 346 ILE A O 1
ATOM 2683 N N . ASN A 1 347 ? -3.829 6.999 -10.428 1.00 94.19 347 ASN A N 1
ATOM 2684 C CA . ASN A 1 347 ? -4.213 6.555 -11.761 1.00 94.19 347 ASN A CA 1
ATOM 2685 C C . ASN A 1 347 ? -2.964 6.178 -12.561 1.00 94.19 347 ASN A C 1
ATOM 2687 O O . ASN A 1 347 ? -2.239 7.064 -13.022 1.00 94.19 347 ASN A O 1
ATOM 2691 N N . ALA A 1 348 ? -2.741 4.880 -12.758 1.00 94.88 348 ALA A N 1
ATOM 2692 C CA . ALA A 1 348 ? -1.605 4.380 -13.527 1.00 94.88 348 ALA A CA 1
ATOM 2693 C C . ALA A 1 348 ? -1.855 4.333 -15.044 1.00 94.88 348 ALA A C 1
ATOM 2695 O O . ALA A 1 348 ? -0.908 4.132 -15.801 1.00 94.88 348 ALA A O 1
ATOM 2696 N N . GLN A 1 349 ? -3.081 4.575 -15.523 1.00 91.06 349 GLN A N 1
ATOM 2697 C CA . GLN A 1 349 ? -3.394 4.523 -16.957 1.00 91.06 349 GLN A CA 1
ATOM 2698 C C . GLN A 1 349 ? -2.499 5.440 -17.820 1.00 91.06 349 GLN A C 1
ATOM 2700 O O . GLN A 1 349 ? -2.019 4.970 -18.851 1.00 91.06 349 GLN A O 1
ATOM 2705 N N . PRO A 1 350 ? -2.189 6.695 -17.422 1.00 90.25 350 PRO A N 1
ATOM 2706 C CA . PRO A 1 350 ? -1.270 7.544 -18.181 1.00 90.25 350 PRO A CA 1
ATOM 2707 C C . PRO A 1 350 ? 0.176 7.040 -18.193 1.00 90.25 350 PRO A C 1
ATOM 2709 O O . PRO A 1 350 ? 0.943 7.399 -19.082 1.00 90.25 350 PRO A O 1
ATOM 2712 N N . TRP A 1 351 ? 0.569 6.221 -17.211 1.00 92.81 351 TRP A N 1
ATOM 2713 C CA . TRP A 1 351 ? 1.912 5.652 -17.159 1.00 92.81 351 TRP A CA 1
ATOM 2714 C C . TRP A 1 351 ? 2.102 4.556 -18.214 1.00 92.81 351 TRP A C 1
ATOM 2716 O O . TRP A 1 351 ? 3.167 4.496 -18.839 1.00 92.81 351 TRP A O 1
ATOM 2726 N N . GLY A 1 352 ? 1.082 3.716 -18.424 1.00 90.25 352 GLY A N 1
ATOM 2727 C CA . GLY A 1 352 ? 1.113 2.604 -19.375 1.00 90.25 352 GLY A CA 1
ATOM 2728 C C . GLY A 1 352 ? 2.283 1.637 -19.116 1.00 90.25 352 GLY A C 1
ATOM 2729 O O . GLY A 1 352 ? 2.645 1.410 -17.963 1.00 90.25 352 GLY A O 1
ATOM 2730 N N . PRO A 1 353 ? 2.939 1.092 -20.157 1.00 87.56 353 PRO A N 1
ATOM 2731 C CA . PRO A 1 353 ? 4.075 0.178 -19.997 1.00 87.56 353 PRO A CA 1
ATOM 2732 C C . PRO A 1 353 ? 5.401 0.884 -19.639 1.00 87.56 353 PRO A C 1
ATOM 2734 O O . PRO A 1 353 ? 6.459 0.260 -19.715 1.00 87.56 353 PRO A O 1
ATOM 2737 N N . GLY A 1 354 ? 5.372 2.170 -19.274 1.00 88.88 354 GLY A N 1
ATOM 2738 C CA . GLY A 1 354 ? 6.569 3.001 -19.144 1.00 88.88 354 GLY A CA 1
ATOM 2739 C C . GLY A 1 354 ? 7.026 3.573 -20.490 1.00 88.88 354 GLY A C 1
ATOM 2740 O O . GLY A 1 354 ? 6.219 3.786 -21.394 1.00 88.88 354 GLY A O 1
ATOM 2741 N N . GLY A 1 355 ? 8.320 3.854 -20.606 1.00 89.31 355 GLY A N 1
ATOM 2742 C CA . GLY A 1 355 ? 8.954 4.412 -21.801 1.00 89.31 355 GLY A CA 1
ATOM 2743 C C . GLY A 1 355 ? 10.385 3.905 -21.972 1.00 89.31 355 GLY A C 1
ATOM 2744 O O . GLY A 1 355 ? 10.884 3.142 -21.146 1.00 89.31 355 GLY A O 1
ATOM 2745 N N . GLU A 1 356 ? 11.047 4.338 -23.044 1.00 90.25 356 GLU A N 1
ATOM 2746 C CA . GLU A 1 356 ? 12.403 3.886 -23.404 1.00 90.25 356 GLU A CA 1
ATOM 2747 C C . GLU A 1 356 ? 13.489 4.929 -23.107 1.00 90.25 356 GLU A C 1
ATOM 2749 O O . GLU A 1 356 ? 14.664 4.709 -23.386 1.00 90.25 356 GLU A O 1
ATOM 2754 N N . THR A 1 357 ? 13.122 6.067 -22.519 1.00 89.06 357 THR A N 1
ATOM 2755 C CA . THR A 1 357 ? 14.050 7.159 -22.214 1.00 89.06 357 THR A CA 1
ATOM 2756 C C . THR A 1 357 ? 13.734 7.818 -20.881 1.00 89.06 357 THR A C 1
ATOM 2758 O O . THR A 1 357 ? 12.618 7.744 -20.367 1.00 89.06 357 THR A O 1
ATOM 2761 N N . ARG A 1 358 ? 14.728 8.514 -20.330 1.00 92.31 358 ARG A N 1
ATOM 2762 C CA . ARG A 1 358 ? 14.492 9.544 -19.320 1.00 92.31 358 ARG A CA 1
ATOM 2763 C C . ARG A 1 358 ? 13.904 10.763 -20.019 1.00 92.31 358 ARG A C 1
ATOM 2765 O O . ARG A 1 358 ? 14.506 11.253 -20.970 1.00 92.31 358 ARG A O 1
ATOM 2772 N N . GLU A 1 359 ? 12.748 11.234 -19.571 1.00 89.56 359 GLU A N 1
ATOM 2773 C CA . GLU A 1 359 ? 12.021 12.317 -20.243 1.00 89.56 359 GLU A CA 1
ATOM 2774 C C . GLU A 1 359 ? 11.273 13.204 -19.248 1.00 89.56 359 GLU A C 1
ATOM 2776 O O . GLU A 1 359 ? 11.017 12.810 -18.109 1.00 89.56 359 GLU A O 1
ATOM 2781 N N . LEU A 1 360 ? 10.932 14.413 -19.695 1.00 89.25 360 LEU A N 1
ATOM 2782 C CA . LEU A 1 360 ? 9.975 15.265 -19.004 1.00 89.25 360 LEU A CA 1
ATOM 2783 C C . LEU A 1 360 ? 8.583 14.647 -19.176 1.00 89.25 360 LEU A C 1
ATOM 2785 O O . LEU A 1 360 ? 8.009 14.710 -20.261 1.00 89.25 360 LEU A O 1
ATOM 2789 N N . TRP A 1 361 ? 8.061 14.037 -18.119 1.00 86.94 361 TRP A N 1
ATOM 2790 C CA . TRP A 1 361 ? 6.745 13.411 -18.128 1.00 86.94 361 TRP A CA 1
ATOM 2791 C C . TRP A 1 361 ? 5.729 14.354 -17.494 1.00 86.94 361 TRP A C 1
ATOM 2793 O O . TRP A 1 361 ? 5.924 14.783 -16.361 1.00 86.94 361 TRP A O 1
ATOM 2803 N N . ASP A 1 362 ? 4.661 14.672 -18.223 1.00 81.62 362 ASP A N 1
ATOM 2804 C CA . ASP A 1 362 ? 3.611 15.621 -17.826 1.00 81.62 362 ASP A CA 1
ATOM 2805 C C . ASP A 1 362 ? 2.327 14.942 -17.323 1.00 81.62 362 ASP A C 1
ATOM 2807 O O . ASP A 1 362 ? 1.341 15.606 -17.005 1.00 81.62 362 ASP A O 1
ATOM 2811 N N . GLY A 1 363 ? 2.312 13.608 -17.274 1.00 74.06 363 GLY A N 1
ATOM 2812 C CA . GLY A 1 363 ? 1.163 12.853 -16.793 1.00 74.06 363 GLY A CA 1
ATOM 2813 C C . GLY A 1 363 ? -0.036 12.789 -17.741 1.00 74.06 363 GLY A C 1
ATOM 2814 O O . GLY A 1 363 ? -1.031 12.144 -17.394 1.00 74.06 363 GLY A O 1
ATOM 2815 N N . PHE A 1 364 ? 0.022 13.417 -18.921 1.00 68.94 364 PHE A N 1
ATOM 2816 C CA . PHE A 1 364 ? -1.088 13.429 -19.868 1.00 68.94 364 PHE A CA 1
ATOM 2817 C C . PHE A 1 364 ? -1.035 12.232 -20.818 1.00 68.94 364 PHE A C 1
ATOM 2819 O O . PHE A 1 364 ? -0.048 11.957 -21.496 1.00 68.94 364 PHE A O 1
ATOM 2826 N N . TYR A 1 365 ? -2.161 11.528 -20.921 1.00 55.62 365 TYR A N 1
ATOM 2827 C CA . TYR A 1 365 ? -2.327 10.432 -21.867 1.00 55.62 365 TYR A CA 1
ATOM 2828 C C . TYR A 1 365 ? -2.596 10.991 -23.273 1.00 55.62 365 TYR A C 1
ATOM 2830 O O . TYR A 1 365 ? -3.640 11.601 -23.498 1.00 55.62 365 TYR A O 1
ATOM 2838 N N . HIS A 1 366 ? -1.673 10.780 -24.215 1.00 47.56 366 HIS A N 1
ATOM 2839 C CA . HIS A 1 366 ? -1.901 10.994 -25.648 1.00 47.56 366 HIS A CA 1
ATOM 2840 C C . HIS A 1 366 ? -2.182 9.630 -26.297 1.00 47.56 366 HIS A C 1
ATOM 2842 O O . HIS A 1 366 ? -1.231 8.903 -26.595 1.00 47.56 366 HIS A O 1
ATOM 2848 N N . PRO A 1 367 ? -3.452 9.226 -26.498 1.00 41.69 367 PRO A N 1
ATOM 2849 C CA . PRO A 1 367 ? -3.728 8.000 -27.228 1.00 41.69 367 PRO A CA 1
ATOM 2850 C C . PRO A 1 367 ? -3.153 8.133 -28.639 1.00 41.69 367 PRO A C 1
ATOM 2852 O O . PRO A 1 367 ? -3.474 9.085 -29.353 1.00 41.69 367 PRO A O 1
ATOM 2855 N N . GLN A 1 368 ? -2.330 7.175 -29.063 1.00 29.52 368 GLN A N 1
ATOM 2856 C CA . GLN A 1 368 ? -2.032 7.004 -30.482 1.00 29.52 368 GLN A CA 1
ATOM 2857 C C . GLN A 1 368 ? -3.352 6.634 -31.164 1.00 29.52 368 GLN A C 1
ATOM 2859 O O . GLN A 1 368 ? -3.867 5.528 -31.014 1.00 29.52 368 GLN A O 1
ATOM 2864 N N . CYS A 1 369 ? -3.962 7.611 -31.830 1.00 23.80 369 CYS A N 1
ATOM 2865 C CA . CYS A 1 369 ? -5.204 7.425 -32.555 1.00 23.80 369 CYS A CA 1
ATOM 2866 C C . CYS A 1 369 ? -4.895 6.617 -33.822 1.00 23.80 369 CYS A C 1
ATOM 2868 O O . CYS A 1 369 ? -4.444 7.180 -34.816 1.00 23.80 369 CYS A O 1
ATOM 2870 N N . ASN A 1 370 ? -5.117 5.302 -33.782 1.00 24.67 370 ASN A N 1
ATOM 2871 C CA . ASN A 1 370 ? -5.379 4.545 -35.001 1.00 24.67 370 ASN A CA 1
ATOM 2872 C C . ASN A 1 370 ? -6.837 4.834 -35.390 1.00 24.67 370 ASN A C 1
ATOM 2874 O O . ASN A 1 370 ? -7.732 4.502 -34.611 1.00 24.67 370 ASN A O 1
ATOM 2878 N N . PRO A 1 371 ? -7.105 5.474 -36.542 1.00 28.83 371 PRO A N 1
ATOM 2879 C CA . PRO A 1 371 ? -8.456 5.895 -36.907 1.00 28.83 371 PRO A CA 1
ATOM 2880 C C . PRO A 1 371 ? -9.373 4.749 -37.360 1.00 28.83 371 PRO A C 1
ATOM 2882 O O . PRO A 1 371 ? -10.527 5.009 -37.682 1.00 28.83 371 PRO A O 1
ATOM 2885 N N . ASP A 1 372 ? -8.922 3.495 -37.335 1.00 33.56 372 ASP A N 1
ATOM 2886 C CA . ASP A 1 372 ? -9.682 2.376 -37.883 1.00 33.56 372 ASP A CA 1
ATOM 2887 C C . ASP A 1 372 ? -9.966 1.312 -36.827 1.00 33.56 372 ASP A C 1
ATOM 2889 O O . ASP A 1 372 ? -9.129 0.454 -36.565 1.00 33.56 372 ASP A O 1
ATOM 2893 N N . THR A 1 373 ? -11.162 1.405 -36.235 1.00 33.31 373 THR A N 1
ATOM 2894 C CA . THR A 1 373 ? -12.106 0.341 -35.814 1.00 33.31 373 THR A CA 1
ATOM 2895 C C . THR A 1 373 ? -12.809 0.675 -34.497 1.00 33.31 373 THR A C 1
ATOM 2897 O O . THR A 1 373 ? -12.270 0.485 -33.413 1.00 33.31 373 THR A O 1
ATOM 2900 N N . SER A 1 374 ? -14.049 1.163 -34.598 1.00 33.97 374 SER A N 1
ATOM 2901 C CA . SER A 1 374 ? -15.221 0.699 -33.826 1.00 33.97 374 SER A CA 1
ATOM 2902 C C . SER A 1 374 ? -16.378 1.688 -33.994 1.00 33.97 374 SER A C 1
ATOM 2904 O O . SER A 1 374 ? -16.528 2.669 -33.268 1.00 33.97 374 SER A O 1
ATOM 2906 N N . GLU A 1 375 ? -17.243 1.406 -34.968 1.00 35.75 375 GLU A N 1
ATOM 2907 C CA . GLU A 1 375 ? -18.642 1.811 -34.868 1.00 35.75 375 GLU A CA 1
ATOM 2908 C C . GLU A 1 375 ? -19.299 0.935 -33.793 1.00 35.75 375 GLU A C 1
ATOM 2910 O O . GLU A 1 375 ? -19.793 -0.149 -34.086 1.00 35.75 375 GLU A O 1
ATOM 2915 N N . GLU A 1 376 ? -19.299 1.385 -32.536 1.00 33.25 376 GLU A N 1
ATOM 2916 C CA . GLU A 1 376 ? -20.150 0.795 -31.500 1.00 33.25 376 GLU A CA 1
ATOM 2917 C C . GLU A 1 376 ? -21.201 1.790 -31.004 1.00 33.25 376 GLU A C 1
ATOM 2919 O O . GLU A 1 376 ? -20.959 2.951 -30.664 1.00 33.25 376 GLU A O 1
ATOM 2924 N N . THR A 1 377 ? -22.437 1.310 -31.049 1.00 39.16 377 THR A N 1
ATOM 2925 C CA . THR A 1 377 ? -23.685 2.057 -30.969 1.00 39.16 377 THR A CA 1
ATOM 2926 C C . THR A 1 377 ? -23.984 2.501 -29.528 1.00 39.16 377 THR A C 1
ATOM 2928 O O . THR A 1 377 ? -24.712 1.837 -28.793 1.00 39.16 377 THR A O 1
ATOM 2931 N N . GLY A 1 378 ? -23.437 3.643 -29.100 1.00 34.03 378 GLY A N 1
ATOM 2932 C CA . GLY A 1 378 ? -23.703 4.223 -27.774 1.00 34.03 378 GLY A CA 1
ATOM 2933 C C . GLY A 1 378 ? -25.123 4.793 -27.621 1.00 34.03 378 GLY A C 1
ATOM 2934 O O . GLY A 1 378 ? -25.570 5.615 -28.427 1.00 34.03 378 GLY A O 1
ATOM 2935 N N . ARG A 1 379 ? -25.835 4.383 -26.558 1.00 41.88 379 ARG A N 1
ATOM 2936 C CA . ARG A 1 379 ? -27.170 4.890 -26.176 1.00 41.88 379 ARG A CA 1
ATOM 2937 C C . ARG A 1 379 ? -27.108 6.378 -25.810 1.00 41.88 379 ARG A C 1
ATOM 2939 O O . ARG A 1 379 ? -26.101 6.882 -25.324 1.00 41.88 379 ARG A O 1
ATOM 2946 N N . GLY A 1 380 ? -28.233 7.080 -25.970 1.00 34.94 380 GLY A N 1
ATOM 2947 C CA . GLY A 1 380 ? -28.349 8.535 -25.776 1.00 34.94 380 GLY A CA 1
ATOM 2948 C C . GLY A 1 380 ? -27.885 9.096 -24.418 1.00 34.94 380 GLY A C 1
ATOM 2949 O O . GLY A 1 380 ? -27.583 10.285 -24.343 1.00 34.94 380 GLY A O 1
ATOM 2950 N N . SER A 1 381 ? -27.756 8.272 -23.369 1.00 48.03 381 SER A N 1
ATOM 2951 C CA . SER A 1 381 ? -27.185 8.679 -22.076 1.00 48.03 381 SER A CA 1
ATOM 2952 C C . SER A 1 381 ? -25.687 8.983 -22.146 1.00 48.03 381 SER A C 1
ATOM 2954 O O . SER A 1 381 ? -25.219 9.900 -21.475 1.00 48.03 381 SER A O 1
ATOM 2956 N N . ASP A 1 382 ? -24.931 8.269 -22.980 1.00 47.03 382 ASP A N 1
ATOM 2957 C CA . ASP A 1 382 ? -23.462 8.338 -22.991 1.00 47.03 382 ASP A CA 1
ATOM 2958 C C . ASP A 1 382 ? -22.963 9.632 -23.635 1.00 47.03 382 ASP A C 1
ATOM 2960 O O . ASP A 1 382 ? -21.914 10.171 -23.278 1.00 47.03 382 ASP A O 1
ATOM 2964 N N . ARG A 1 383 ? -23.770 10.196 -24.540 1.00 41.47 383 ARG A N 1
ATOM 2965 C CA . ARG A 1 383 ? -23.500 11.490 -25.169 1.00 41.47 383 ARG A CA 1
ATOM 2966 C C . ARG A 1 383 ? -23.672 12.648 -24.176 1.00 41.47 383 ARG A C 1
ATOM 2968 O O . ARG A 1 383 ? -22.871 13.577 -24.199 1.00 41.47 383 ARG A O 1
ATOM 2975 N N . MET A 1 384 ? -24.661 12.563 -23.279 1.00 34.94 384 MET A N 1
ATOM 2976 C CA . MET A 1 384 ? -24.868 13.540 -22.200 1.00 34.94 384 MET A CA 1
ATOM 2977 C C . MET A 1 384 ? -23.734 13.475 -21.169 1.00 34.94 384 MET A C 1
ATOM 2979 O O . MET A 1 384 ? -23.212 14.513 -20.765 1.00 34.94 384 MET A O 1
ATOM 2983 N N . TRP A 1 385 ? -23.294 12.268 -20.798 1.00 41.25 385 TRP A N 1
ATOM 2984 C CA . TRP A 1 385 ? -22.190 12.099 -19.852 1.00 41.25 385 TRP A CA 1
ATOM 2985 C C . TRP A 1 385 ? -20.846 12.537 -20.428 1.00 41.25 385 TRP A C 1
ATOM 2987 O O . TRP A 1 385 ? -20.143 13.256 -19.733 1.00 41.25 385 TRP A O 1
ATOM 2997 N N . ARG A 1 386 ? -20.543 12.257 -21.707 1.00 44.50 386 ARG A N 1
ATOM 2998 C CA . ARG A 1 386 ? -19.354 12.807 -22.400 1.00 44.50 386 ARG A CA 1
ATOM 2999 C C . ARG A 1 386 ? -19.293 14.335 -22.384 1.00 44.50 386 ARG A C 1
ATOM 3001 O O . ARG A 1 386 ? -18.207 14.908 -22.405 1.00 44.50 386 ARG A O 1
ATOM 3008 N N . MET A 1 387 ? -20.451 14.996 -22.386 1.00 33.62 387 MET A N 1
ATOM 3009 C CA . MET A 1 387 ? -20.548 16.456 -22.367 1.00 33.62 387 MET A CA 1
ATOM 3010 C C . MET A 1 387 ? -20.327 17.033 -20.958 1.00 33.62 387 MET A C 1
ATOM 3012 O O . MET A 1 387 ? -19.803 18.138 -20.838 1.00 33.62 387 MET A O 1
ATOM 3016 N N . LEU A 1 388 ? -20.671 16.269 -19.912 1.00 37.25 388 LEU A N 1
ATOM 3017 C CA . LEU A 1 388 ? -20.487 16.613 -18.493 1.00 37.25 388 LEU A CA 1
ATOM 3018 C C . LEU A 1 388 ? -19.135 16.158 -17.920 1.00 37.25 388 LEU A C 1
ATOM 3020 O O . LEU A 1 388 ? -18.668 16.727 -16.940 1.00 37.25 388 LEU A O 1
ATOM 3024 N N . SER A 1 389 ? -18.503 15.157 -18.533 1.00 38.31 389 SER A N 1
ATOM 3025 C CA . SER A 1 389 ? -17.177 14.643 -18.189 1.00 38.31 389 SER A CA 1
ATOM 3026 C C . SER A 1 389 ? -16.057 15.368 -18.932 1.00 38.31 389 SER A C 1
ATOM 3028 O O . SER A 1 389 ? -14.932 14.869 -18.961 1.00 38.31 389 SER A O 1
ATOM 3030 N N . LYS A 1 390 ? -16.341 16.523 -19.558 1.00 38.88 390 LYS A N 1
ATOM 3031 C CA . LYS A 1 390 ? -15.274 17.444 -19.946 1.00 38.88 390 LYS A CA 1
ATOM 3032 C C . LYS A 1 390 ? -14.545 17.802 -18.653 1.00 38.88 390 LYS A C 1
ATOM 3034 O O . LYS A 1 390 ? -15.185 18.388 -17.774 1.00 38.88 390 LYS A O 1
ATOM 3039 N N . PRO A 1 391 ? -13.259 17.435 -18.502 1.00 37.91 391 PRO A N 1
ATOM 3040 C CA . PRO A 1 391 ? -12.469 17.953 -17.401 1.00 37.91 391 PRO A CA 1
ATOM 3041 C C . PRO A 1 391 ? -12.662 19.466 -17.429 1.00 37.91 391 PRO A C 1
ATOM 3043 O O . PRO A 1 391 ? -12.606 20.052 -18.513 1.00 37.91 391 PRO A O 1
ATOM 3046 N N . LEU A 1 392 ? -12.964 20.088 -16.286 1.00 37.25 392 LEU A N 1
ATOM 3047 C CA . LEU A 1 392 ? -12.808 21.537 -16.178 1.00 37.25 392 LEU A CA 1
ATOM 3048 C C . LEU A 1 392 ? -11.427 21.829 -16.747 1.00 37.25 392 LEU A C 1
ATOM 3050 O O . LEU A 1 392 ? -10.458 21.290 -16.211 1.00 37.25 392 LEU A O 1
ATOM 3054 N N . GLU A 1 393 ? -11.379 22.547 -17.876 1.00 38.09 393 GLU A N 1
ATOM 3055 C CA . GLU A 1 393 ? -10.140 22.875 -18.570 1.00 38.09 393 GLU A CA 1
ATOM 3056 C C . GLU A 1 393 ? -9.202 23.420 -17.506 1.00 38.09 393 GLU A C 1
ATOM 3058 O O . GLU A 1 393 ? -9.438 24.494 -16.943 1.00 38.09 393 GLU A O 1
ATOM 3063 N N . ALA A 1 394 ? -8.210 22.602 -17.143 1.00 38.66 394 ALA A N 1
ATOM 3064 C CA . ALA A 1 394 ? -7.192 22.998 -16.205 1.00 38.66 394 ALA A CA 1
ATOM 3065 C C . ALA A 1 394 ? -6.571 24.227 -16.848 1.00 38.66 394 ALA A C 1
ATOM 3067 O O . ALA A 1 394 ? -5.986 24.145 -17.928 1.00 38.66 394 ALA A O 1
ATOM 3068 N N . SER A 1 395 ? -6.829 25.390 -16.252 1.00 35.84 395 SER A N 1
ATOM 3069 C CA . SER A 1 395 ? -6.236 26.631 -16.710 1.00 35.84 395 SER A CA 1
ATOM 3070 C C . SER A 1 395 ? -4.744 26.385 -16.846 1.00 35.84 395 SER A C 1
ATOM 3072 O O . SER A 1 395 ? -4.102 26.028 -15.864 1.00 35.84 395 SER A O 1
ATOM 3074 N N . ASN A 1 396 ? -4.229 26.544 -18.066 1.00 45.06 396 ASN A N 1
ATOM 3075 C CA . ASN A 1 396 ? -2.805 26.600 -18.372 1.00 45.06 396 ASN A CA 1
ATOM 3076 C C . ASN A 1 396 ? -2.100 27.432 -17.295 1.00 45.06 396 ASN A C 1
ATOM 3078 O O . ASN A 1 396 ? -2.213 28.660 -17.323 1.00 45.06 396 ASN A O 1
ATOM 3082 N N . ARG A 1 397 ? -1.432 26.787 -16.331 1.00 39.09 397 ARG A N 1
ATOM 3083 C CA . ARG A 1 397 ? -0.583 27.440 -15.327 1.00 39.09 397 ARG A CA 1
ATOM 3084 C C . ARG A 1 397 ? 0.199 26.397 -14.516 1.00 39.09 397 ARG A C 1
ATOM 3086 O O . ARG A 1 397 ? -0.382 25.697 -13.702 1.00 39.09 397 ARG A O 1
ATOM 3093 N N . GLY A 1 398 ? 1.518 26.376 -14.731 1.00 37.97 398 GLY A N 1
ATOM 3094 C CA . GLY A 1 398 ? 2.523 25.864 -13.788 1.00 37.97 398 GLY A CA 1
ATOM 3095 C C . GLY A 1 398 ? 2.911 24.389 -13.930 1.00 37.97 398 GLY A C 1
ATOM 3096 O O . GLY A 1 398 ? 2.250 23.533 -13.371 1.00 37.97 398 GLY A O 1
ATOM 3097 N N . ALA A 1 399 ? 4.000 24.123 -14.662 1.00 47.94 399 ALA A N 1
ATOM 3098 C CA . ALA A 1 399 ? 4.889 22.952 -14.561 1.00 47.94 399 ALA A CA 1
ATOM 3099 C C . ALA A 1 399 ? 4.274 21.607 -14.089 1.00 47.94 399 ALA A C 1
ATOM 3101 O O . ALA A 1 399 ? 4.526 21.170 -12.975 1.00 47.94 399 ALA A O 1
ATOM 3102 N N . ILE A 1 400 ? 3.529 20.906 -14.952 1.00 59.03 400 ILE A N 1
ATOM 3103 C CA . ILE A 1 400 ? 3.053 19.529 -14.665 1.00 59.03 400 ILE A CA 1
ATOM 3104 C C . ILE A 1 400 ? 4.130 18.480 -15.036 1.00 59.03 400 ILE A C 1
ATOM 3106 O O . ILE A 1 400 ? 4.008 17.300 -14.728 1.00 59.03 400 ILE A O 1
ATOM 3110 N N . GLY A 1 401 ? 5.209 18.912 -15.696 1.00 69.56 401 GLY A N 1
ATOM 3111 C CA . GLY A 1 401 ? 6.295 18.045 -16.136 1.00 69.56 401 GLY A CA 1
ATOM 3112 C C . GLY A 1 401 ? 7.386 17.875 -15.084 1.00 69.56 401 GLY A C 1
ATOM 3113 O O . GLY A 1 401 ? 7.984 18.867 -14.675 1.00 69.56 401 GLY A O 1
ATOM 3114 N N . GLU A 1 402 ? 7.716 16.633 -14.733 1.00 85.31 402 GLU A N 1
ATOM 3115 C CA . GLU A 1 402 ? 8.946 16.294 -14.000 1.00 85.31 402 GLU A CA 1
ATOM 3116 C C . GLU A 1 402 ? 9.818 15.368 -14.839 1.00 85.31 402 GLU A C 1
ATOM 3118 O O . GLU A 1 402 ? 9.318 14.548 -15.611 1.00 85.31 402 GLU A O 1
ATOM 3123 N N . VAL A 1 403 ? 11.136 15.483 -14.693 1.00 90.50 403 VAL A N 1
ATOM 3124 C CA . VAL A 1 403 ? 12.062 14.579 -15.383 1.00 90.50 403 VAL A CA 1
ATOM 3125 C C . VAL A 1 403 ? 12.064 13.239 -14.658 1.00 90.50 403 VAL A C 1
ATOM 3127 O O . VAL A 1 403 ? 12.572 13.146 -13.540 1.00 90.50 403 VAL A O 1
ATOM 3130 N N . LEU A 1 404 ? 11.518 12.202 -15.296 1.00 93.50 404 LEU A N 1
ATOM 3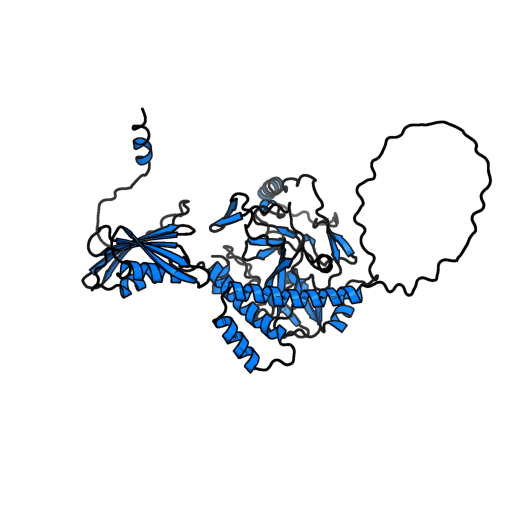131 C CA . LEU A 1 404 ? 11.398 10.858 -14.729 1.00 93.50 404 LEU A CA 1
ATOM 3132 C C . LEU A 1 404 ? 12.105 9.810 -15.586 1.00 93.50 404 LEU A C 1
ATOM 3134 O O . LEU A 1 404 ? 12.171 9.898 -16.814 1.00 93.50 404 LEU A O 1
ATOM 3138 N N . GLU A 1 405 ? 12.597 8.765 -14.927 1.00 94.94 405 GLU A N 1
ATOM 3139 C CA . GLU A 1 405 ? 13.136 7.576 -15.575 1.00 94.94 405 GLU A CA 1
ATOM 3140 C C . GLU A 1 405 ? 11.995 6.637 -15.990 1.00 94.94 405 GLU A C 1
ATOM 3142 O O . GLU A 1 405 ? 11.576 5.759 -15.233 1.00 94.94 405 GLU A O 1
ATOM 3147 N N . ARG A 1 406 ? 11.468 6.809 -17.209 1.00 93.88 406 ARG A N 1
ATOM 3148 C CA . ARG A 1 406 ? 10.339 6.001 -17.710 1.00 93.88 406 ARG A CA 1
ATOM 3149 C C . ARG A 1 406 ? 10.720 4.553 -18.015 1.00 93.88 406 ARG A C 1
ATOM 3151 O O . ARG A 1 406 ? 9.827 3.710 -18.102 1.00 93.88 406 ARG A O 1
ATOM 3158 N N . ARG A 1 407 ? 12.022 4.251 -18.104 1.00 94.69 407 ARG A N 1
ATOM 3159 C CA . ARG A 1 407 ? 12.550 2.881 -18.184 1.00 94.69 407 ARG A CA 1
ATOM 3160 C C . ARG A 1 407 ? 12.558 2.156 -16.838 1.00 94.69 407 ARG A C 1
ATOM 3162 O O . ARG A 1 407 ? 12.975 1.003 -16.810 1.00 94.69 407 ARG A O 1
ATOM 3169 N N . ASN A 1 408 ? 12.167 2.802 -15.729 1.00 95.81 408 ASN A N 1
ATOM 3170 C CA . ASN A 1 408 ? 12.268 2.214 -14.392 1.00 95.81 408 ASN A CA 1
ATOM 3171 C C . ASN A 1 408 ? 11.595 0.825 -14.352 1.00 95.81 408 ASN A C 1
ATOM 3173 O O . ASN A 1 408 ? 10.364 0.746 -14.438 1.00 95.81 408 ASN A O 1
ATOM 3177 N N . PRO A 1 409 ? 12.371 -0.264 -14.188 1.00 95.31 409 PRO A N 1
ATOM 3178 C CA . PRO A 1 409 ? 11.831 -1.613 -14.236 1.00 95.31 409 PRO A CA 1
ATOM 3179 C C . PRO A 1 409 ? 10.888 -1.888 -13.062 1.00 95.31 409 PRO A C 1
ATOM 3181 O O . PRO A 1 409 ? 10.037 -2.749 -13.173 1.00 95.31 409 PRO A O 1
ATOM 3184 N N . LEU A 1 410 ? 10.956 -1.132 -11.965 1.00 97.06 410 LEU A N 1
ATOM 3185 C CA . LEU A 1 410 ? 10.092 -1.316 -10.797 1.00 97.06 410 LEU A CA 1
ATOM 3186 C C . LEU A 1 410 ? 8.706 -0.669 -10.960 1.00 97.06 410 LEU A C 1
ATOM 3188 O O . LEU A 1 410 ? 7.852 -0.835 -10.096 1.00 97.06 410 LEU A O 1
ATOM 3192 N N . ALA A 1 411 ? 8.438 0.079 -12.032 1.00 97.25 411 ALA A N 1
ATOM 3193 C CA . ALA A 1 411 ? 7.216 0.873 -12.186 1.00 97.25 411 ALA A CA 1
ATOM 3194 C C . ALA A 1 411 ? 6.046 0.102 -12.844 1.00 97.25 411 ALA A C 1
ATOM 3196 O O . ALA A 1 411 ? 5.386 0.620 -13.746 1.00 97.25 411 ALA A O 1
ATOM 3197 N N . PHE A 1 412 ? 5.768 -1.128 -12.391 1.00 96.69 412 PHE A N 1
ATOM 3198 C CA . PHE A 1 412 ? 4.745 -2.020 -12.977 1.00 96.69 412 PHE A CA 1
ATOM 3199 C C . PHE A 1 412 ? 3.685 -2.536 -11.999 1.00 96.69 412 PHE A C 1
ATOM 3201 O O . PHE A 1 412 ? 2.930 -3.445 -12.336 1.00 96.69 412 PHE A O 1
ATOM 3208 N N . GLY A 1 413 ? 3.556 -1.950 -10.806 1.00 97.38 413 GLY A N 1
ATOM 3209 C CA . GLY A 1 413 ? 2.614 -2.439 -9.793 1.00 97.38 413 GLY A CA 1
ATOM 3210 C C . GLY A 1 413 ? 1.145 -2.451 -10.240 1.00 97.38 413 GLY A C 1
ATOM 3211 O O . GLY A 1 413 ? 0.356 -3.243 -9.739 1.00 97.38 413 GLY A O 1
ATOM 3212 N N . HIS A 1 414 ? 0.785 -1.627 -11.225 1.00 96.19 414 HIS A N 1
ATOM 3213 C CA . HIS A 1 414 ? -0.555 -1.568 -11.815 1.00 96.19 414 HIS A CA 1
ATOM 3214 C C . HIS A 1 414 ? -0.899 -2.751 -12.738 1.00 96.19 414 HIS A C 1
ATOM 3216 O O . HIS A 1 414 ? -2.052 -2.884 -13.132 1.00 96.19 414 HIS A O 1
ATOM 3222 N N . VAL A 1 415 ? 0.083 -3.590 -13.087 1.00 96.31 415 VAL A N 1
ATOM 3223 C CA . VAL A 1 415 ? -0.084 -4.795 -13.924 1.00 96.31 415 VAL A CA 1
ATOM 3224 C C . VAL A 1 415 ? -0.263 -6.059 -13.068 1.00 96.31 415 VAL A C 1
ATOM 3226 O O . VAL A 1 415 ? -0.575 -7.126 -13.585 1.00 96.31 415 VAL A O 1
ATOM 3229 N N . ALA A 1 416 ? -0.052 -5.974 -11.750 1.00 97.00 416 ALA A N 1
ATOM 3230 C CA . ALA A 1 416 ? -0.252 -7.108 -10.852 1.00 97.00 416 ALA A CA 1
ATOM 3231 C C . ALA A 1 416 ? -1.738 -7.465 -10.778 1.00 97.00 416 ALA A C 1
ATOM 3233 O O . ALA A 1 416 ? -2.545 -6.604 -10.440 1.00 97.00 416 ALA A O 1
ATOM 3234 N N . ASN A 1 417 ? -2.077 -8.725 -11.050 1.00 96.19 417 ASN A N 1
ATOM 3235 C CA . ASN A 1 417 ? -3.462 -9.180 -11.097 1.00 96.19 417 ASN A CA 1
ATOM 3236 C C . ASN A 1 417 ? -4.012 -9.564 -9.723 1.00 96.19 417 ASN A C 1
ATOM 3238 O O . ASN A 1 417 ? -3.270 -9.893 -8.797 1.00 96.19 417 ASN A O 1
ATOM 3242 N N . HIS A 1 418 ? -5.339 -9.584 -9.606 1.00 95.31 418 HIS A N 1
ATOM 3243 C CA . HIS A 1 418 ? -5.998 -10.219 -8.470 1.00 95.31 418 HIS A CA 1
ATOM 3244 C C . HIS A 1 418 ? -5.783 -11.739 -8.502 1.00 95.31 418 HIS A C 1
ATOM 3246 O O . HIS A 1 418 ? -5.881 -12.325 -9.583 1.00 95.31 418 HIS A O 1
ATOM 3252 N N . PRO A 1 419 ? -5.517 -12.400 -7.360 1.00 95.19 419 PRO A N 1
ATOM 3253 C CA . PRO A 1 419 ? -5.356 -13.847 -7.346 1.00 95.19 419 PRO A CA 1
ATOM 3254 C C . PRO A 1 419 ? -6.641 -14.578 -7.780 1.00 95.19 419 PRO A C 1
ATOM 3256 O O . PRO A 1 419 ? -7.748 -14.146 -7.449 1.00 95.19 419 PRO A O 1
ATOM 3259 N N . PRO A 1 420 ? -6.526 -15.733 -8.457 1.00 92.75 420 PRO A N 1
ATOM 3260 C CA . PRO A 1 420 ? -7.653 -16.636 -8.660 1.00 92.75 420 PRO A CA 1
ATOM 3261 C C . PRO A 1 420 ? -8.255 -17.121 -7.338 1.00 92.75 420 PRO A C 1
ATOM 3263 O O . PRO A 1 420 ? -7.594 -17.167 -6.299 1.00 92.75 420 PRO A O 1
ATOM 3266 N N . LYS A 1 421 ? -9.505 -17.590 -7.390 1.00 91.50 421 LYS A N 1
ATOM 3267 C CA . LYS A 1 421 ? -10.172 -18.196 -6.233 1.00 91.50 421 LYS A CA 1
ATOM 3268 C C . LYS A 1 421 ? -9.324 -19.322 -5.628 1.00 91.50 421 LYS A C 1
ATOM 3270 O O . LYS A 1 421 ? -9.001 -20.293 -6.305 1.00 91.50 421 LYS A O 1
ATOM 3275 N N . GLY A 1 422 ? -9.040 -19.213 -4.331 1.00 90.06 422 GLY A N 1
ATOM 3276 C CA . GLY A 1 422 ? -8.260 -20.199 -3.576 1.00 90.06 422 GLY A CA 1
ATOM 3277 C C . GLY A 1 422 ? -6.745 -19.989 -3.621 1.00 90.06 422 GLY A C 1
ATOM 3278 O O . GLY A 1 422 ? -6.029 -20.703 -2.925 1.00 90.06 422 GLY A O 1
ATOM 3279 N N . ILE A 1 423 ? -6.255 -19.009 -4.384 1.00 93.56 423 ILE A N 1
ATOM 3280 C CA . ILE A 1 423 ? -4.850 -18.601 -4.382 1.00 93.56 423 ILE A CA 1
ATOM 3281 C C . ILE A 1 423 ? -4.685 -17.397 -3.454 1.00 93.56 423 ILE A C 1
ATOM 3283 O O . ILE A 1 423 ? -5.474 -16.454 -3.485 1.00 93.56 423 ILE A O 1
ATOM 3287 N N . ALA A 1 424 ? -3.663 -17.431 -2.601 1.00 94.75 424 ALA A N 1
ATOM 3288 C CA . ALA A 1 424 ? -3.347 -16.310 -1.727 1.00 94.75 424 ALA A CA 1
ATOM 3289 C C . ALA A 1 424 ? -2.576 -15.219 -2.496 1.00 94.75 424 ALA A C 1
ATOM 3291 O O . ALA A 1 424 ? -1.707 -15.548 -3.309 1.00 94.75 424 ALA A O 1
ATOM 3292 N N . PRO A 1 425 ? -2.835 -13.928 -2.223 1.00 97.31 425 PRO A N 1
ATOM 3293 C CA . PRO A 1 425 ? -1.988 -12.851 -2.717 1.00 97.31 425 PRO A CA 1
ATOM 3294 C C . PRO A 1 425 ? -0.583 -12.982 -2.119 1.00 97.31 425 PRO A C 1
ATOM 3296 O O . PRO A 1 425 ? -0.417 -13.346 -0.952 1.00 97.31 425 PRO A O 1
ATOM 3299 N N . ASN A 1 426 ? 0.430 -12.666 -2.914 1.00 98.12 426 ASN A N 1
ATOM 3300 C CA . ASN A 1 426 ? 1.836 -12.789 -2.521 1.00 98.12 426 ASN A CA 1
ATOM 3301 C C . ASN A 1 426 ? 2.533 -11.421 -2.370 1.00 98.12 426 ASN A C 1
ATOM 3303 O O . ASN A 1 426 ? 3.686 -11.347 -1.943 1.00 98.12 426 ASN A O 1
ATOM 3307 N N . VAL A 1 427 ? 1.798 -10.334 -2.631 1.00 98.50 427 VAL A N 1
ATOM 3308 C CA . VAL A 1 427 ? 2.180 -8.960 -2.295 1.00 98.50 427 VAL A CA 1
ATOM 3309 C C . VAL A 1 427 ? 1.044 -8.215 -1.595 1.00 98.50 427 VAL A C 1
ATOM 3311 O O . VAL A 1 427 ? -0.137 -8.513 -1.789 1.00 98.50 427 VAL A O 1
ATOM 3314 N N . MET A 1 428 ? 1.396 -7.201 -0.805 1.00 97.38 428 MET A N 1
ATOM 3315 C CA . MET A 1 428 ? 0.447 -6.250 -0.231 1.00 97.38 428 MET A CA 1
ATOM 3316 C C . MET A 1 428 ? 0.831 -4.807 -0.553 1.00 97.38 428 MET A C 1
ATOM 3318 O O . MET A 1 428 ? 1.999 -4.478 -0.750 1.00 97.38 428 MET A O 1
ATOM 3322 N N . VAL A 1 429 ? -0.174 -3.935 -0.594 1.00 97.50 429 VAL A N 1
ATOM 3323 C CA . VAL A 1 429 ? 0.019 -2.501 -0.822 1.00 97.50 429 VAL A CA 1
ATOM 3324 C C . VAL A 1 429 ? 0.572 -1.851 0.438 1.00 97.50 429 VAL A C 1
ATOM 3326 O O . VAL A 1 429 ? -0.067 -1.889 1.488 1.00 97.50 429 VAL A O 1
ATOM 3329 N N . CYS A 1 430 ? 1.706 -1.175 0.308 1.00 98.00 430 CYS A N 1
ATOM 3330 C CA . CYS A 1 430 ? 2.264 -0.310 1.333 1.00 98.00 430 CYS A CA 1
ATOM 3331 C C . CYS A 1 430 ? 2.122 1.158 0.910 1.00 98.00 430 CYS A C 1
ATOM 3333 O O . CYS A 1 430 ? 2.718 1.568 -0.093 1.00 98.00 430 CYS A O 1
ATOM 3335 N N . PRO A 1 431 ? 1.359 1.979 1.655 1.00 96.94 431 PRO A N 1
ATOM 3336 C CA . PRO A 1 431 ? 1.423 3.427 1.516 1.00 96.94 431 PRO A CA 1
ATOM 3337 C C . PRO A 1 431 ? 2.836 3.919 1.814 1.00 96.94 431 PRO A C 1
ATOM 3339 O O . PRO A 1 431 ? 3.375 3.617 2.876 1.00 96.94 431 PRO A O 1
ATOM 3342 N N . TYR A 1 432 ? 3.425 4.664 0.884 1.00 97.25 432 TYR A N 1
ATOM 3343 C CA . TYR A 1 432 ? 4.755 5.239 1.044 1.00 97.25 432 TYR A CA 1
ATOM 3344 C C . TYR A 1 432 ? 4.718 6.742 0.778 1.00 97.25 432 TYR A C 1
ATOM 3346 O O . TYR A 1 432 ? 4.249 7.184 -0.275 1.00 97.25 432 TYR A O 1
ATOM 3354 N N . ASP A 1 433 ? 5.186 7.516 1.747 1.00 96.12 433 ASP A N 1
ATOM 3355 C CA . ASP A 1 433 ? 5.220 8.972 1.707 1.00 96.12 433 ASP A CA 1
ATOM 3356 C C . ASP A 1 433 ? 6.649 9.401 1.372 1.00 96.12 433 ASP A C 1
ATOM 3358 O O . ASP A 1 433 ? 7.523 9.486 2.233 1.00 96.12 433 ASP A O 1
ATOM 3362 N N . PHE A 1 434 ? 6.902 9.610 0.080 1.00 95.62 434 PHE A N 1
ATOM 3363 C CA . PHE A 1 434 ? 8.229 9.948 -0.419 1.00 95.62 434 PHE A CA 1
ATOM 3364 C C . PHE A 1 434 ? 8.561 11.414 -0.098 1.00 95.62 434 PHE A C 1
ATOM 3366 O O . PHE A 1 434 ? 7.824 12.301 -0.538 1.00 95.62 434 PHE A O 1
ATOM 3373 N N . PRO A 1 435 ? 9.651 11.707 0.628 1.00 93.44 435 PRO A N 1
ATOM 3374 C CA . PRO A 1 435 ? 10.025 13.077 0.958 1.00 93.44 435 PRO A CA 1
ATOM 3375 C C . PRO A 1 435 ? 10.551 13.819 -0.278 1.00 93.44 435 PRO A C 1
ATOM 3377 O O . PRO A 1 435 ? 11.584 13.462 -0.839 1.00 93.44 435 PRO A O 1
ATOM 3380 N N . LEU A 1 436 ? 9.886 14.907 -0.682 1.00 88.75 436 LEU A N 1
ATOM 3381 C CA . LEU A 1 436 ? 10.291 15.709 -1.850 1.00 88.75 436 LEU A CA 1
ATOM 3382 C C . LEU A 1 436 ? 11.601 16.488 -1.627 1.00 88.75 436 LEU A C 1
ATOM 3384 O O . LEU A 1 436 ? 12.161 17.064 -2.560 1.00 88.75 436 LEU A O 1
ATOM 3388 N N . THR A 1 437 ? 12.127 16.479 -0.400 1.00 89.00 437 THR A N 1
ATOM 3389 C CA . THR A 1 437 ? 13.474 16.965 -0.081 1.00 89.00 437 THR A CA 1
ATOM 3390 C C . THR A 1 437 ? 14.572 16.091 -0.695 1.00 89.00 437 THR A C 1
ATOM 3392 O O . THR A 1 437 ? 15.657 16.603 -0.974 1.00 89.00 437 THR A O 1
ATOM 3395 N N . GLU A 1 438 ? 14.304 14.811 -0.980 1.00 90.31 438 GLU A N 1
ATOM 3396 C CA . GLU A 1 438 ? 15.262 13.881 -1.589 1.00 90.31 438 GLU A CA 1
ATOM 3397 C C . GLU A 1 438 ? 15.272 13.957 -3.121 1.00 90.31 438 GLU A C 1
ATOM 3399 O O . GLU A 1 438 ? 14.866 13.045 -3.845 1.00 90.31 438 GLU A O 1
ATOM 3404 N N . LYS A 1 439 ? 15.776 15.081 -3.632 1.00 89.31 439 LYS A N 1
ATOM 3405 C CA . LYS A 1 439 ? 15.803 15.388 -5.071 1.00 89.31 439 LYS A CA 1
ATOM 3406 C C . LYS A 1 439 ? 16.542 14.350 -5.918 1.00 89.31 439 LYS A C 1
ATOM 3408 O O . LYS A 1 439 ? 16.136 14.114 -7.051 1.00 89.31 439 LYS A O 1
ATOM 3413 N N . ASP A 1 440 ? 17.566 13.700 -5.371 1.00 90.50 440 ASP A N 1
ATOM 3414 C CA . ASP A 1 440 ? 18.372 12.712 -6.101 1.00 90.50 440 ASP A CA 1
ATOM 3415 C C . ASP A 1 440 ? 17.562 11.456 -6.459 1.00 90.50 440 ASP A C 1
ATOM 3417 O O . ASP A 1 440 ? 17.741 10.861 -7.517 1.00 90.50 440 ASP A O 1
ATOM 3421 N N . MET A 1 441 ? 16.604 11.080 -5.609 1.00 94.81 441 MET A N 1
ATOM 3422 C CA . MET A 1 441 ? 15.767 9.895 -5.812 1.00 94.81 441 MET A CA 1
ATOM 3423 C C . MET A 1 441 ? 14.508 10.195 -6.631 1.00 94.81 441 MET A C 1
ATOM 3425 O O . MET A 1 441 ? 13.909 9.279 -7.198 1.00 94.81 441 MET A O 1
ATOM 3429 N N . ARG A 1 442 ? 14.117 11.474 -6.731 1.00 93.81 442 ARG A N 1
ATOM 3430 C CA . ARG A 1 442 ? 12.869 11.938 -7.359 1.00 93.81 442 ARG A CA 1
ATOM 3431 C C . ARG A 1 442 ? 12.665 11.395 -8.773 1.00 93.81 442 ARG A C 1
ATOM 3433 O O . ARG A 1 442 ? 11.532 11.057 -9.115 1.00 93.81 442 ARG A O 1
ATOM 3440 N N . VAL A 1 443 ? 13.738 11.285 -9.560 1.00 94.88 443 VAL A N 1
ATOM 3441 C CA . VAL A 1 443 ? 13.715 10.802 -10.953 1.00 94.88 443 VAL A CA 1
ATOM 3442 C C . VAL A 1 443 ? 13.214 9.358 -11.077 1.00 94.88 443 VAL A C 1
ATOM 3444 O O . VAL A 1 443 ? 12.643 8.991 -12.102 1.00 94.88 443 VAL A O 1
ATOM 3447 N N . TYR A 1 444 ? 13.377 8.539 -10.033 1.00 96.69 444 TYR A N 1
ATOM 3448 C CA . TYR A 1 444 ? 12.962 7.135 -10.027 1.00 96.69 444 TYR A CA 1
ATOM 3449 C C . TYR A 1 444 ? 11.568 6.916 -9.438 1.00 96.69 444 TYR A C 1
ATOM 3451 O O . TYR A 1 444 ? 11.010 5.836 -9.618 1.00 96.69 444 TYR A O 1
ATOM 3459 N N . ILE A 1 445 ? 10.982 7.916 -8.772 1.00 97.06 445 ILE A N 1
ATOM 3460 C CA . ILE A 1 445 ? 9.640 7.812 -8.191 1.00 97.06 445 ILE A CA 1
ATOM 3461 C C . ILE A 1 445 ? 8.598 8.076 -9.288 1.00 97.06 445 ILE A C 1
ATOM 3463 O O . ILE A 1 445 ? 8.455 9.221 -9.732 1.00 97.06 445 ILE A O 1
ATOM 3467 N N . PRO A 1 446 ? 7.851 7.053 -9.747 1.00 96.44 446 PRO A N 1
ATOM 3468 C CA . PRO A 1 446 ? 7.093 7.117 -10.995 1.00 96.44 446 PRO A CA 1
ATOM 3469 C C . PRO A 1 446 ? 5.706 7.745 -10.794 1.00 96.44 446 PRO A C 1
ATOM 3471 O O . PRO A 1 446 ? 4.705 7.261 -11.323 1.00 96.44 446 PRO A O 1
ATOM 3474 N N . ASN A 1 447 ? 5.628 8.798 -9.981 1.00 95.62 447 ASN A N 1
ATOM 3475 C CA . ASN A 1 447 ? 4.386 9.466 -9.629 1.00 95.62 447 ASN A CA 1
ATOM 3476 C C . ASN A 1 447 ? 4.477 10.983 -9.832 1.00 95.62 447 ASN A C 1
ATOM 3478 O O . ASN A 1 447 ? 5.539 11.595 -9.689 1.00 95.62 447 ASN A O 1
ATOM 3482 N N . LEU A 1 448 ? 3.325 11.582 -10.124 1.00 92.00 448 LEU A N 1
ATOM 3483 C CA . LEU A 1 448 ? 3.113 13.028 -10.188 1.00 92.00 448 LEU A CA 1
ATOM 3484 C C . LEU A 1 448 ? 1.867 13.396 -9.400 1.00 92.00 448 LEU A C 1
ATOM 3486 O O . LEU A 1 448 ? 0.945 12.591 -9.303 1.00 92.00 448 LEU A O 1
ATOM 3490 N N . ILE A 1 449 ? 1.823 14.609 -8.859 1.00 88.44 449 ILE A N 1
ATOM 3491 C CA . ILE A 1 449 ? 0.631 15.148 -8.203 1.00 88.44 449 ILE A CA 1
ATOM 3492 C C . ILE A 1 449 ? -0.166 15.929 -9.240 1.00 88.44 449 ILE A C 1
ATOM 3494 O O . ILE A 1 449 ? 0.388 16.713 -10.004 1.00 88.44 449 ILE A O 1
ATOM 3498 N N . TYR A 1 450 ? -1.474 15.706 -9.269 1.00 83.81 450 TYR A N 1
ATOM 3499 C CA . TYR A 1 450 ? -2.386 16.538 -10.032 1.00 83.81 450 TYR A CA 1
ATOM 3500 C C . TYR A 1 450 ? -2.794 17.769 -9.212 1.00 83.81 450 TYR A C 1
ATOM 3502 O O . TYR A 1 450 ? -3.331 17.624 -8.111 1.00 83.81 450 TYR A O 1
ATOM 3510 N N . GLY A 1 451 ? -2.635 18.958 -9.796 1.00 72.50 451 GLY A N 1
ATOM 3511 C CA . GLY A 1 451 ? -3.012 20.236 -9.185 1.00 72.50 451 GLY A CA 1
ATOM 3512 C C . GLY A 1 451 ? -1.896 20.875 -8.354 1.00 72.50 451 GLY A C 1
ATOM 3513 O O . GLY A 1 451 ? -0.834 20.289 -8.176 1.00 72.50 451 GLY A O 1
ATOM 3514 N N . ASP A 1 452 ? -2.145 22.099 -7.884 1.00 59.50 452 ASP A N 1
ATOM 3515 C CA . ASP A 1 452 ? -1.152 22.906 -7.163 1.00 59.50 452 ASP A CA 1
ATOM 3516 C C . ASP A 1 452 ? -0.930 22.395 -5.725 1.00 59.50 452 ASP A C 1
ATOM 3518 O O . ASP A 1 452 ? -1.849 21.833 -5.116 1.00 59.50 452 ASP A O 1
ATOM 3522 N N . GLU A 1 453 ? 0.274 22.619 -5.186 1.00 50.84 453 GLU A N 1
ATOM 3523 C CA . GLU A 1 453 ? 0.756 22.132 -3.875 1.00 50.84 453 GLU A CA 1
ATOM 3524 C C . GLU A 1 453 ? 0.030 22.744 -2.660 1.00 50.84 453 GLU A C 1
ATOM 3526 O O . GLU A 1 453 ? 0.310 22.364 -1.520 1.00 50.84 453 GLU A O 1
ATOM 3531 N N . GLU A 1 454 ? -0.924 23.663 -2.854 1.00 46.91 454 GLU A N 1
ATOM 3532 C CA . GLU A 1 454 ? -1.731 24.176 -1.747 1.00 46.91 454 GLU A CA 1
ATOM 3533 C C . GLU A 1 454 ? -2.539 23.038 -1.108 1.00 46.91 454 GLU A C 1
ATOM 3535 O O . GLU A 1 454 ? -3.518 22.524 -1.661 1.00 46.91 454 GLU A O 1
ATOM 3540 N N . SER A 1 455 ? -2.117 22.665 0.101 1.00 48.12 455 SER A N 1
ATOM 3541 C CA . SER A 1 455 ? -2.691 21.633 0.955 1.00 48.12 455 SER A CA 1
ATOM 3542 C C . SER A 1 455 ? -4.123 21.985 1.372 1.00 48.12 455 SER A C 1
ATOM 3544 O O . SER A 1 455 ? -4.427 22.407 2.488 1.00 48.12 455 SER A O 1
ATOM 3546 N N . MET A 1 456 ? -5.072 21.789 0.461 1.00 50.41 456 MET A N 1
ATOM 3547 C CA . MET A 1 456 ? -6.489 21.864 0.789 1.00 50.41 456 MET A CA 1
ATOM 3548 C C . MET A 1 456 ? -6.843 20.646 1.640 1.00 50.41 456 MET A C 1
ATOM 3550 O O . MET A 1 456 ? -6.917 19.519 1.145 1.00 50.41 456 MET A O 1
ATOM 3554 N N . THR A 1 457 ? -7.052 20.862 2.941 1.00 49.50 457 THR A N 1
ATOM 3555 C CA . THR A 1 457 ? -7.446 19.776 3.842 1.00 49.50 457 THR A CA 1
ATOM 3556 C C . THR A 1 457 ? -8.870 19.317 3.520 1.00 49.50 457 THR A C 1
ATOM 3558 O O . THR A 1 457 ? -9.867 19.998 3.764 1.00 49.50 457 THR A O 1
ATOM 3561 N N . MET A 1 458 ? -8.969 18.131 2.929 1.00 54.41 458 MET A N 1
ATOM 3562 C CA . MET A 1 458 ? -10.239 17.474 2.639 1.00 54.41 458 MET A CA 1
ATOM 3563 C C . MET A 1 458 ? -10.504 16.438 3.727 1.00 54.41 458 MET A C 1
ATOM 3565 O O . MET A 1 458 ? -9.649 15.599 4.011 1.00 54.41 458 MET A O 1
ATOM 3569 N N . ARG A 1 459 ? -11.689 16.467 4.339 1.00 52.00 459 ARG A N 1
ATOM 3570 C CA . ARG A 1 459 ? -12.116 15.432 5.291 1.00 52.00 459 ARG A CA 1
ATOM 3571 C C . ARG A 1 459 ? -13.191 14.551 4.682 1.00 52.00 459 ARG A C 1
ATOM 3573 O O . ARG A 1 459 ? -14.126 15.045 4.054 1.00 52.00 459 ARG A O 1
ATOM 3580 N N . ARG A 1 460 ? -13.049 13.243 4.896 1.00 48.72 460 ARG A N 1
ATOM 3581 C CA . ARG A 1 460 ? -14.039 12.247 4.499 1.00 48.72 460 ARG A CA 1
ATOM 3582 C C . ARG A 1 460 ? -15.099 12.114 5.585 1.00 48.72 460 ARG A C 1
ATOM 3584 O O . ARG A 1 460 ? -14.757 11.902 6.744 1.00 48.72 460 ARG A O 1
ATOM 3591 N N . PHE A 1 461 ? -16.359 12.181 5.183 1.00 42.53 461 PHE A N 1
ATOM 3592 C CA . PHE A 1 461 ? -17.517 11.855 6.007 1.00 42.53 461 PHE A CA 1
ATOM 3593 C C . PHE A 1 461 ? -18.363 10.842 5.224 1.00 42.53 461 PHE A C 1
ATOM 3595 O O . PHE A 1 461 ? -18.925 11.164 4.175 1.00 42.53 461 PHE A O 1
ATOM 3602 N N . GLY A 1 462 ? -18.378 9.582 5.671 1.00 55.38 462 GLY A N 1
ATOM 3603 C CA . GLY A 1 462 ? -18.988 8.481 4.915 1.00 55.38 462 GLY A CA 1
ATOM 3604 C C . GLY A 1 462 ? -18.323 8.290 3.545 1.00 55.38 462 GLY A C 1
ATOM 3605 O O . GLY A 1 462 ? -17.116 8.071 3.463 1.00 55.38 462 GLY A O 1
ATOM 3606 N N . THR A 1 463 ? -19.086 8.389 2.455 1.00 42.19 463 THR A N 1
ATOM 3607 C CA . THR A 1 463 ? -18.589 8.347 1.062 1.00 42.19 463 THR A CA 1
ATOM 3608 C C . THR A 1 463 ? -18.213 9.716 0.482 1.00 42.19 463 THR A C 1
ATOM 3610 O O . THR A 1 463 ? -17.710 9.776 -0.638 1.00 42.19 463 THR A O 1
ATOM 3613 N N . PHE A 1 464 ? -18.443 10.813 1.209 1.00 36.19 464 PHE A N 1
ATOM 3614 C CA . PHE A 1 464 ? -18.293 12.176 0.692 1.00 36.19 464 PHE A CA 1
ATOM 3615 C C . PHE A 1 464 ? -17.054 12.886 1.244 1.00 36.19 464 PHE A C 1
ATOM 3617 O O . PHE A 1 464 ? -16.609 12.626 2.363 1.00 36.19 464 PHE A O 1
ATOM 3624 N N . TRP A 1 465 ? -16.507 13.810 0.450 1.00 47.56 465 TRP A N 1
ATOM 3625 C CA . TRP A 1 465 ? -15.353 14.634 0.806 1.00 47.56 465 TRP A CA 1
ATOM 3626 C C . TRP A 1 465 ? -15.760 16.093 0.942 1.00 47.56 465 TRP A C 1
ATOM 3628 O O . TRP A 1 465 ? -16.316 16.680 0.015 1.00 47.56 465 TRP A O 1
ATOM 3638 N N . PHE A 1 466 ? -15.440 16.677 2.090 1.00 40.72 466 PHE A N 1
ATOM 3639 C CA . PHE A 1 466 ? -15.751 18.060 2.418 1.00 40.72 466 PHE A CA 1
ATOM 3640 C C . PHE A 1 466 ? -14.467 18.868 2.536 1.00 40.72 466 PHE A C 1
ATOM 3642 O O . PHE A 1 466 ? -13.489 18.425 3.147 1.00 40.72 466 PHE A O 1
ATOM 3649 N N . ARG A 1 467 ? -14.491 20.072 1.962 1.00 46.09 467 ARG A N 1
ATOM 3650 C CA . ARG A 1 467 ? -13.411 21.044 2.098 1.00 46.09 467 ARG A CA 1
ATOM 3651 C C . ARG A 1 467 ? -13.489 21.661 3.488 1.00 46.09 467 ARG A C 1
ATOM 3653 O O . ARG A 1 467 ? -14.482 22.305 3.817 1.00 46.09 467 ARG A O 1
ATOM 3660 N N . LEU A 1 468 ? -12.442 21.484 4.281 1.00 37.03 468 LEU A N 1
ATOM 3661 C CA . LEU A 1 468 ? -12.197 22.316 5.450 1.00 37.03 468 LEU A CA 1
ATOM 3662 C C . LEU A 1 468 ? -11.149 23.364 5.043 1.00 37.03 468 LEU A C 1
ATOM 3664 O O . LEU A 1 468 ? -10.374 23.132 4.115 1.00 37.03 468 LEU A O 1
ATOM 3668 N N . GLY A 1 469 ? -11.189 24.555 5.643 1.00 37.09 469 GLY A N 1
ATOM 3669 C CA . GLY A 1 469 ? -10.282 25.655 5.291 1.00 37.09 469 GLY A CA 1
ATOM 3670 C C . GLY A 1 469 ? -8.798 25.257 5.296 1.00 37.09 469 GLY A C 1
ATOM 3671 O O . GLY A 1 469 ? -8.422 24.210 5.824 1.00 37.09 469 GLY A O 1
ATOM 3672 N N . SER A 1 470 ? -7.956 26.104 4.696 1.00 38.22 470 SER A N 1
ATOM 3673 C CA . SER A 1 470 ? -6.500 25.925 4.732 1.00 38.22 470 SER A CA 1
ATOM 3674 C C . SER A 1 470 ? -6.043 25.864 6.192 1.00 38.22 470 SER A C 1
ATOM 3676 O O . SER A 1 470 ? -6.195 26.824 6.945 1.00 38.22 470 SER A O 1
ATOM 3678 N N . SER A 1 471 ? -5.572 24.695 6.604 1.00 36.69 471 SER A N 1
ATOM 3679 C CA . SER A 1 471 ? -4.945 24.465 7.895 1.00 36.69 471 SER A CA 1
ATOM 3680 C C . SER A 1 471 ? -3.480 24.261 7.569 1.00 36.69 471 SER A C 1
ATOM 3682 O O . SER A 1 471 ? -3.129 23.199 7.062 1.00 36.69 471 SER A O 1
ATOM 3684 N N . MET A 1 472 ? -2.638 25.268 7.820 1.00 34.19 472 MET A N 1
ATOM 3685 C CA . MET A 1 472 ? -1.209 24.994 7.936 1.00 34.19 472 MET A CA 1
ATOM 3686 C C . MET A 1 472 ? -1.053 24.002 9.083 1.00 34.19 472 MET A C 1
ATOM 3688 O O . MET A 1 472 ? -1.498 24.291 10.198 1.00 34.19 472 MET A O 1
ATOM 3692 N N . ASP A 1 473 ? -0.490 22.828 8.806 1.00 35.25 473 ASP A N 1
ATOM 3693 C CA . ASP A 1 473 ? -0.020 21.972 9.885 1.00 35.25 473 ASP A CA 1
ATOM 3694 C C . ASP A 1 473 ? 1.022 22.780 10.685 1.00 35.25 473 ASP A C 1
ATOM 3696 O O . ASP A 1 473 ? 1.939 23.357 10.095 1.00 35.25 473 ASP A O 1
ATOM 3700 N N . PRO A 1 474 ? 0.848 22.926 12.011 1.00 39.12 474 PRO A N 1
ATOM 3701 C CA . PRO A 1 474 ? 1.759 23.703 12.849 1.00 39.12 474 PRO A CA 1
ATOM 3702 C C . PRO A 1 474 ? 3.106 22.997 13.080 1.00 39.12 474 PRO A C 1
ATOM 3704 O O . PRO A 1 474 ? 4.036 23.638 13.565 1.00 39.12 474 PRO A O 1
ATOM 3707 N N . ASP A 1 475 ? 3.215 21.713 12.724 1.00 41.94 475 ASP A N 1
ATOM 3708 C CA . ASP A 1 475 ? 4.489 21.015 12.555 1.00 41.94 475 ASP A CA 1
ATOM 3709 C C . ASP A 1 475 ? 4.900 21.167 11.090 1.00 41.94 475 ASP A C 1
ATOM 3711 O O . ASP A 1 475 ? 4.176 20.740 10.194 1.00 41.94 475 ASP A O 1
ATOM 3715 N N . GLY A 1 476 ? 6.034 21.822 10.838 1.00 41.25 476 GLY A N 1
ATOM 3716 C CA . GLY A 1 476 ? 6.590 22.036 9.501 1.00 41.25 476 GLY A CA 1
ATOM 3717 C C . GLY A 1 476 ? 7.074 20.743 8.843 1.00 41.25 476 GLY A C 1
ATOM 3718 O O . GLY A 1 476 ? 8.272 20.591 8.605 1.00 41.25 476 GLY A O 1
ATOM 3719 N N . ASP A 1 477 ? 6.160 19.816 8.562 1.00 56.22 477 ASP A N 1
ATOM 3720 C CA . ASP A 1 477 ? 6.451 18.581 7.848 1.00 56.22 477 ASP A CA 1
ATOM 3721 C C . ASP A 1 477 ? 6.861 18.909 6.409 1.00 56.22 477 ASP A C 1
ATOM 3723 O O . ASP A 1 477 ? 6.196 19.654 5.683 1.00 56.22 477 ASP A O 1
ATOM 3727 N N . SER A 1 478 ? 8.005 18.359 5.999 1.00 70.00 478 SER A N 1
ATOM 3728 C CA . SER A 1 478 ? 8.507 18.482 4.633 1.00 70.00 478 SER A CA 1
ATOM 3729 C C . SER A 1 478 ? 7.467 17.967 3.634 1.00 70.00 478 SER A C 1
ATOM 3731 O O . SER A 1 478 ? 6.838 16.944 3.913 1.00 70.00 478 SER A O 1
ATOM 3733 N N . PRO A 1 479 ? 7.312 18.598 2.458 1.00 84.81 479 PRO A N 1
ATOM 3734 C CA . PRO A 1 479 ? 6.343 18.148 1.467 1.00 84.81 479 PRO A CA 1
ATOM 3735 C C . PRO A 1 479 ? 6.634 16.698 1.048 1.00 84.81 479 PRO A C 1
ATOM 3737 O O . PRO A 1 479 ? 7.785 16.323 0.796 1.00 84.81 479 PRO A O 1
ATOM 3740 N N . VAL A 1 480 ? 5.585 15.871 1.002 1.00 90.19 480 VAL A N 1
ATOM 3741 C CA . VAL A 1 480 ? 5.674 14.442 0.667 1.00 90.19 480 VAL A CA 1
ATOM 3742 C C . VAL A 1 480 ? 4.799 14.078 -0.526 1.00 90.19 480 VAL A C 1
ATOM 3744 O O . VAL A 1 480 ? 3.679 14.565 -0.688 1.00 90.19 480 VAL A O 1
ATOM 3747 N N . LEU A 1 481 ? 5.288 13.1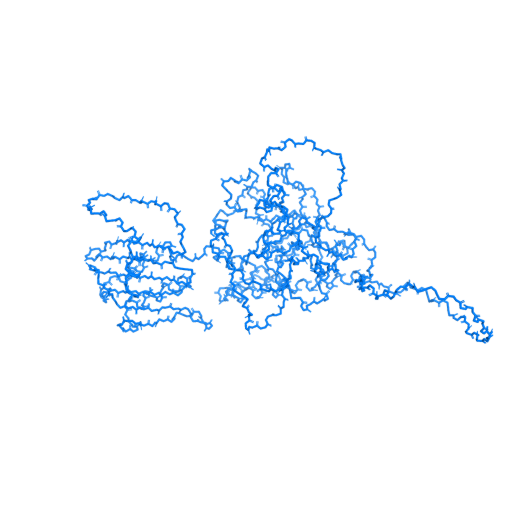39 -1.326 1.00 91.69 481 LEU A N 1
ATOM 3748 C CA . LEU A 1 481 ? 4.577 12.524 -2.433 1.00 91.69 481 LEU A CA 1
ATOM 3749 C C . LEU A 1 481 ? 3.932 11.212 -1.963 1.00 91.69 481 LEU A C 1
ATOM 3751 O O . LEU A 1 481 ? 4.609 10.267 -1.561 1.00 91.69 481 LEU A O 1
ATOM 3755 N N . LYS A 1 482 ? 2.598 11.154 -2.006 1.00 94.00 482 LYS A N 1
ATOM 3756 C CA . LYS A 1 482 ? 1.788 10.062 -1.438 1.00 94.00 482 LYS A CA 1
ATOM 3757 C C . LYS A 1 482 ? 1.656 8.869 -2.389 1.00 94.00 482 LYS A C 1
ATOM 3759 O O . LYS A 1 482 ? 0.611 8.658 -3.003 1.00 94.00 482 LYS A O 1
ATOM 3764 N N . THR A 1 483 ? 2.719 8.083 -2.497 1.00 95.69 483 THR A N 1
ATOM 3765 C CA . THR A 1 483 ? 2.862 6.958 -3.439 1.00 95.69 483 THR A CA 1
ATOM 3766 C C . THR A 1 483 ? 2.394 5.612 -2.867 1.00 95.69 483 THR A C 1
ATOM 3768 O O . THR A 1 483 ? 1.944 5.519 -1.722 1.00 95.69 483 THR A O 1
ATOM 3771 N N . LEU A 1 484 ? 2.470 4.545 -3.662 1.00 98.00 484 LEU A N 1
ATOM 3772 C CA . LEU A 1 484 ? 2.233 3.174 -3.212 1.00 98.00 484 LEU A CA 1
ATOM 3773 C C . LEU A 1 484 ? 3.329 2.256 -3.746 1.00 98.00 484 LEU A C 1
ATOM 3775 O O . LEU A 1 484 ? 3.717 2.362 -4.911 1.00 98.00 484 LEU A O 1
ATOM 3779 N N . VAL A 1 485 ? 3.761 1.315 -2.913 1.00 98.38 485 VAL A N 1
ATOM 3780 C CA . VAL A 1 485 ? 4.648 0.218 -3.313 1.00 98.38 485 VAL A CA 1
ATOM 3781 C C . VAL A 1 485 ? 4.010 -1.128 -2.988 1.00 98.38 485 VAL A C 1
ATOM 3783 O O . VAL A 1 485 ? 3.180 -1.234 -2.085 1.00 98.38 485 VAL A O 1
ATOM 3786 N N . LEU A 1 486 ? 4.377 -2.156 -3.743 1.00 98.62 486 LEU A N 1
ATOM 3787 C CA . LEU A 1 486 ? 3.989 -3.540 -3.513 1.00 98.62 486 LEU A CA 1
ATOM 3788 C C . LEU A 1 486 ? 5.098 -4.232 -2.728 1.00 98.62 486 LEU A C 1
ATOM 3790 O O . LEU A 1 486 ? 6.243 -4.261 -3.175 1.00 98.62 486 LEU A O 1
ATOM 3794 N N . VAL A 1 487 ? 4.749 -4.778 -1.569 1.00 98.69 487 VAL A N 1
ATOM 3795 C CA . VAL A 1 487 ? 5.676 -5.446 -0.649 1.00 98.69 487 VAL A CA 1
ATOM 3796 C C . VAL A 1 487 ? 5.379 -6.937 -0.635 1.00 98.69 487 VAL A C 1
ATOM 3798 O O . VAL A 1 487 ? 4.219 -7.322 -0.487 1.00 98.69 487 VAL A O 1
ATOM 3801 N N . ALA A 1 488 ? 6.406 -7.771 -0.774 1.00 98.56 488 ALA A N 1
ATOM 3802 C CA . ALA A 1 488 ? 6.275 -9.222 -0.719 1.00 98.56 488 ALA A CA 1
ATOM 3803 C C . ALA A 1 488 ? 5.792 -9.693 0.663 1.00 98.56 488 ALA A C 1
ATOM 3805 O O . ALA A 1 488 ? 6.371 -9.335 1.689 1.00 98.56 488 ALA A O 1
ATOM 3806 N N . THR A 1 489 ? 4.739 -10.512 0.702 1.00 97.75 489 THR A N 1
ATOM 3807 C CA . THR A 1 489 ? 4.194 -11.083 1.953 1.00 97.75 489 THR A CA 1
ATOM 3808 C C . THR A 1 489 ? 4.845 -12.411 2.331 1.00 97.75 489 THR A C 1
ATOM 3810 O O . THR A 1 489 ? 4.687 -12.890 3.453 1.00 97.75 489 THR A O 1
ATOM 3813 N N . ARG A 1 490 ? 5.587 -13.004 1.394 1.00 96.50 490 ARG A N 1
ATOM 3814 C CA . ARG A 1 490 ? 6.415 -14.200 1.556 1.00 96.50 490 ARG A CA 1
ATOM 3815 C C . ARG A 1 490 ? 7.626 -14.118 0.624 1.00 96.50 490 ARG A C 1
ATOM 3817 O O . ARG A 1 490 ? 7.658 -13.243 -0.235 1.00 96.50 490 ARG A O 1
ATOM 3824 N N . ALA A 1 491 ? 8.572 -15.046 0.745 1.00 96.19 491 ALA A N 1
ATOM 3825 C CA . ALA A 1 491 ? 9.607 -15.204 -0.272 1.00 96.19 491 ALA A CA 1
ATOM 3826 C C . ALA A 1 491 ? 8.975 -15.550 -1.636 1.00 96.19 491 ALA A C 1
ATOM 3828 O O . ALA A 1 491 ? 8.036 -16.357 -1.705 1.00 96.19 491 ALA A O 1
ATOM 3829 N N . LEU A 1 492 ? 9.478 -14.918 -2.695 1.00 97.62 492 LEU A N 1
ATOM 3830 C CA . LEU A 1 492 ? 9.020 -15.068 -4.075 1.00 97.62 492 LEU A CA 1
ATOM 3831 C C . LEU A 1 492 ? 10.161 -15.572 -4.956 1.00 97.62 492 LEU A C 1
ATOM 3833 O O . LEU A 1 492 ? 11.288 -15.088 -4.839 1.00 97.62 492 LEU A O 1
ATOM 3837 N N . CYS A 1 493 ? 9.865 -16.494 -5.872 1.00 97.44 493 CYS A N 1
ATOM 3838 C CA . CYS A 1 493 ? 10.852 -17.009 -6.822 1.00 97.44 493 CYS A CA 1
ATOM 3839 C C . CYS A 1 493 ? 10.207 -17.306 -8.179 1.00 97.44 493 CYS A C 1
ATOM 3841 O O . CYS A 1 493 ? 9.377 -18.206 -8.284 1.00 97.44 493 CYS A O 1
ATOM 3843 N N . ASN A 1 494 ? 10.619 -16.573 -9.221 1.00 97.25 494 ASN A N 1
ATOM 3844 C CA . ASN A 1 494 ? 10.245 -16.831 -10.622 1.00 97.25 494 ASN A CA 1
ATOM 3845 C C . ASN A 1 494 ? 8.740 -17.089 -10.861 1.00 97.25 494 ASN A C 1
ATOM 3847 O O . ASN A 1 494 ? 8.362 -18.018 -11.578 1.00 97.25 494 ASN A O 1
ATOM 3851 N N . GLU A 1 495 ? 7.874 -16.272 -10.263 1.00 97.38 495 GLU A N 1
ATOM 3852 C CA . GLU A 1 495 ? 6.425 -16.501 -10.213 1.00 97.38 495 GLU A CA 1
ATOM 3853 C C . GLU A 1 495 ? 5.597 -15.241 -10.516 1.00 97.38 495 GLU A C 1
ATOM 3855 O O . GLU A 1 495 ? 6.115 -14.120 -10.524 1.00 97.38 495 GLU A O 1
ATOM 3860 N N . GLU A 1 496 ? 4.302 -15.428 -10.794 1.00 98.06 496 GLU A N 1
ATOM 3861 C CA . GLU A 1 496 ? 3.352 -14.326 -10.987 1.00 98.06 496 GLU A CA 1
ATOM 3862 C C . GLU A 1 496 ? 3.052 -13.629 -9.653 1.00 98.06 496 GLU A C 1
ATOM 3864 O O . GLU A 1 496 ? 2.897 -14.257 -8.605 1.00 98.06 496 GLU A O 1
ATOM 3869 N N . VAL A 1 497 ? 2.971 -12.306 -9.693 1.00 98.19 497 VAL A N 1
ATOM 3870 C CA . VAL A 1 497 ? 2.699 -11.439 -8.554 1.00 98.19 497 VAL A CA 1
ATOM 3871 C C . VAL A 1 497 ? 1.202 -11.150 -8.499 1.00 98.19 497 VAL A C 1
ATOM 3873 O O . VAL A 1 497 ? 0.637 -10.531 -9.402 1.00 98.19 497 VAL A O 1
ATOM 3876 N N . PHE A 1 498 ? 0.577 -11.562 -7.400 1.00 98.06 498 PHE A N 1
ATOM 3877 C CA . PHE A 1 498 ? -0.846 -11.405 -7.145 1.00 98.06 498 PHE A CA 1
ATOM 3878 C C . PHE A 1 498 ? -1.111 -10.374 -6.054 1.00 98.06 498 PHE A C 1
ATOM 3880 O O . PHE A 1 498 ? -0.726 -10.538 -4.891 1.00 98.06 498 PHE A O 1
ATOM 3887 N N . LEU A 1 499 ? -1.839 -9.332 -6.440 1.00 96.75 499 LEU A N 1
ATOM 3888 C CA . LEU A 1 499 ? -2.245 -8.216 -5.607 1.00 96.75 499 LEU A CA 1
ATOM 3889 C C . LEU A 1 499 ? -3.714 -8.365 -5.203 1.00 96.75 499 LEU A C 1
ATOM 3891 O O . LEU A 1 499 ? -4.610 -8.384 -6.044 1.00 96.75 499 LEU A O 1
ATOM 3895 N N . ASN A 1 500 ? -4.006 -8.378 -3.902 1.00 95.44 500 ASN A N 1
ATOM 3896 C CA . ASN A 1 500 ? -5.396 -8.298 -3.460 1.00 95.44 500 ASN A CA 1
ATOM 3897 C C . ASN A 1 500 ? -5.987 -6.905 -3.749 1.00 95.44 500 ASN A C 1
ATOM 3899 O O . ASN A 1 500 ? -5.781 -5.962 -2.987 1.00 95.44 500 ASN A O 1
ATOM 3903 N N . TYR A 1 501 ? -6.751 -6.800 -4.839 1.00 92.75 501 TYR A N 1
ATOM 3904 C CA . TYR A 1 501 ? -7.460 -5.578 -5.232 1.00 92.75 501 TYR A CA 1
ATOM 3905 C C . TYR A 1 501 ? -8.395 -5.014 -4.164 1.00 92.75 501 TYR A C 1
ATOM 3907 O O . TYR A 1 501 ? -8.598 -3.800 -4.153 1.00 92.75 501 TYR A O 1
ATOM 3915 N N . ARG A 1 502 ? -8.972 -5.864 -3.300 1.00 89.12 502 ARG A N 1
ATOM 3916 C CA . ARG A 1 502 ? -10.040 -5.484 -2.365 1.00 89.12 502 ARG A CA 1
ATOM 3917 C C . ARG A 1 502 ? -11.071 -4.594 -3.059 1.00 89.12 502 ARG A C 1
ATOM 3919 O O . ARG A 1 502 ? -11.217 -3.425 -2.701 1.00 89.12 502 ARG A O 1
ATOM 3926 N N . LEU A 1 503 ? -11.718 -5.090 -4.116 1.00 84.69 503 LEU A N 1
ATOM 3927 C CA . LEU A 1 503 ? -12.664 -4.280 -4.888 1.00 84.69 503 LEU A CA 1
ATOM 3928 C C . LEU A 1 503 ? -13.771 -3.743 -3.977 1.00 84.69 503 LEU A C 1
ATOM 3930 O O . LEU A 1 503 ? -14.287 -4.452 -3.110 1.00 84.69 503 LEU A O 1
ATOM 3934 N N . SER A 1 504 ? -14.136 -2.475 -4.185 1.00 76.50 504 SER A N 1
ATOM 3935 C CA . SER A 1 504 ? -15.210 -1.842 -3.417 1.00 76.50 504 SER A CA 1
ATOM 3936 C C . SER A 1 504 ? -16.509 -2.642 -3.507 1.00 76.50 504 SER A C 1
ATOM 3938 O O . SER A 1 504 ? -16.745 -3.353 -4.488 1.00 76.50 504 SER A O 1
ATOM 3940 N N . ASN A 1 505 ? -17.361 -2.522 -2.486 1.00 61.94 505 ASN A N 1
ATOM 3941 C CA . ASN A 1 505 ? -18.684 -3.146 -2.453 1.00 61.94 505 ASN A CA 1
ATOM 3942 C C . ASN A 1 505 ? -19.620 -2.503 -3.492 1.00 61.94 505 ASN A C 1
ATOM 3944 O O . ASN A 1 505 ? -20.585 -1.815 -3.162 1.00 61.94 505 ASN A O 1
ATOM 3948 N N . GLN A 1 506 ? -19.338 -2.725 -4.774 1.00 60.03 506 GLN A N 1
ATOM 3949 C CA . GLN A 1 506 ? -20.286 -2.489 -5.843 1.00 60.03 506 GLN A CA 1
ATOM 3950 C C . GLN A 1 506 ? -21.480 -3.420 -5.624 1.00 60.03 506 GLN A C 1
ATOM 3952 O O . GLN A 1 506 ? -21.317 -4.584 -5.255 1.00 60.03 506 GLN A O 1
ATOM 3957 N N . LYS A 1 507 ? -22.695 -2.926 -5.899 1.00 56.03 507 LYS A N 1
ATOM 3958 C CA . LYS A 1 507 ? -23.939 -3.717 -5.808 1.00 56.03 507 LYS A CA 1
ATOM 3959 C C . LYS A 1 507 ? -23.880 -5.022 -6.624 1.00 56.03 507 LYS A C 1
ATOM 3961 O O . LYS A 1 507 ? -24.680 -5.920 -6.386 1.00 56.03 507 LYS A O 1
ATOM 3966 N N . ARG A 1 508 ? -22.943 -5.125 -7.575 1.00 66.25 508 ARG A N 1
ATOM 3967 C CA . ARG A 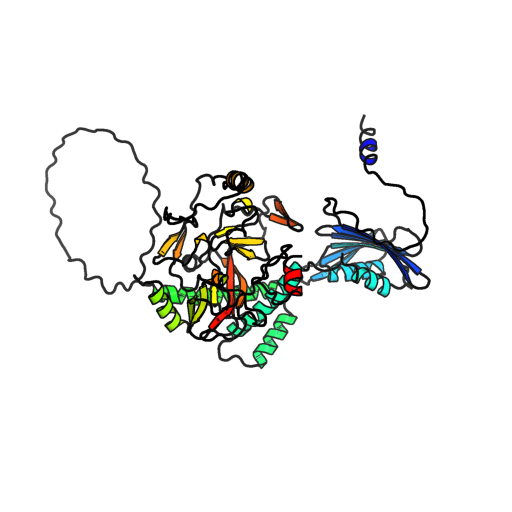1 508 ? -22.620 -6.333 -8.333 1.00 66.25 508 ARG A CA 1
ATOM 3968 C C . ARG A 1 508 ? -21.106 -6.401 -8.548 1.00 66.25 508 ARG A C 1
ATOM 3970 O O . ARG A 1 508 ? -20.559 -5.539 -9.224 1.00 66.25 508 ARG A O 1
ATOM 3977 N N . ARG A 1 509 ? -20.445 -7.404 -7.967 1.00 77.81 509 ARG A N 1
ATOM 3978 C CA . ARG A 1 509 ? -19.023 -7.688 -8.224 1.00 77.81 509 ARG A CA 1
ATOM 3979 C C . ARG A 1 509 ? -18.863 -8.377 -9.591 1.00 77.81 509 ARG A C 1
ATOM 3981 O O . ARG A 1 509 ? -19.780 -9.105 -9.989 1.00 77.81 509 ARG A O 1
ATOM 3988 N N . PRO A 1 510 ? -17.745 -8.163 -10.309 1.00 82.12 510 PRO A N 1
ATOM 3989 C CA . PRO A 1 510 ? -17.444 -8.904 -11.533 1.00 82.12 510 PRO A CA 1
ATOM 3990 C C . PRO A 1 510 ? -17.388 -10.414 -11.279 1.00 82.12 510 PRO A C 1
ATOM 3992 O O . PRO A 1 510 ? -16.980 -10.843 -10.202 1.00 82.12 510 PRO A O 1
ATOM 3995 N N . ALA A 1 511 ? -17.767 -11.224 -12.272 1.00 82.31 511 ALA A N 1
ATOM 3996 C CA . ALA A 1 511 ? -17.806 -12.684 -12.131 1.00 82.31 511 ALA A CA 1
ATOM 3997 C C . ALA A 1 511 ? -16.417 -13.311 -11.904 1.00 82.31 511 ALA A C 1
ATOM 3999 O O . ALA A 1 511 ? -16.316 -14.354 -11.263 1.00 82.31 511 ALA A O 1
ATOM 4000 N N . TRP A 1 512 ? -15.360 -12.665 -12.402 1.00 85.31 512 TRP A N 1
ATOM 4001 C CA . TRP A 1 512 ? -13.975 -13.099 -12.221 1.00 85.31 512 TRP A CA 1
ATOM 4002 C C . TRP A 1 512 ? -13.410 -12.772 -10.832 1.00 85.31 512 TRP A C 1
ATOM 4004 O O . TRP A 1 512 ? -12.413 -13.362 -10.423 1.00 85.31 512 TRP A O 1
ATOM 4014 N N . TYR A 1 513 ? -14.024 -11.844 -10.091 1.00 89.44 513 TYR A N 1
ATOM 4015 C CA . TYR A 1 513 ? -13.510 -11.403 -8.797 1.00 89.44 513 TYR A CA 1
ATOM 4016 C C . TYR A 1 513 ? -14.031 -12.286 -7.664 1.00 89.44 513 TYR A C 1
ATOM 4018 O O . TYR A 1 513 ? -15.240 -12.418 -7.466 1.00 89.44 513 TYR A O 1
ATOM 4026 N N . THR A 1 514 ? -13.116 -12.829 -6.863 1.00 90.12 514 THR A N 1
ATOM 4027 C CA . THR A 1 514 ? -13.451 -13.532 -5.621 1.00 90.12 514 THR A CA 1
ATOM 4028 C C . THR A 1 514 ? -12.709 -12.880 -4.456 1.00 90.12 514 THR A C 1
ATOM 4030 O O . THR A 1 514 ? -11.487 -12.907 -4.465 1.00 90.12 514 THR A O 1
ATOM 4033 N N . PRO A 1 515 ? -13.400 -12.333 -3.440 1.00 90.75 515 PRO A N 1
ATOM 4034 C CA . PRO A 1 515 ? -12.739 -11.765 -2.267 1.00 90.75 515 PRO A CA 1
ATOM 4035 C C . PRO A 1 515 ? -11.777 -12.761 -1.623 1.00 90.75 515 PRO A C 1
ATOM 4037 O O . PRO A 1 515 ? -12.149 -13.909 -1.377 1.00 90.75 515 PRO A O 1
ATOM 4040 N N . VAL A 1 516 ? -10.565 -12.303 -1.310 1.00 92.50 516 VAL A N 1
ATOM 4041 C CA . VAL A 1 516 ? -9.595 -13.094 -0.536 1.00 92.50 516 VAL A CA 1
ATOM 4042 C C . VAL A 1 516 ? -10.064 -13.221 0.916 1.00 92.50 516 VAL A C 1
ATOM 4044 O O . VAL A 1 516 ? -10.019 -14.306 1.486 1.00 92.50 516 VAL A O 1
ATOM 4047 N N . ASP A 1 517 ? -10.551 -12.117 1.488 1.00 91.50 517 ASP A N 1
ATOM 4048 C CA . ASP A 1 517 ? -11.166 -12.059 2.813 1.00 91.50 517 ASP A CA 1
ATOM 4049 C C . ASP A 1 517 ? -12.340 -11.067 2.770 1.00 91.50 517 ASP A C 1
ATOM 4051 O O . ASP A 1 517 ? -12.162 -9.859 2.592 1.00 91.50 517 ASP A O 1
ATOM 4055 N N . GLU A 1 518 ? -13.564 -11.585 2.888 1.00 89.50 518 GLU A N 1
ATOM 4056 C CA . GLU A 1 518 ? -14.774 -10.766 2.800 1.00 89.50 518 GLU A CA 1
ATOM 4057 C C . GLU A 1 518 ? -14.912 -9.761 3.943 1.00 89.50 518 GLU A C 1
ATOM 4059 O O . GLU A 1 518 ? -15.492 -8.691 3.744 1.00 89.50 518 GLU A O 1
ATOM 4064 N N . GLU A 1 519 ? -14.418 -10.091 5.134 1.00 88.12 519 GLU A N 1
ATOM 4065 C CA . GLU A 1 519 ? -14.532 -9.225 6.302 1.00 88.12 519 GLU A CA 1
ATOM 4066 C C . GLU A 1 519 ? -13.514 -8.089 6.225 1.00 88.12 519 GLU A C 1
ATOM 4068 O O . GLU A 1 519 ? -13.851 -6.943 6.529 1.00 88.12 519 GLU A O 1
ATOM 4073 N N . GLU A 1 520 ? -12.299 -8.356 5.739 1.00 90.69 520 GLU A N 1
ATOM 4074 C CA . GLU A 1 520 ? -11.330 -7.297 5.444 1.00 90.69 520 GLU A CA 1
ATOM 4075 C C . GLU A 1 520 ? -11.824 -6.343 4.352 1.00 90.69 520 GLU A C 1
ATOM 4077 O O . GLU A 1 520 ? -11.732 -5.121 4.517 1.00 90.69 520 GLU A O 1
ATOM 4082 N N . ASP A 1 521 ? -12.410 -6.875 3.275 1.00 87.81 521 ASP A N 1
ATOM 4083 C CA . ASP A 1 521 ? -13.005 -6.073 2.201 1.00 87.81 521 ASP A CA 1
ATOM 4084 C C . ASP A 1 521 ? -14.149 -5.202 2.734 1.00 87.81 521 ASP A C 1
ATOM 4086 O O . ASP A 1 521 ? -14.200 -4.001 2.457 1.00 87.81 521 ASP A O 1
ATOM 4090 N N . LYS A 1 522 ? -15.051 -5.767 3.550 1.00 85.12 522 LYS A N 1
ATOM 4091 C CA . LYS A 1 522 ? -16.121 -4.993 4.198 1.00 85.12 522 LYS A CA 1
ATOM 4092 C C . LYS A 1 522 ? -15.525 -3.882 5.052 1.00 85.12 522 LYS A C 1
ATOM 4094 O O . LYS A 1 522 ? -15.845 -2.723 4.819 1.00 85.12 522 LYS A O 1
ATOM 4099 N N . ARG A 1 523 ? -14.604 -4.203 5.969 1.00 85.19 523 ARG A N 1
ATOM 4100 C CA . ARG A 1 523 ? -13.958 -3.207 6.838 1.00 85.19 523 ARG A CA 1
ATOM 4101 C C . ARG A 1 523 ? -13.280 -2.092 6.041 1.00 85.19 523 ARG A C 1
ATOM 4103 O O . ARG A 1 523 ? -13.389 -0.934 6.426 1.00 85.19 523 ARG A O 1
ATOM 4110 N N . ARG A 1 524 ? -12.626 -2.409 4.919 1.00 85.06 524 ARG A N 1
ATOM 4111 C CA . ARG A 1 524 ? -11.955 -1.430 4.046 1.00 85.06 524 ARG A CA 1
ATOM 4112 C C . ARG A 1 524 ? -12.916 -0.393 3.450 1.00 85.06 524 ARG A C 1
ATOM 4114 O O . ARG A 1 524 ? -12.501 0.758 3.259 1.00 85.06 524 ARG A O 1
ATOM 4121 N N . TRP A 1 525 ? -14.147 -0.801 3.135 1.00 82.06 525 TRP A N 1
ATOM 4122 C CA . TRP A 1 525 ? -15.121 -0.008 2.373 1.00 82.06 525 TRP A CA 1
ATOM 4123 C C . TRP A 1 525 ? -16.353 0.452 3.159 1.00 82.06 525 TRP A C 1
ATOM 4125 O O . TRP A 1 525 ? -17.191 1.134 2.566 1.00 82.06 525 TRP A O 1
ATOM 4135 N N . SER A 1 526 ? -16.451 0.102 4.444 1.00 69.06 526 SER A N 1
ATOM 4136 C CA . SER A 1 526 ? -17.480 0.597 5.369 1.00 69.06 526 SER A CA 1
ATOM 4137 C C . SER A 1 526 ? -17.466 2.111 5.562 1.00 69.06 526 SER A C 1
ATOM 4139 O O . SER A 1 526 ? -16.395 2.750 5.395 1.00 69.06 526 SER A O 1
#

Radius of gyration: 31.01 Å; chains: 1; bounding box: 96×70×88 Å

Foldseek 3Di:
DPPPVVVVVVVPPPPPDDDDDDDDDDPDPDDDDDDQKDWDWDWDDDPPKIWTWIWIDHPFEIEIEIDIPDPDFAWKKKWAQDPDVRAIDMDTPGDDDCPALQVVLQRVLCSQAVGIYMYGYDDDRPDCSVVVSVVVCPDCSSHYQLQVVLLLVQLLLLLLQLVQVVVPPPDDPVVSVVSVVCSVPDDSVRSLVSSQVSQVVQLVVLLVLLCVQFDDDPPPDDDDDDDDDDDDDDDDDDDDDDDDDDDDDPDDDDPDQDHTDQDFLVRSQVSSCVVVQKFKDKDADPPPDPVLGIFIWIAGKDFGFHFHAWLFAEKEDQVCCLQQQPPPPNVPPALSWDADSNGIIGGCVLLPLFDGAFDFDLRDRDPPDPPDDDPDDDDPVVVVSVVVSPRPPPPPDDRSTDGADSSQRRHCPSRHAADFPPDDAFWEKDWHWAFVVPVSSVRHRRYTYPDDPQPQDWDDDQNDIDTDDRDDPPPPDGHTDGIITITGNGMDHRGTGHYQRLDAPDVDDDPRDDHPDPSSSVSSHD